Protein AF-0000000078702712 (afdb_homodimer)

InterPro domains:
  IPR000326 Phosphatidic acid phosphatase type 2/haloperoxidase [PF01569] (97-186)
  IPR000326 Phosphatidic acid phosphatase type 2/haloperoxidase [SM00014] (70-181)
  IPR036938 Phosphatidic acid phosphatase type 2/haloperoxidase superfamily [SSF48317] (33-187)
  IPR039667 Dolichyldiphosphatase, PAP2 domain [cd03382] (28-181)

Nearest PDB structures (foldseek):
  5jki-assembly1_A  TM=7.664E-01  e=5.469E-03  Bacillus subtilis subsp. subtilis str. 168
  5jki-assembly1_A  TM=7.660E-01  e=5.820E-03  Bacillus subtilis subsp. subtilis str. 168
  2z0n-assembly1_A-2  TM=1.706E-01  e=2.041E+00  Homo sapiens

Sequence (472 aa):
MNNLFQPTALDSCTSPSSQTLALLKSASLTHAQYDPADPLGKLMAYATLTPIALLVAYTTQCLFSRDLASGFMLLGQLVNEGVNYILKNSIRQDRPTDRLGKGYGMPSSHAQFIWYFAVYSSIYTLRNGLDKEHALIQRLYWQCDLHAFNTMMTRLRLEYHSLEQVCVGSAVGALMGVVWYVLVQQVLFPLAEYFQVVDGWIGQMFLLRDTRSVGGLMAAQRSWSRDESKSKNKHEMNNLFQPTALDSCTSPSSQTLALLKSASLTHAQYDPADPLGKLMAYATLTPIALLVAYTTQCLFSRDLASGFMLLGQLVNEGVNYILKNSIRQDRPTDRLGKGYGMPSSHAQFIWYFAVYSSIYTLRNGLDKEHALIQRLYWQCDLHAFNTMMTRLRLEYHSLEQVCVGSAVGALMGVVWYVLVQQVLFPLAEYFQVVDGWIGQMFLLRDTRSVGGLMAAQRSWSRDESKSKNKHE

Organism: Batrachochytrium dendrobatidis (strain JAM81 / FGSC 10211) (NCBI:txid684364)

Foldseek 3Di:
DPPPCPPPDPPPPPPPDPVVVVPPDDPLQQPQDADPVDPCSVVLSVLSCVLVVVLVVLVVCCQVVLEVVSVLLSVLLVVLLVVQVVQQVVVVDPAPDVVRDDGGPAAPQLLLNLLLVLQLVVVCCVVFVCPVPDPVVVVVSVVSVVSSVVSLVSCVVSRRHDPVNNVRSNVSSNVSNVVSNCCCVPPVVVVCVVVVCCNDPNNVVSVHDYCSVPGNVVVVVVVVVVVVVVVVVVVD/DPPPPPPPDPPPPPPPDPVVVVPPDDPLQQPQDADPVPPCSVVLSVLSCVLVVVLVVLVVCCQVVLEPVSVLLSVLLVVLLVVQVVQQVVVVDPAQDVVRDDGGPAAPQLLLNLLLVLQLVVVCCVVFVCPVPDPVVVVVSVVSVVSSVVSLVSCVVSRRHDPVNNVRSNVSSNVSSVVSNVCCVPPVVVVCVVVVCCNDPNNVVSVHDHCSVPGNVVVVVVVVVVVVVVVVVVVD

Secondary structure (DSSP, 8-state):
-----------------TTTTTT-EE-GGG--EE-TTSTTHHHHHHHHTHHHHHHHHHHHHHHHH-BHHHHHHHHHHHHHHHHHHHHHHHH-PBPS-SSS-SSB-SS-HHHHHHHHHHHHHHHHHHHH---TT-HHHHHHHHHHHHHHHHHHHHHHHTTSS-HHHHHHHHHHHHHHHHHHHHHIIIIIHHHHHHTTTTTSHHHHHHT-B--TTSTTHHHHHHHHHHHHHHHHHHH-/-----------------TTTTTT-EE-GGG--EE-TTSTTHHHHHHHHTHHHHHHHHHHHHHHHH-BHHHHHHHHHHHHHHHHHHHHHHHH-PBPS-SSS-SSB-SS-HHHHHHHHHHHHHHHHHHHH---TT-HHHHHHHHHHHHHHHHHHHHHHHTTSS-HHHHHHHHHHHHHHHHHHHHHIIIIIHHHHHHTTTTTSHHHHHHT-B--TTSTTHHHHHHHHHHHHHHHHHHH-

Radius of gyration: 27.36 Å; Cα contacts (8 Å, |Δi|>4): 587; chains: 2; bounding box: 69×100×64 Å

Structure (mmCIF, N/CA/C/O backbone):
data_AF-0000000078702712-model_v1
#
loop_
_entity.id
_entity.type
_entity.pdbx_description
1 polymer Dolichyldiphosphatase
#
loop_
_atom_site.group_PDB
_atom_site.id
_atom_site.type_symbol
_atom_site.label_atom_id
_atom_site.label_alt_id
_atom_site.label_comp_id
_atom_site.label_asym_id
_atom_site.label_entity_id
_atom_site.label_seq_id
_atom_site.pdbx_PDB_ins_code
_atom_site.Cartn_x
_atom_site.Cartn_y
_atom_site.Cartn_z
_atom_site.occupancy
_atom_site.B_iso_or_equiv
_atom_site.auth_seq_id
_atom_site.auth_comp_id
_atom_site.auth_asym_id
_atom_site.auth_atom_id
_atom_site.pdbx_PDB_model_num
ATOM 1 N N . MET A 1 1 ? -30.906 -65.125 -39 1 26.36 1 MET A N 1
ATOM 2 C CA . MET A 1 1 ? -31.547 -63.875 -38.656 1 26.36 1 MET A CA 1
ATOM 3 C C . MET A 1 1 ? -30.688 -63.062 -37.688 1 26.36 1 MET A C 1
ATOM 5 O O . MET A 1 1 ? -31.078 -61.969 -37.312 1 26.36 1 MET A O 1
ATOM 9 N N . ASN A 1 2 ? -29.844 -63.75 -36.906 1 25.56 2 ASN A N 1
ATOM 10 C CA . ASN A 1 2 ? -29.266 -63.406 -35.594 1 25.56 2 ASN A CA 1
ATOM 11 C C . ASN A 1 2 ? -28.156 -62.375 -35.719 1 25.56 2 ASN A C 1
ATOM 13 O O . ASN A 1 2 ? -27.328 -62.219 -34.812 1 25.56 2 ASN A O 1
ATOM 17 N N . ASN A 1 3 ? -27.781 -61.969 -36.906 1 26.45 3 ASN A N 1
ATOM 18 C CA . ASN A 1 3 ? -26.469 -61.406 -37.219 1 26.45 3 ASN A CA 1
ATOM 19 C C . ASN A 1 3 ? -26.266 -60.062 -36.469 1 26.45 3 ASN A C 1
ATOM 21 O O . ASN A 1 3 ? -25.172 -59.5 -36.531 1 26.45 3 ASN A O 1
ATOM 25 N N . LEU A 1 4 ? -27.281 -59.219 -36.375 1 26.25 4 LEU A N 1
ATOM 26 C CA . LEU A 1 4 ? -27.141 -57.812 -36.688 1 26.25 4 LEU A CA 1
ATOM 27 C C . LEU A 1 4 ? -26.453 -57.062 -35.531 1 26.25 4 LEU A C 1
ATOM 29 O O . LEU A 1 4 ? -26 -55.938 -35.688 1 26.25 4 LEU A O 1
ATOM 33 N N . PHE A 1 5 ? -26.875 -57.312 -34.25 1 31.02 5 PHE A N 1
ATOM 34 C CA . PHE A 1 5 ? -26.797 -56.219 -33.312 1 31.02 5 PHE A CA 1
ATOM 35 C C . PHE A 1 5 ? -25.359 -55.969 -32.875 1 31.02 5 PHE A C 1
ATOM 37 O O . PHE A 1 5 ? -24.844 -56.625 -31.984 1 31.02 5 PHE A O 1
ATOM 44 N N . GLN A 1 6 ? -24.406 -55.906 -33.844 1 29.31 6 GLN A N 1
ATOM 45 C CA . GLN A 1 6 ? -23.031 -55.781 -33.344 1 29.31 6 GLN A CA 1
ATOM 46 C C . GLN A 1 6 ? -22.906 -54.531 -32.469 1 29.31 6 GLN A C 1
ATOM 48 O O . GLN A 1 6 ? -23.312 -53.438 -32.875 1 29.31 6 GLN A O 1
ATOM 53 N N . PRO A 1 7 ? -22.797 -54.656 -31.125 1 32.59 7 PRO A N 1
ATOM 54 C CA . PRO A 1 7 ? -22.719 -53.469 -30.25 1 32.59 7 PRO A CA 1
ATOM 55 C C . PRO A 1 7 ? -21.672 -52.469 -30.703 1 32.59 7 PRO A C 1
ATOM 57 O O . PRO A 1 7 ? -20.609 -52.844 -31.203 1 32.59 7 PRO A O 1
ATOM 60 N N . THR A 1 8 ? -22.031 -51.281 -31.281 1 29.77 8 THR A N 1
ATOM 61 C CA . THR A 1 8 ? -21.203 -50.156 -31.688 1 29.77 8 THR A CA 1
ATOM 62 C C . THR A 1 8 ? -20.203 -49.812 -30.594 1 29.77 8 THR A C 1
ATOM 64 O O . THR A 1 8 ? -20.516 -49.875 -29.406 1 29.77 8 THR A O 1
ATOM 67 N N . ALA A 1 9 ? -18.859 -49.781 -30.953 1 31.08 9 ALA A N 1
ATOM 68 C CA . ALA A 1 9 ? -17.609 -49.469 -30.25 1 31.08 9 ALA A CA 1
ATOM 69 C C . ALA A 1 9 ? -17.75 -48.219 -29.375 1 31.08 9 ALA A C 1
ATOM 71 O O . ALA A 1 9 ? -18.203 -47.188 -29.859 1 31.08 9 ALA A O 1
ATOM 72 N N . LEU A 1 10 ? -18.094 -48.344 -28.109 1 28.11 10 LEU A N 1
ATOM 73 C CA . LEU A 1 10 ? -18 -47.312 -27.078 1 28.11 10 LEU A CA 1
ATOM 74 C C . LEU A 1 10 ? -16.766 -46.438 -27.297 1 28.11 10 LEU A C 1
ATOM 76 O O . LEU A 1 10 ? -15.648 -46.938 -27.328 1 28.11 10 LEU A O 1
ATOM 80 N N . ASP A 1 11 ? -16.812 -45.312 -28.094 1 27.64 11 ASP A N 1
ATOM 81 C CA . ASP A 1 11 ? -15.844 -44.25 -28.312 1 27.64 11 ASP A CA 1
ATOM 82 C C . ASP A 1 11 ? -15.078 -43.938 -27.031 1 27.64 11 ASP A C 1
ATOM 84 O O . ASP A 1 11 ? -15.68 -43.75 -25.969 1 27.64 11 ASP A O 1
ATOM 88 N N . SER A 1 12 ? -13.844 -44.469 -26.891 1 29.02 12 SER A N 1
ATOM 89 C CA . SER A 1 12 ? -12.812 -44.188 -25.891 1 29.02 12 SER A CA 1
ATOM 90 C C . SER A 1 12 ? -12.781 -42.719 -25.531 1 29.02 12 SER A C 1
ATOM 92 O O . SER A 1 12 ? -12.594 -41.875 -26.406 1 29.02 12 SER A O 1
ATOM 94 N N . CYS A 1 13 ? -13.594 -42.25 -24.625 1 31.48 13 CYS A N 1
ATOM 95 C CA . CYS A 1 13 ? -13.5 -40.969 -23.953 1 31.48 13 CYS A CA 1
ATOM 96 C C . CYS A 1 13 ? -12.047 -40.562 -23.734 1 31.48 13 CYS A C 1
ATOM 98 O O . CYS A 1 13 ? -11.336 -41.188 -22.953 1 31.48 13 CYS A O 1
ATOM 100 N N . THR A 1 14 ? -11.281 -40.188 -24.891 1 29.84 14 THR A N 1
ATOM 101 C CA . THR A 1 14 ? -9.961 -39.594 -24.859 1 29.84 14 THR A CA 1
ATOM 102 C C . THR A 1 14 ? -9.828 -38.625 -23.672 1 29.84 14 THR A C 1
ATOM 104 O O . THR A 1 14 ? -10.617 -37.688 -23.516 1 29.84 14 THR A O 1
ATOM 107 N N . SER A 1 15 ? -9.336 -39.156 -22.609 1 31.86 15 SER A N 1
ATOM 108 C CA . SER A 1 15 ? -8.867 -38.438 -21.438 1 31.86 15 SER A CA 1
ATOM 109 C C . SER A 1 15 ? -8.211 -37.094 -21.828 1 31.86 15 SER A C 1
ATOM 111 O O . SER A 1 15 ? -7.434 -37.062 -22.797 1 31.86 15 SER A O 1
ATOM 113 N N . PRO A 1 16 ? -8.914 -36 -21.766 1 34.25 16 PRO A N 1
ATOM 114 C CA . PRO A 1 16 ? -8.258 -34.75 -22.156 1 34.25 16 PRO A CA 1
ATOM 115 C C . PRO A 1 16 ? -6.758 -34.75 -21.859 1 34.25 16 PRO A C 1
ATOM 117 O O . PRO A 1 16 ? -6.324 -35.25 -20.828 1 34.25 16 PRO A O 1
ATOM 120 N N . SER A 1 17 ? -5.832 -34.844 -22.922 1 30.16 17 SER A N 1
ATOM 121 C CA . SER A 1 17 ? -4.383 -34.969 -23.047 1 30.16 17 SER A CA 1
ATOM 122 C C . SER A 1 17 ? -3.666 -34.125 -22 1 30.16 17 SER A C 1
ATOM 124 O O . SER A 1 17 ? -4.176 -33.062 -21.578 1 30.16 17 SER A O 1
ATOM 126 N N . SER A 1 18 ? -2.58 -34.625 -21.312 1 32.53 18 SER A N 1
ATOM 127 C CA . SER A 1 18 ? -1.473 -34.188 -20.469 1 32.53 18 SER A CA 1
ATOM 128 C C . SER A 1 18 ? -0.962 -32.812 -20.906 1 32.53 18 SER A C 1
ATOM 130 O O . SER A 1 18 ? -0.26 -32.156 -20.141 1 32.53 18 SER A O 1
ATOM 132 N N . GLN A 1 19 ? -0.963 -32.469 -22.203 1 29.64 19 GLN A N 1
ATOM 133 C CA . GLN A 1 19 ? -0.432 -31.234 -22.781 1 29.64 19 GLN A CA 1
ATOM 134 C C . GLN A 1 19 ? -1.197 -30 -22.297 1 29.64 19 GLN A C 1
ATOM 136 O O . GLN A 1 19 ? -0.663 -28.891 -22.281 1 29.64 19 GLN A O 1
ATOM 141 N N . THR A 1 20 ? -2.453 -30.062 -22.234 1 31.28 20 THR A N 1
ATOM 142 C CA . THR A 1 20 ? -3.238 -28.891 -21.875 1 31.28 20 THR A CA 1
ATOM 143 C C . THR A 1 20 ? -2.949 -28.469 -20.438 1 31.28 20 THR A C 1
ATOM 145 O O . THR A 1 20 ? -3.088 -27.297 -20.094 1 31.28 20 THR A O 1
ATOM 148 N N . LEU A 1 21 ? -2.705 -29.422 -19.562 1 32.53 21 LEU A N 1
ATOM 149 C CA . LEU A 1 21 ? -2.33 -29.094 -18.188 1 32.53 21 LEU A CA 1
ATOM 150 C C . LEU A 1 21 ? -0.979 -28.391 -18.156 1 32.53 21 LEU A C 1
ATOM 152 O O . LEU A 1 21 ? -0.605 -27.812 -17.125 1 32.53 21 LEU A O 1
ATOM 156 N N . ALA A 1 22 ? -0.001 -28.734 -19 1 32.06 22 ALA A N 1
ATOM 157 C CA . ALA A 1 22 ? 1.345 -28.172 -19.109 1 32.06 22 ALA A CA 1
ATOM 158 C C . ALA A 1 22 ? 1.296 -26.672 -19.328 1 32.06 22 ALA A C 1
ATOM 160 O O . ALA A 1 22 ? 2.227 -25.953 -18.953 1 32.06 22 ALA A O 1
ATOM 161 N N . LEU A 1 23 ? 0.332 -26.172 -20.016 1 29.61 23 LEU A N 1
ATOM 162 C CA . LEU A 1 23 ? 0.387 -24.797 -20.5 1 29.61 23 LEU A CA 1
ATOM 163 C C . LEU A 1 23 ? -0.093 -23.828 -19.422 1 29.61 23 LEU A C 1
ATOM 165 O O . LEU A 1 23 ? -0.232 -22.625 -19.688 1 29.61 23 LEU A O 1
ATOM 169 N N . LEU A 1 24 ? -0.664 -24.391 -18.5 1 32.94 24 LEU A N 1
ATOM 170 C CA . LEU A 1 24 ? -1.164 -23.344 -17.625 1 32.94 24 LEU A CA 1
ATOM 171 C C . LEU A 1 24 ? -0.018 -22.656 -16.875 1 32.9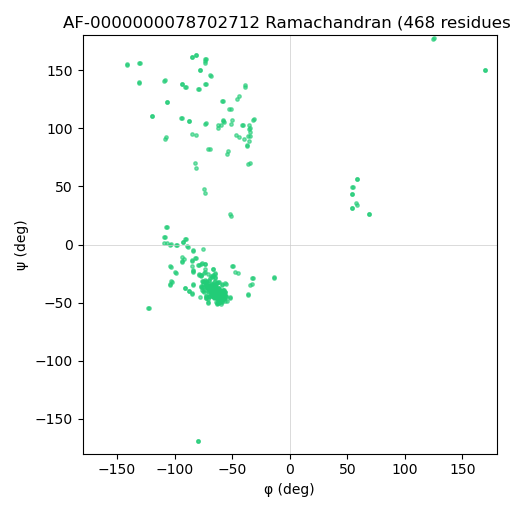4 24 LEU A C 1
ATOM 173 O O . LEU A 1 24 ? 0.794 -23.328 -16.234 1 32.94 24 LEU A O 1
ATOM 177 N N . LYS A 1 25 ? 0.637 -21.703 -17.531 1 36.16 25 LYS A N 1
ATOM 178 C CA . LYS A 1 25 ? 1.74 -20.906 -17 1 36.16 25 LYS A CA 1
ATOM 179 C C . LYS A 1 25 ? 1.294 -20.078 -15.805 1 36.16 25 LYS A C 1
ATOM 181 O O . LYS A 1 25 ? 0.258 -19.406 -15.859 1 36.16 25 LYS A O 1
ATOM 186 N N . SER A 1 26 ? 1.606 -20.453 -14.602 1 39.28 26 SER A N 1
ATOM 187 C CA . SER A 1 26 ? 1.458 -19.641 -13.398 1 39.28 26 SER A CA 1
ATOM 188 C C . SER A 1 26 ? 2.129 -18.281 -13.562 1 39.28 26 SER A C 1
ATOM 190 O O . SER A 1 26 ? 3.109 -18.156 -14.297 1 39.28 26 SER A O 1
ATOM 192 N N . ALA A 1 27 ? 1.514 -17.312 -13.531 1 37.72 27 ALA A N 1
ATOM 193 C CA . ALA A 1 27 ? 2.205 -16.031 -13.594 1 37.72 27 ALA A CA 1
ATOM 194 C C . ALA A 1 27 ? 3.477 -16.047 -12.758 1 37.72 27 ALA A C 1
ATOM 196 O O . ALA A 1 27 ? 3.428 -16.328 -11.555 1 37.72 27 ALA A O 1
ATOM 197 N N . SER A 1 28 ? 4.59 -16.172 -13.344 1 37.12 28 SER A N 1
ATOM 198 C CA . SER A 1 28 ? 5.961 -16.297 -12.852 1 37.12 28 SER A CA 1
ATOM 199 C C . SER A 1 28 ? 6.176 -15.438 -11.609 1 37.12 28 SER A C 1
ATOM 201 O O . SER A 1 28 ? 6.855 -15.852 -10.672 1 37.12 28 SER A O 1
ATOM 203 N N . LEU A 1 29 ? 5.691 -14.266 -11.633 1 37.91 29 LEU A N 1
ATOM 204 C CA . LEU A 1 29 ? 6 -13.359 -10.523 1 37.91 29 LEU A CA 1
ATOM 205 C C . LEU A 1 29 ? 5.305 -13.812 -9.242 1 37.91 29 LEU A C 1
ATOM 207 O O . LEU A 1 29 ? 5.766 -13.508 -8.141 1 37.91 29 LEU A O 1
ATOM 211 N N . THR A 1 30 ? 4.27 -14.422 -9.328 1 40.06 30 THR A N 1
ATOM 212 C CA . THR A 1 30 ? 3.496 -14.922 -8.195 1 40.06 30 THR A CA 1
ATOM 213 C C . THR A 1 30 ? 3.625 -16.438 -8.078 1 40.06 30 THR A C 1
ATOM 215 O O . THR A 1 30 ? 2.965 -17.062 -7.242 1 40.06 30 THR A O 1
ATOM 218 N N . HIS A 1 31 ? 4.398 -17.031 -8.961 1 41.44 31 HIS A N 1
ATOM 219 C CA . HIS A 1 31 ? 4.496 -18.484 -8.969 1 41.44 31 HIS A CA 1
ATOM 220 C C . HIS A 1 31 ? 5.48 -18.984 -7.91 1 41.44 31 HIS A C 1
ATOM 222 O O . HIS A 1 31 ? 6.684 -18.734 -8.016 1 41.44 31 HIS A O 1
ATOM 228 N N . ALA A 1 32 ? 5.176 -18.797 -6.73 1 45.66 32 ALA A N 1
ATOM 229 C CA . ALA A 1 32 ? 6.016 -19.5 -5.766 1 45.66 32 ALA A CA 1
ATOM 230 C C . ALA A 1 32 ? 5.574 -20.953 -5.609 1 45.66 32 ALA A C 1
ATOM 232 O O . ALA A 1 32 ? 4.43 -21.219 -5.23 1 45.66 32 ALA A O 1
ATOM 233 N N . GLN A 1 33 ? 6.203 -21.844 -6.371 1 45.44 33 GLN A N 1
ATOM 234 C CA . GLN A 1 33 ? 5.934 -23.266 -6.152 1 45.44 33 GLN A CA 1
ATOM 235 C C . GLN A 1 33 ? 6.59 -23.766 -4.867 1 45.44 33 GLN A C 1
ATOM 237 O O . GLN A 1 33 ? 7.719 -23.375 -4.551 1 45.44 33 GLN A O 1
ATOM 242 N N . TYR A 1 34 ? 5.824 -23.938 -3.877 1 46.25 34 TYR A N 1
ATOM 243 C CA . TYR A 1 34 ? 6.438 -24.531 -2.693 1 46.25 34 TYR A CA 1
ATOM 244 C C . TYR A 1 34 ? 5.953 -25.969 -2.492 1 46.25 34 TYR A C 1
ATOM 246 O O . TYR A 1 34 ? 4.906 -26.359 -3.018 1 46.25 34 TYR A O 1
ATOM 254 N N . ASP A 1 35 ? 6.926 -26.766 -2.07 1 47.97 35 ASP A N 1
ATOM 255 C CA . ASP A 1 35 ? 6.578 -28.109 -1.613 1 47.97 35 ASP A CA 1
ATOM 256 C C . ASP A 1 35 ? 5.57 -28.062 -0.469 1 47.97 35 ASP A C 1
ATOM 258 O O . ASP A 1 35 ? 5.848 -27.484 0.585 1 47.97 35 ASP A O 1
ATOM 262 N N . PRO A 1 36 ? 4.328 -28.422 -0.782 1 52.19 36 PRO A N 1
ATOM 263 C CA . PRO A 1 36 ? 3.324 -28.422 0.285 1 52.19 36 PRO A CA 1
ATOM 264 C C . PRO A 1 36 ? 3.818 -29.125 1.556 1 52.19 36 PRO A C 1
ATOM 266 O O . PRO A 1 36 ? 3.289 -28.875 2.643 1 52.19 36 PRO A O 1
ATOM 269 N N . ALA A 1 37 ? 4.812 -30.031 1.336 1 52.06 37 ALA A N 1
ATOM 270 C CA . ALA A 1 37 ? 5.32 -30.719 2.514 1 52.06 37 ALA A CA 1
ATOM 271 C C . ALA A 1 37 ? 6.238 -29.828 3.334 1 52.06 37 ALA A C 1
ATOM 273 O O . ALA A 1 37 ? 6.547 -30.125 4.488 1 52.06 37 ALA A O 1
ATOM 274 N N . ASP A 1 38 ? 6.66 -28.781 2.707 1 57.44 38 ASP A N 1
ATOM 275 C CA . ASP A 1 38 ? 7.555 -27.859 3.41 1 57.44 38 ASP A CA 1
ATOM 276 C C . ASP A 1 38 ? 6.766 -26.812 4.188 1 57.44 38 ASP A C 1
ATOM 278 O O . ASP A 1 38 ? 5.984 -26.062 3.605 1 57.44 38 ASP A O 1
ATOM 282 N N . PRO A 1 39 ? 6.734 -26.953 5.484 1 60.88 39 PRO A N 1
ATOM 283 C CA . PRO A 1 39 ? 5.984 -26.016 6.316 1 60.88 39 PRO A CA 1
ATOM 284 C C . PRO A 1 39 ? 6.316 -24.547 5.996 1 60.88 39 PRO A C 1
ATOM 286 O O . PRO A 1 39 ? 5.496 -23.656 6.234 1 60.88 39 PRO A O 1
ATOM 289 N N . LEU A 1 40 ? 7.449 -24.422 5.344 1 64.38 40 LEU A N 1
ATOM 290 C CA . LEU A 1 40 ? 7.859 -23.047 5.082 1 64.38 40 LEU A CA 1
ATOM 291 C C . LEU A 1 40 ? 7.48 -22.625 3.668 1 64.38 40 LEU A C 1
ATOM 293 O O . LEU A 1 40 ? 7.703 -21.469 3.275 1 64.38 40 LEU A O 1
ATOM 297 N N . GLY A 1 41 ? 6.91 -23.547 3.014 1 62.66 41 GLY A N 1
ATOM 298 C CA . GLY A 1 41 ? 6.57 -23.297 1.622 1 62.66 41 GLY A CA 1
ATOM 299 C C . GLY A 1 41 ? 5.645 -22.125 1.437 1 62.66 41 GLY A C 1
ATOM 300 O O . GLY A 1 41 ? 5.871 -21.266 0.57 1 62.66 41 GLY A O 1
ATOM 301 N N . LYS A 1 42 ? 4.703 -22.109 2.312 1 65.25 42 LYS A N 1
ATOM 302 C CA . LYS A 1 42 ? 3.746 -21 2.227 1 65.25 42 LYS A CA 1
ATOM 303 C C . LYS A 1 42 ? 4.418 -19.672 2.514 1 65.25 42 LYS A C 1
ATOM 305 O O . LYS A 1 42 ? 4.184 -18.688 1.808 1 65.25 42 LYS A O 1
ATOM 310 N N . LEU A 1 43 ? 5.191 -19.656 3.51 1 68.56 43 LEU A N 1
ATOM 311 C CA . LEU A 1 43 ? 5.91 -18.453 3.881 1 68.56 43 LEU A CA 1
ATOM 312 C C . LEU A 1 43 ? 6.855 -18.016 2.764 1 68.56 43 LEU A C 1
ATOM 314 O O . LEU A 1 43 ? 6.996 -16.812 2.496 1 68.56 43 LEU A O 1
ATOM 318 N N . MET A 1 44 ? 7.34 -19 2.084 1 71.69 44 MET A N 1
ATOM 319 C CA . MET A 1 44 ? 8.281 -18.688 1.014 1 71.69 44 MET A CA 1
ATOM 320 C C . MET A 1 44 ? 7.555 -18.141 -0.208 1 71.69 44 MET A C 1
ATOM 322 O O . MET A 1 44 ? 8.055 -17.234 -0.877 1 71.69 44 MET A O 1
ATOM 326 N N . ALA A 1 45 ? 6.41 -18.703 -0.4 1 68.31 45 ALA A N 1
ATOM 327 C CA . ALA A 1 45 ? 5.602 -18.172 -1.493 1 68.31 45 ALA A CA 1
ATOM 328 C C . ALA A 1 45 ? 5.246 -16.703 -1.255 1 68.31 45 ALA A C 1
ATOM 330 O O . ALA A 1 45 ? 5.309 -15.883 -2.174 1 68.31 45 ALA A O 1
ATOM 331 N N . TYR A 1 46 ? 5 -16.406 -0.047 1 71.31 46 TYR A N 1
ATOM 332 C CA . TYR A 1 46 ? 4.68 -15.023 0.309 1 71.31 46 TYR A CA 1
ATOM 333 C C . TYR A 1 46 ? 5.902 -14.125 0.158 1 71.31 46 TYR A C 1
ATOM 335 O O . TYR A 1 46 ? 5.781 -12.969 -0.269 1 71.31 46 TYR A O 1
ATOM 343 N N . ALA A 1 47 ? 6.977 -14.703 0.477 1 74.19 47 ALA A N 1
ATOM 344 C CA . ALA A 1 47 ? 8.203 -13.922 0.378 1 74.19 47 ALA A CA 1
ATOM 345 C C . ALA A 1 47 ? 8.523 -13.578 -1.074 1 74.19 47 ALA A C 1
ATOM 347 O O . ALA A 1 47 ? 9.094 -12.523 -1.358 1 74.19 47 ALA A O 1
ATOM 348 N N . THR A 1 48 ? 8.055 -14.406 -1.978 1 75.81 48 THR A N 1
ATOM 349 C CA . THR A 1 48 ? 8.312 -14.148 -3.391 1 75.81 48 THR A CA 1
ATOM 350 C C . THR A 1 48 ? 7.457 -12.992 -3.9 1 75.81 48 THR A C 1
ATOM 352 O O . THR A 1 48 ? 7.809 -12.344 -4.883 1 75.81 48 THR A O 1
ATOM 355 N N . LEU A 1 49 ? 6.473 -12.695 -3.139 1 81.44 49 LEU A N 1
ATOM 356 C CA . LEU A 1 49 ? 5.566 -11.625 -3.547 1 81.44 49 LEU A CA 1
ATOM 357 C C . LEU A 1 49 ? 6.039 -10.281 -3.008 1 81.44 49 LEU A C 1
ATOM 359 O O . LEU A 1 49 ? 5.422 -9.25 -3.285 1 81.44 49 LEU A O 1
ATOM 363 N N . THR A 1 50 ? 7.133 -10.25 -2.398 1 85.69 50 THR A N 1
ATOM 364 C CA . THR A 1 50 ? 7.609 -9.062 -1.7 1 85.69 50 THR A CA 1
ATOM 365 C C . THR A 1 50 ? 7.816 -7.906 -2.676 1 85.69 50 THR A C 1
ATOM 367 O O . THR A 1 50 ? 7.371 -6.785 -2.42 1 85.69 50 THR A O 1
ATOM 370 N N . PRO A 1 51 ? 8.414 -8.125 -3.869 1 88.31 51 PRO A N 1
ATOM 371 C CA . PRO A 1 51 ? 8.602 -6.984 -4.77 1 88.31 51 PRO A CA 1
ATOM 372 C C . PRO A 1 51 ? 7.277 -6.387 -5.246 1 88.31 51 PRO A C 1
ATOM 374 O O . PRO A 1 51 ? 7.141 -5.16 -5.312 1 88.31 51 PRO A O 1
ATOM 377 N N . ILE A 1 52 ? 6.367 -7.234 -5.508 1 87.56 52 ILE A N 1
ATOM 378 C CA . ILE A 1 52 ? 5.059 -6.742 -5.93 1 87.56 52 ILE A CA 1
ATOM 379 C C . ILE A 1 52 ? 4.387 -6.008 -4.773 1 87.56 52 ILE A C 1
ATOM 381 O O . ILE A 1 52 ? 3.801 -4.941 -4.965 1 87.56 52 ILE A O 1
ATOM 385 N N . ALA A 1 53 ? 4.461 -6.574 -3.617 1 89.75 53 ALA A N 1
ATOM 386 C CA . ALA A 1 53 ? 3.896 -5.934 -2.434 1 89.75 53 ALA A CA 1
ATOM 387 C C . ALA A 1 53 ? 4.523 -4.562 -2.203 1 89.75 53 ALA A C 1
ATOM 389 O O . ALA A 1 53 ? 3.826 -3.604 -1.863 1 89.75 53 ALA A O 1
ATOM 390 N N . LEU A 1 54 ? 5.738 -4.461 -2.4 1 92.44 54 LEU A N 1
ATOM 391 C CA . LEU A 1 54 ? 6.43 -3.193 -2.193 1 92.44 54 LEU A CA 1
ATOM 392 C C . LEU A 1 54 ? 6.023 -2.174 -3.252 1 92.44 54 LEU A C 1
ATOM 394 O O . LEU A 1 54 ? 5.879 -0.985 -2.953 1 92.44 54 LEU A O 1
ATOM 398 N N . LEU A 1 55 ? 5.879 -2.652 -4.43 1 94.19 55 LEU A N 1
ATOM 399 C CA . LEU A 1 55 ? 5.434 -1.734 -5.473 1 94.19 55 LEU A CA 1
ATOM 400 C C . LEU A 1 55 ? 4.039 -1.198 -5.164 1 94.19 55 LEU A C 1
ATOM 402 O O . LEU A 1 55 ? 3.766 -0.014 -5.371 1 94.19 55 LEU A O 1
ATOM 406 N N . VAL A 1 56 ? 3.209 -2.062 -4.68 1 92.94 56 VAL A N 1
ATOM 407 C CA . VAL A 1 56 ? 1.876 -1.632 -4.273 1 92.94 56 VAL A CA 1
ATOM 408 C C . VAL A 1 56 ? 1.984 -0.642 -3.113 1 92.94 56 VAL A C 1
ATOM 410 O O . VAL A 1 56 ? 1.299 0.384 -3.1 1 92.94 56 VAL A O 1
ATOM 413 N N . ALA A 1 57 ? 2.826 -0.941 -2.223 1 94.12 57 ALA A N 1
ATOM 414 C CA . ALA A 1 57 ? 3.025 -0.057 -1.079 1 94.12 57 ALA A CA 1
ATOM 415 C C . ALA A 1 57 ? 3.533 1.312 -1.525 1 94.12 57 ALA A C 1
ATOM 417 O O . ALA A 1 57 ? 3.039 2.344 -1.065 1 94.12 57 ALA A O 1
ATOM 418 N N . TYR A 1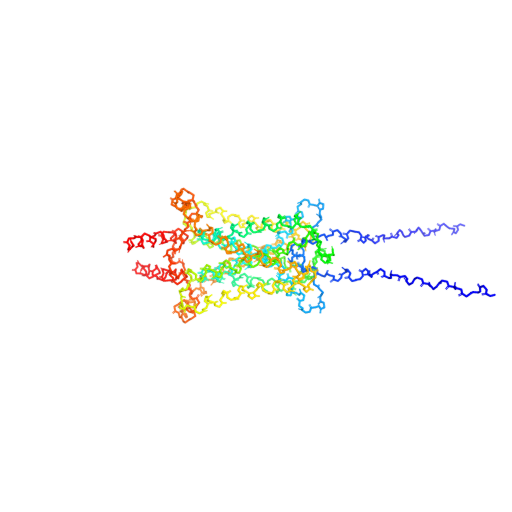 58 ? 4.484 1.3 -2.459 1 94.94 58 TYR A N 1
ATOM 419 C CA . TYR A 1 58 ? 5.004 2.543 -3.018 1 94.94 58 TYR A CA 1
ATOM 420 C C . TYR A 1 58 ? 3.893 3.355 -3.668 1 94.94 58 TYR A C 1
ATOM 422 O O . TYR A 1 58 ? 3.752 4.551 -3.404 1 94.94 58 TYR A O 1
ATOM 430 N N . THR A 1 59 ? 3.203 2.67 -4.453 1 94 59 THR A N 1
ATOM 431 C CA . THR A 1 59 ? 2.16 3.348 -5.219 1 94 59 THR A CA 1
ATOM 432 C C . THR A 1 59 ? 1.086 3.904 -4.285 1 94 59 THR A C 1
ATOM 434 O O . THR A 1 59 ? 0.634 5.039 -4.461 1 94 59 THR A O 1
ATOM 437 N N . THR A 1 60 ? 0.746 3.109 -3.316 1 92.5 60 THR A N 1
ATOM 438 C CA . THR A 1 60 ? -0.235 3.545 -2.33 1 92.5 60 THR A CA 1
ATOM 439 C C . THR A 1 60 ? 0.271 4.766 -1.567 1 92.5 60 THR A C 1
ATOM 441 O O . THR A 1 60 ? -0.455 5.75 -1.408 1 92.5 60 THR A O 1
ATOM 444 N N . GLN A 1 61 ? 1.485 4.68 -1.14 1 92.31 61 GLN A N 1
ATOM 445 C CA . GLN A 1 61 ? 2.068 5.793 -0.394 1 92.31 61 GLN A CA 1
ATOM 446 C C . GLN A 1 61 ? 2.131 7.055 -1.248 1 92.31 61 GLN A C 1
ATOM 448 O O . GLN A 1 61 ? 1.843 8.148 -0.766 1 92.31 61 GLN A O 1
ATOM 453 N N . CYS A 1 62 ? 2.459 6.91 -2.457 1 92.06 62 CYS A N 1
ATOM 454 C CA . CYS A 1 62 ? 2.541 8.055 -3.361 1 92.06 62 CYS A CA 1
ATOM 455 C C . CYS A 1 62 ? 1.161 8.656 -3.604 1 92.06 62 CYS A C 1
ATOM 457 O O . CYS A 1 62 ? 1.01 9.883 -3.629 1 92.06 62 CYS A O 1
ATOM 459 N N . LEU A 1 63 ? 0.196 7.848 -3.732 1 87.12 63 LEU A N 1
ATOM 460 C CA . LEU A 1 63 ? -1.154 8.305 -4.047 1 87.12 63 LEU A CA 1
ATOM 461 C C . LEU A 1 63 ? -1.77 9.039 -2.859 1 87.12 63 LEU A C 1
ATOM 463 O O . LEU A 1 63 ? -2.51 10.008 -3.041 1 87.12 63 LEU A O 1
ATOM 467 N N . PHE A 1 64 ? -1.397 8.664 -1.663 1 86.88 64 PHE A N 1
ATOM 468 C CA . PHE A 1 64 ? -2.102 9.219 -0.515 1 86.88 64 PHE A CA 1
ATOM 469 C C . PHE A 1 64 ? -1.269 10.297 0.161 1 86.88 64 PHE A C 1
ATOM 471 O O . PHE A 1 64 ? -1.815 11.234 0.746 1 86.88 64 PHE A O 1
ATOM 478 N N . SER A 1 65 ? 0.028 10.117 0.09 1 88.81 65 SER A N 1
ATOM 479 C CA . SER A 1 65 ? 0.854 11.148 0.703 1 88.81 65 SER A CA 1
ATOM 480 C C . SER A 1 65 ? 1.081 12.312 -0.255 1 88.81 65 SER A C 1
ATOM 482 O O . SER A 1 65 ? 1.278 13.453 0.179 1 88.81 65 SER A O 1
ATOM 484 N N . ARG A 1 66 ? 1.173 11.961 -1.609 1 91.31 66 ARG A N 1
ATOM 485 C CA . ARG A 1 66 ? 1.48 12.945 -2.645 1 91.31 66 ARG A CA 1
ATOM 486 C C . ARG A 1 66 ? 2.762 13.703 -2.318 1 91.31 66 ARG A C 1
ATOM 488 O O . ARG A 1 66 ? 2.857 14.906 -2.568 1 91.31 66 ARG A O 1
ATOM 495 N N . ASP A 1 67 ? 3.631 13.039 -1.676 1 93.44 67 ASP A N 1
ATOM 496 C CA . ASP A 1 67 ? 4.914 13.609 -1.274 1 93.44 67 ASP A CA 1
ATOM 497 C C . ASP A 1 67 ? 5.98 13.367 -2.34 1 93.44 67 ASP A C 1
ATOM 499 O O . ASP A 1 67 ? 6.098 12.25 -2.861 1 93.44 67 ASP A O 1
ATOM 503 N N . LEU A 1 68 ? 6.699 14.344 -2.604 1 94.69 68 LEU A N 1
ATOM 504 C CA . LEU A 1 68 ? 7.742 14.242 -3.621 1 94.69 68 LEU A CA 1
ATOM 505 C C . LEU A 1 68 ? 8.781 13.195 -3.23 1 94.69 68 LEU A C 1
ATOM 507 O O . LEU A 1 68 ? 9.281 12.469 -4.09 1 94.69 68 LEU A O 1
ATOM 511 N N . ALA A 1 69 ? 9.094 13.172 -1.973 1 93.88 69 ALA A N 1
ATOM 512 C CA . ALA A 1 69 ? 10.102 12.242 -1.485 1 93.88 69 ALA A CA 1
ATOM 513 C C . ALA A 1 69 ? 9.727 10.797 -1.814 1 93.88 69 ALA A C 1
ATOM 515 O O . ALA A 1 69 ? 10.555 10.023 -2.285 1 93.88 69 ALA A O 1
ATOM 516 N N . SER A 1 70 ? 8.477 10.406 -1.574 1 94.38 70 SER A N 1
ATOM 517 C CA . SER A 1 70 ? 8.008 9.062 -1.877 1 94.38 70 SER A CA 1
ATOM 518 C C . SER A 1 70 ? 8.023 8.797 -3.377 1 94.38 70 SER A C 1
ATOM 520 O O . SER A 1 70 ? 8.352 7.688 -3.812 1 94.38 70 SER A O 1
ATOM 522 N N . GLY A 1 71 ? 7.703 9.781 -4.117 1 96.44 71 GLY A N 1
ATOM 523 C CA . GLY A 1 71 ? 7.746 9.641 -5.562 1 96.44 71 GLY A CA 1
ATOM 524 C C . GLY A 1 71 ? 9.141 9.398 -6.098 1 96.44 71 GLY A C 1
ATOM 525 O O . GLY A 1 71 ? 9.344 8.547 -6.973 1 96.44 71 GLY A O 1
ATOM 526 N N . PHE A 1 72 ? 10.023 10.156 -5.582 1 97.75 72 PHE A N 1
ATOM 527 C CA . PHE A 1 72 ? 11.406 10.008 -6.023 1 97.75 72 PHE A CA 1
ATOM 528 C C . PHE A 1 72 ? 11.953 8.641 -5.621 1 97.75 72 PHE A C 1
ATOM 530 O O . PHE A 1 72 ? 12.734 8.039 -6.355 1 97.75 72 PHE A O 1
ATOM 537 N N . MET A 1 73 ? 11.586 8.219 -4.461 1 97 73 MET A N 1
ATOM 538 C CA . MET A 1 73 ? 12.016 6.887 -4.039 1 97 73 MET A CA 1
ATOM 539 C C . MET A 1 73 ? 11.469 5.816 -4.98 1 97 73 MET A C 1
ATOM 541 O O . MET A 1 73 ? 12.188 4.891 -5.355 1 97 73 MET A O 1
ATOM 545 N N . LEU A 1 74 ? 10.211 5.91 -5.32 1 98 74 LEU A N 1
ATOM 546 C CA . LEU A 1 74 ? 9.602 4.977 -6.258 1 98 74 LEU A CA 1
ATOM 547 C C . LEU A 1 74 ? 10.305 5.023 -7.609 1 98 74 LEU A C 1
ATOM 549 O O . LEU A 1 74 ? 10.586 3.982 -8.203 1 98 74 LEU A O 1
ATOM 553 N N . LEU A 1 75 ? 10.547 6.191 -8.086 1 98 75 LEU A N 1
ATOM 554 C CA . LEU A 1 75 ? 11.266 6.344 -9.344 1 98 75 LEU A CA 1
ATOM 555 C C . LEU A 1 75 ? 12.617 5.633 -9.297 1 98 75 LEU A C 1
ATOM 557 O O . LEU A 1 75 ? 13 4.961 -10.25 1 98 75 LEU A O 1
ATOM 561 N N . GLY A 1 76 ? 13.273 5.836 -8.203 1 98.62 76 GLY A N 1
ATOM 562 C CA . GLY A 1 76 ? 14.547 5.148 -8.031 1 98.62 76 GLY A CA 1
ATOM 563 C C . GLY A 1 76 ? 14.414 3.637 -8.07 1 98.62 76 GLY A C 1
ATOM 564 O O . GLY A 1 76 ? 15.289 2.951 -8.609 1 98.62 76 GLY A O 1
ATOM 565 N N . GLN A 1 77 ? 13.398 3.123 -7.438 1 98.31 77 GLN A N 1
ATOM 566 C CA . GLN A 1 77 ? 13.133 1.688 -7.48 1 98.31 77 GLN A CA 1
ATOM 567 C C . GLN A 1 77 ? 12.969 1.201 -8.914 1 98.31 77 GLN A C 1
ATOM 569 O O . GLN A 1 77 ? 13.469 0.134 -9.273 1 98.31 77 GLN A O 1
ATOM 574 N N . LEU A 1 78 ? 12.25 1.973 -9.734 1 97.81 78 LEU A N 1
ATOM 575 C CA . LEU A 1 78 ? 12.023 1.612 -11.125 1 97.81 78 LEU A CA 1
ATOM 576 C C . LEU A 1 78 ? 13.32 1.682 -11.93 1 97.81 78 LEU A C 1
ATOM 578 O O . LEU A 1 78 ? 13.578 0.82 -12.773 1 97.81 78 LEU A O 1
ATOM 582 N N . VAL A 1 79 ? 14.07 2.701 -11.695 1 98.31 79 VAL A N 1
ATOM 583 C CA . VAL A 1 79 ? 15.375 2.809 -12.336 1 98.31 79 VAL A CA 1
ATOM 584 C C . VAL A 1 79 ? 16.234 1.604 -11.961 1 98.31 79 VAL A C 1
ATOM 586 O O . VAL A 1 79 ? 16.938 1.04 -12.805 1 98.31 79 VAL A O 1
ATOM 589 N N . ASN A 1 80 ? 16.203 1.247 -10.664 1 98.44 80 ASN A N 1
ATOM 590 C CA . ASN A 1 80 ? 16.922 0.075 -10.18 1 98.44 80 ASN A CA 1
ATOM 591 C C . ASN A 1 80 ? 16.516 -1.187 -10.93 1 98.44 80 ASN A C 1
ATOM 593 O O . ASN A 1 80 ? 17.359 -2.023 -11.25 1 98.44 80 ASN A O 1
ATOM 597 N N . GLU A 1 81 ? 15.266 -1.368 -11.219 1 96.69 81 GLU A N 1
ATOM 598 C CA . GLU A 1 81 ? 14.789 -2.494 -12.016 1 96.69 81 GLU A CA 1
ATOM 599 C C . GLU A 1 81 ? 15.336 -2.432 -13.438 1 96.69 81 GLU A C 1
ATOM 601 O O . GLU A 1 81 ? 15.656 -3.463 -14.031 1 96.69 81 GLU A O 1
ATOM 606 N N . GLY A 1 82 ? 15.32 -1.262 -13.961 1 97.19 82 GLY A N 1
ATOM 607 C CA . GLY A 1 82 ? 15.93 -1.09 -15.273 1 97.19 82 GLY A CA 1
ATOM 608 C C . GLY A 1 82 ? 17.391 -1.493 -15.305 1 97.19 82 GLY A C 1
ATOM 609 O O . GLY A 1 82 ? 17.828 -2.16 -16.25 1 97.19 82 GLY A O 1
ATOM 610 N N . VAL A 1 83 ? 18.109 -1.074 -14.336 1 98 83 VAL A N 1
ATOM 611 C CA . VAL A 1 83 ? 19.516 -1.432 -14.234 1 98 83 VAL A CA 1
ATOM 612 C C . VAL A 1 83 ? 19.672 -2.949 -14.141 1 98 83 VAL A C 1
ATOM 614 O O . VAL A 1 83 ? 20.547 -3.535 -14.781 1 98 83 VAL A O 1
ATOM 617 N N . ASN A 1 84 ? 18.812 -3.588 -13.312 1 97.56 84 ASN A N 1
ATOM 618 C CA . ASN A 1 84 ? 18.844 -5.043 -13.211 1 97.56 84 ASN A CA 1
ATOM 619 C C . ASN A 1 84 ? 18.625 -5.707 -14.57 1 97.56 84 ASN A C 1
ATOM 621 O O . ASN A 1 84 ? 19.328 -6.664 -14.914 1 97.56 84 ASN A O 1
ATOM 625 N N . TYR A 1 85 ? 17.688 -5.188 -15.273 1 95.06 85 TYR A N 1
ATOM 626 C CA . TYR A 1 85 ? 17.375 -5.723 -16.594 1 95.06 85 TYR A CA 1
ATOM 627 C C . TYR A 1 85 ? 18.594 -5.633 -17.516 1 95.06 85 TYR A C 1
ATOM 629 O O . TYR A 1 85 ? 18.922 -6.594 -18.219 1 95.06 85 TYR A O 1
ATOM 637 N N . ILE A 1 86 ? 19.188 -4.531 -17.516 1 97.19 86 ILE A N 1
ATOM 638 C CA . ILE A 1 86 ? 20.359 -4.305 -18.344 1 97.19 86 ILE A CA 1
ATOM 639 C C . ILE A 1 86 ? 21.484 -5.254 -17.938 1 97.19 86 ILE A C 1
ATOM 641 O O . ILE A 1 86 ? 22.141 -5.867 -18.781 1 97.19 86 ILE A O 1
ATOM 645 N N . LEU A 1 87 ? 21.734 -5.43 -16.641 1 97.12 87 LEU A N 1
ATOM 646 C CA . LEU A 1 87 ? 22.797 -6.293 -16.141 1 97.12 87 LEU A CA 1
ATOM 647 C C . LEU A 1 87 ? 22.531 -7.75 -16.5 1 97.12 87 LEU A C 1
ATOM 649 O O . LEU A 1 87 ? 23.438 -8.461 -16.938 1 97.12 87 LEU A O 1
ATOM 653 N N . LYS A 1 88 ? 21.297 -8.172 -16.344 1 94.62 88 LYS A N 1
ATOM 654 C CA . LYS A 1 88 ? 20.953 -9.555 -16.656 1 94.62 88 LYS A CA 1
ATOM 655 C C . LYS A 1 88 ? 21.188 -9.867 -18.125 1 94.62 88 LYS A C 1
ATOM 657 O O . LYS A 1 88 ? 21.656 -10.953 -18.469 1 94.62 88 LYS A O 1
ATOM 662 N N . ASN A 1 89 ? 20.844 -8.938 -18.938 1 95 89 ASN A N 1
ATOM 663 C CA . ASN A 1 89 ? 20.984 -9.148 -20.375 1 95 89 ASN A CA 1
ATOM 664 C C . ASN A 1 89 ? 22.422 -8.961 -20.844 1 95 89 ASN A C 1
ATOM 666 O O . ASN A 1 89 ? 22.781 -9.359 -21.953 1 95 89 ASN A O 1
ATOM 670 N N . SER A 1 90 ? 23.203 -8.359 -20.094 1 96.56 90 SER A N 1
ATOM 671 C CA . SER A 1 90 ? 24.625 -8.203 -20.406 1 96.56 90 SER A CA 1
ATOM 672 C C . SER A 1 90 ? 25.438 -9.391 -19.906 1 96.56 90 SER A C 1
ATOM 674 O O . SER A 1 90 ? 26.328 -9.883 -20.609 1 96.56 90 SER A O 1
ATOM 676 N N . ILE A 1 91 ? 25.125 -9.898 -18.734 1 95.38 91 ILE A N 1
ATOM 677 C CA . ILE A 1 91 ? 25.875 -10.992 -18.125 1 95.38 91 ILE A CA 1
ATOM 678 C C . ILE A 1 91 ? 25.359 -12.328 -18.656 1 95.38 91 ILE A C 1
ATOM 680 O O . ILE A 1 91 ? 26.156 -13.242 -18.922 1 95.38 91 ILE A O 1
ATOM 684 N N . ARG A 1 92 ? 24.047 -12.484 -18.781 1 93.75 92 ARG A N 1
ATOM 685 C CA . ARG A 1 92 ? 23.375 -13.625 -19.375 1 93.75 92 ARG A CA 1
ATOM 686 C C . ARG A 1 92 ? 23.75 -14.922 -18.672 1 93.75 92 ARG A C 1
ATOM 688 O O . ARG A 1 92 ? 24.047 -15.93 -19.312 1 93.75 92 ARG A O 1
ATOM 695 N N . GLN A 1 93 ? 23.938 -14.828 -17.391 1 93.06 93 GLN A N 1
ATOM 696 C CA . GLN A 1 93 ? 24.156 -16.047 -16.609 1 93.06 93 GLN A CA 1
ATOM 697 C C . GLN A 1 93 ? 22.844 -16.75 -16.328 1 93.06 93 GLN A C 1
ATOM 699 O O . GLN A 1 93 ? 21.859 -16.125 -15.906 1 93.06 93 GLN A O 1
ATOM 704 N N . ASP A 1 94 ? 22.875 -18.047 -16.547 1 89.88 94 ASP A N 1
ATOM 705 C CA . ASP A 1 94 ? 21.672 -18.844 -16.344 1 89.88 94 ASP A CA 1
ATOM 706 C C . ASP A 1 94 ? 21.359 -19 -14.859 1 89.88 94 ASP A C 1
ATOM 708 O O . ASP A 1 94 ? 22.25 -18.891 -14.016 1 89.88 94 ASP A O 1
ATOM 712 N N . ARG A 1 95 ? 20.062 -19.328 -14.617 1 88.25 95 ARG A N 1
ATOM 713 C CA . ARG A 1 95 ? 19.641 -19.688 -13.266 1 88.25 95 ARG A CA 1
ATOM 714 C C . ARG A 1 95 ? 20.141 -21.078 -12.898 1 88.25 95 ARG A C 1
ATOM 716 O O . ARG A 1 95 ? 20.531 -21.859 -13.773 1 88.25 95 ARG A O 1
ATOM 723 N N . PRO A 1 96 ? 20.25 -21.281 -11.594 1 86.38 96 PRO A N 1
ATOM 724 C CA . PRO A 1 96 ? 20.703 -22.625 -11.203 1 86.38 96 PRO A CA 1
ATOM 725 C C . PRO A 1 96 ? 19.781 -23.734 -11.719 1 86.38 96 PRO A C 1
ATOM 727 O O . PRO A 1 96 ? 20.25 -24.844 -11.984 1 86.38 96 PRO A O 1
ATOM 730 N N . THR A 1 97 ? 18.484 -23.328 -11.734 1 77.38 97 THR A N 1
ATOM 731 C CA . THR A 1 97 ? 17.531 -24.297 -12.273 1 77.38 97 THR A CA 1
ATOM 732 C C . THR A 1 97 ? 16.625 -23.641 -13.305 1 77.38 97 THR A C 1
ATOM 734 O O . THR A 1 97 ? 16.297 -22.453 -13.188 1 77.38 97 THR A O 1
ATOM 737 N N . ASP A 1 98 ? 16.344 -24.312 -14.375 1 67.25 98 ASP A N 1
ATOM 738 C CA . ASP A 1 98 ? 15.508 -23.766 -15.43 1 67.25 98 ASP A CA 1
ATOM 739 C C . ASP A 1 98 ? 14.031 -24.062 -15.172 1 67.25 98 ASP A C 1
ATOM 741 O O . ASP A 1 98 ? 13.164 -23.578 -15.898 1 67.25 98 ASP A O 1
ATOM 745 N N . ARG A 1 99 ? 13.812 -24.766 -14.109 1 60.56 99 ARG A N 1
ATOM 746 C CA . ARG A 1 99 ? 12.461 -25.266 -13.852 1 60.56 99 ARG A CA 1
ATOM 747 C C . ARG A 1 99 ? 11.57 -24.172 -13.281 1 60.56 99 ARG A C 1
ATOM 749 O O . ARG A 1 99 ? 10.352 -24.234 -13.414 1 60.56 99 ARG A O 1
ATOM 756 N N . LEU A 1 100 ? 12.203 -23.203 -12.625 1 59.66 100 LEU A N 1
ATOM 757 C CA . LEU A 1 100 ? 11.398 -22.297 -11.812 1 59.66 100 LEU A CA 1
ATOM 758 C C . LEU A 1 100 ? 11.211 -20.953 -12.516 1 59.66 100 LEU A C 1
ATOM 760 O O . LEU A 1 100 ? 10.453 -20.109 -12.039 1 59.66 100 LEU A O 1
ATOM 764 N N . GLY A 1 101 ? 11.734 -20.812 -13.641 1 59.56 101 GLY A N 1
ATOM 765 C CA . GLY A 1 101 ? 11.586 -19.516 -14.289 1 59.56 101 GLY A CA 1
ATOM 766 C C . GLY A 1 101 ? 12.445 -19.359 -15.523 1 59.56 101 GLY A C 1
ATOM 767 O O . GLY A 1 101 ? 13.445 -20.062 -15.688 1 59.56 101 GLY A O 1
ATOM 768 N N . LYS A 1 102 ? 11.836 -18.531 -16.391 1 67.12 102 LYS A N 1
ATOM 769 C CA . LYS A 1 102 ? 12.586 -18.234 -17.609 1 67.12 102 LYS A CA 1
ATOM 770 C C . LYS A 1 102 ? 13.406 -16.953 -17.453 1 67.12 102 LYS A C 1
ATOM 772 O O . LYS A 1 102 ? 13.133 -16.156 -16.562 1 67.12 102 LYS A O 1
ATOM 777 N N . GLY A 1 103 ? 14.656 -16.984 -17.953 1 78.94 103 GLY A N 1
ATOM 778 C CA . GLY A 1 103 ? 15.461 -15.773 -18.016 1 78.94 103 GLY A CA 1
ATOM 779 C C . GLY A 1 103 ? 16.797 -15.906 -17.312 1 78.94 103 GLY A C 1
ATOM 780 O O . GLY A 1 103 ? 17.094 -16.938 -16.703 1 78.94 103 GLY A O 1
ATOM 781 N N . TYR A 1 104 ? 17.531 -14.883 -17.406 1 89.25 104 TYR A N 1
ATOM 782 C CA . TYR A 1 104 ? 18.859 -14.859 -16.812 1 89.25 104 TYR A CA 1
ATOM 783 C C . TYR A 1 104 ? 18.781 -14.625 -15.305 1 89.25 104 TYR A C 1
ATOM 785 O O . TYR A 1 104 ? 17.844 -13.977 -14.82 1 89.25 104 TYR A O 1
ATOM 793 N N . GLY A 1 105 ? 19.75 -15.164 -14.602 1 91.06 105 GLY A N 1
ATOM 794 C CA . GLY A 1 105 ? 19.656 -15.18 -13.148 1 91.06 105 GLY A CA 1
ATOM 795 C C . GLY A 1 105 ? 20.547 -14.141 -12.484 1 91.06 105 GLY A C 1
ATOM 796 O O . GLY A 1 105 ? 20.328 -13.789 -11.328 1 91.06 105 GLY A O 1
ATOM 797 N N . MET A 1 106 ? 21.547 -13.648 -13.227 1 94.5 106 MET A N 1
ATOM 798 C CA . MET A 1 106 ? 22.516 -12.75 -12.617 1 94.5 106 MET A CA 1
ATOM 799 C C . MET A 1 106 ? 22.297 -11.32 -13.086 1 94.5 106 MET A C 1
ATOM 801 O O . MET A 1 106 ? 22.391 -11.031 -14.273 1 94.5 106 MET A O 1
ATOM 805 N N . PRO A 1 107 ? 22.078 -10.367 -12.156 1 96.31 107 PRO A N 1
ATOM 806 C CA . PRO A 1 107 ? 21.906 -10.555 -10.711 1 96.31 107 PRO A CA 1
ATOM 807 C C . PRO A 1 107 ? 20.469 -10.883 -10.32 1 96.31 107 PRO A C 1
ATOM 809 O O . PRO A 1 107 ? 19.547 -10.688 -11.125 1 96.31 107 PRO A O 1
ATOM 812 N N . SER A 1 108 ? 20.344 -11.438 -9.117 1 93.44 108 SER A N 1
ATOM 813 C CA . SER A 1 108 ? 19 -11.672 -8.602 1 93.44 108 SER A CA 1
ATOM 814 C C . SER A 1 108 ? 18.203 -10.375 -8.523 1 93.44 108 SER A C 1
ATOM 816 O O . SER A 1 108 ? 18.594 -9.43 -7.836 1 93.44 108 SER A O 1
ATOM 818 N N . SER A 1 109 ? 17.078 -10.336 -9.164 1 93.44 109 SER A N 1
ATOM 819 C CA . SER A 1 109 ? 16.25 -9.133 -9.188 1 93.44 109 SER A CA 1
ATOM 820 C C . SER A 1 109 ? 15.586 -8.891 -7.84 1 93.44 109 SER A C 1
ATOM 822 O O . SER A 1 109 ? 15.477 -7.742 -7.398 1 93.44 109 SER A O 1
ATOM 824 N N . HIS A 1 110 ? 15.156 -9.961 -7.148 1 92.06 110 HIS A N 1
ATOM 825 C CA . HIS A 1 110 ? 14.523 -9.805 -5.848 1 92.06 110 HIS A CA 1
ATOM 826 C C . HIS A 1 110 ? 15.508 -9.258 -4.816 1 92.06 110 HIS A C 1
ATOM 828 O O . HIS A 1 110 ? 15.172 -8.344 -4.059 1 92.06 110 HIS A O 1
ATOM 834 N N . ALA A 1 111 ? 16.656 -9.828 -4.875 1 93.31 111 ALA A N 1
ATOM 835 C CA . ALA A 1 111 ? 17.672 -9.336 -3.953 1 93.31 111 ALA A CA 1
ATOM 836 C C . ALA A 1 111 ? 18 -7.871 -4.23 1 93.31 111 ALA A C 1
ATOM 838 O O . ALA A 1 111 ? 18.062 -7.059 -3.305 1 93.31 111 ALA A O 1
ATOM 839 N N . GLN A 1 112 ? 18.188 -7.559 -5.48 1 96.5 112 GLN A N 1
ATOM 840 C CA . GLN A 1 112 ? 18.5 -6.184 -5.863 1 96.5 112 GLN A CA 1
ATOM 841 C C . GLN A 1 112 ? 17.359 -5.242 -5.48 1 96.5 112 GLN A C 1
ATOM 843 O O . GLN A 1 112 ? 17.594 -4.148 -4.965 1 96.5 112 GLN A O 1
ATOM 848 N N . PHE A 1 113 ? 16.203 -5.68 -5.664 1 96.31 113 PHE A N 1
ATOM 849 C CA . PHE A 1 113 ? 15 -4.891 -5.395 1 96.31 113 PHE A CA 1
ATOM 850 C C . PHE A 1 113 ? 14.906 -4.551 -3.912 1 96.31 113 PHE A C 1
ATOM 852 O O . PHE A 1 113 ? 14.758 -3.381 -3.547 1 96.31 113 PHE A O 1
ATOM 859 N N . ILE A 1 114 ? 15.023 -5.52 -3.109 1 94.38 114 ILE A N 1
ATOM 860 C CA . ILE A 1 114 ? 14.75 -5.328 -1.689 1 94.38 114 ILE A CA 1
ATOM 861 C C . ILE A 1 114 ? 15.914 -4.582 -1.034 1 94.38 114 ILE A C 1
ATOM 863 O O . ILE A 1 114 ? 15.711 -3.803 -0.102 1 94.38 114 ILE A O 1
ATOM 867 N N . TRP A 1 115 ? 17.031 -4.789 -1.514 1 94.81 115 TRP A N 1
ATOM 868 C CA . TRP A 1 115 ? 18.172 -4.102 -0.899 1 94.81 115 TRP A CA 1
ATOM 869 C C . TRP A 1 115 ? 18.188 -2.631 -1.299 1 94.81 115 TRP A C 1
ATOM 871 O O . TRP A 1 115 ? 18.609 -1.775 -0.517 1 94.81 115 TRP A O 1
ATOM 881 N N . TYR A 1 116 ? 17.766 -2.342 -2.469 1 97.19 116 TYR A N 1
ATOM 882 C CA . TYR A 1 116 ? 17.547 -0.935 -2.789 1 97.19 116 TYR A CA 1
ATOM 883 C C . TYR A 1 116 ? 16.609 -0.282 -1.778 1 97.19 116 TYR A C 1
ATOM 885 O O . TYR A 1 116 ? 16.922 0.779 -1.23 1 97.19 116 TYR A O 1
ATOM 893 N N . PHE A 1 117 ? 15.562 -0.909 -1.54 1 95.44 117 PHE A N 1
ATOM 894 C CA . PHE A 1 117 ? 14.555 -0.388 -0.624 1 95.44 117 PHE A CA 1
ATOM 895 C C . PHE A 1 117 ? 15.125 -0.238 0.781 1 95.44 117 PHE A C 1
ATOM 897 O O . PHE A 1 117 ? 14.945 0.801 1.421 1 95.44 117 PHE A O 1
ATOM 904 N N . ALA A 1 118 ? 15.727 -1.264 1.234 1 92.38 118 ALA A N 1
ATOM 905 C CA . ALA A 1 118 ? 16.25 -1.294 2.6 1 92.38 118 ALA A CA 1
ATOM 906 C C . ALA A 1 118 ? 17.266 -0.187 2.822 1 92.38 118 ALA A C 1
ATOM 908 O O . ALA A 1 118 ? 17.203 0.549 3.809 1 92.38 118 ALA A O 1
ATOM 909 N N . VAL A 1 119 ? 18.172 -0.03 1.925 1 93.19 119 VAL A N 1
ATOM 910 C CA . VAL A 1 119 ? 19.25 0.929 2.096 1 93.19 119 VAL A CA 1
ATOM 911 C C . VAL A 1 119 ? 18.719 2.352 1.942 1 93.19 119 VAL A C 1
ATOM 913 O O . VAL A 1 119 ? 18.984 3.217 2.777 1 93.19 119 VAL A O 1
ATOM 916 N N . TYR A 1 120 ? 17.938 2.582 0.944 1 94.5 120 TYR A N 1
ATOM 917 C CA . TYR A 1 120 ? 17.375 3.916 0.737 1 94.5 120 TYR A CA 1
ATOM 918 C C . TYR A 1 120 ? 16.531 4.344 1.926 1 94.5 120 TYR A C 1
ATOM 920 O O . TYR A 1 120 ? 16.688 5.453 2.441 1 94.5 120 TYR A O 1
ATOM 928 N N . SER A 1 121 ? 15.625 3.475 2.309 1 90.25 121 SER A N 1
ATOM 929 C CA . SER A 1 121 ? 14.734 3.807 3.412 1 90.25 121 SER A CA 1
ATOM 930 C C . SER A 1 121 ? 15.508 4.039 4.703 1 90.25 121 SER A C 1
ATOM 932 O O . SER A 1 121 ? 15.148 4.906 5.504 1 90.25 121 SER A O 1
ATOM 934 N N . SER A 1 122 ? 16.516 3.242 4.895 1 87 122 SER A N 1
ATOM 935 C CA . SER A 1 122 ? 17.344 3.406 6.094 1 87 122 SER A CA 1
ATOM 936 C C . SER A 1 122 ? 18.047 4.758 6.102 1 87 122 SER A C 1
ATOM 938 O O . SER A 1 122 ? 18.031 5.461 7.113 1 87 122 SER A O 1
ATOM 940 N N . ILE A 1 123 ? 18.609 5.145 5.004 1 89.12 123 ILE A N 1
ATOM 941 C CA . ILE A 1 123 ? 19.297 6.434 4.914 1 89.12 123 ILE A CA 1
ATOM 942 C C . ILE A 1 123 ? 18.281 7.562 5.098 1 89.12 123 ILE A C 1
ATOM 944 O O . ILE A 1 123 ? 18.531 8.508 5.852 1 89.12 123 ILE A O 1
ATOM 948 N N . TYR A 1 124 ? 17.172 7.422 4.465 1 87.69 124 TYR A N 1
ATOM 949 C CA . TYR A 1 124 ? 16.141 8.453 4.531 1 87.69 124 TYR A CA 1
ATOM 950 C C . TYR A 1 124 ? 15.656 8.641 5.961 1 87.69 124 TYR A C 1
ATOM 952 O O . TYR A 1 124 ? 15.508 9.773 6.426 1 87.69 124 TYR A O 1
ATOM 960 N N . THR A 1 125 ? 15.336 7.598 6.602 1 80.88 125 THR A N 1
ATOM 961 C CA . THR A 1 125 ? 14.828 7.656 7.965 1 80.88 125 THR A CA 1
ATOM 962 C C . THR A 1 125 ? 15.883 8.227 8.914 1 80.88 125 THR A C 1
ATOM 964 O O . THR A 1 125 ? 15.562 9.008 9.805 1 80.88 125 THR A O 1
ATOM 967 N N . LEU A 1 126 ? 17.078 7.797 8.719 1 79.19 126 LEU A N 1
ATOM 968 C CA . LEU A 1 126 ? 18.172 8.273 9.57 1 79.19 126 LEU A CA 1
ATOM 969 C C . LEU A 1 126 ? 18.375 9.773 9.391 1 79.19 126 LEU A C 1
ATOM 971 O O . LEU A 1 126 ? 18.672 10.484 10.359 1 79.19 126 LEU A O 1
ATOM 975 N N . ARG A 1 127 ? 18.156 10.281 8.281 1 80.62 127 ARG A N 1
ATOM 976 C CA . ARG A 1 127 ? 18.453 11.68 7.992 1 80.62 127 ARG A CA 1
ATOM 977 C C . ARG A 1 127 ? 17.234 12.562 8.297 1 80.62 127 ARG A C 1
ATOM 979 O O . ARG A 1 127 ? 17.391 13.711 8.703 1 80.62 127 ARG A O 1
ATOM 986 N N . ASN A 1 128 ? 16.062 11.977 7.977 1 70.81 128 ASN A N 1
ATOM 987 C CA . ASN A 1 128 ? 14.859 12.797 8.125 1 70.81 128 ASN A CA 1
ATOM 988 C C . ASN A 1 128 ? 14.062 12.414 9.367 1 70.81 128 ASN A C 1
ATOM 990 O O . ASN A 1 128 ? 13.164 13.141 9.789 1 70.81 128 ASN A O 1
ATOM 994 N N . GLY A 1 129 ? 14.055 11.148 9.734 1 60.81 129 GLY A N 1
ATOM 995 C CA . GLY A 1 129 ? 13.156 10.578 10.727 1 60.81 129 GLY A CA 1
ATOM 996 C C . GLY A 1 129 ? 13.656 10.734 12.148 1 60.81 129 GLY A C 1
ATOM 997 O O . GLY A 1 129 ? 13.047 10.234 13.094 1 60.81 129 GLY A O 1
ATOM 998 N N . LEU A 1 130 ? 14.977 11 12.328 1 49.75 130 LEU A N 1
ATOM 999 C CA . LEU A 1 130 ? 15.461 10.859 13.695 1 49.75 130 LEU A CA 1
ATOM 1000 C C . LEU A 1 130 ? 14.586 11.633 14.672 1 49.75 130 LEU A C 1
ATOM 1002 O O . LEU A 1 130 ? 14.93 12.75 15.078 1 49.75 130 LEU A O 1
ATOM 1006 N N . ASP A 1 131 ? 13.375 11.82 14.258 1 48.22 131 ASP A N 1
ATOM 1007 C CA . ASP A 1 131 ? 12.945 12.164 15.609 1 48.22 131 ASP A CA 1
ATOM 1008 C C . ASP A 1 131 ? 13.32 11.062 16.609 1 48.22 131 ASP A C 1
ATOM 1010 O O . ASP A 1 131 ? 12.891 9.914 16.469 1 48.22 131 ASP A O 1
ATOM 1014 N N . LYS A 1 132 ? 14.547 11.078 16.938 1 48.19 132 LYS A N 1
ATOM 1015 C CA . LYS A 1 132 ? 15.258 10.336 17.984 1 48.19 132 LYS A CA 1
ATOM 1016 C C . LYS A 1 132 ? 14.273 9.688 18.953 1 48.19 132 LYS A C 1
ATOM 1018 O O . LYS A 1 132 ? 14.57 8.633 19.531 1 48.19 132 LYS A O 1
ATOM 1023 N N . GLU A 1 133 ? 13.141 10.359 19.062 1 49.41 133 GLU A N 1
ATOM 1024 C CA . GLU A 1 133 ? 12.422 9.953 20.266 1 49.41 133 GLU A CA 1
ATOM 1025 C C . GLU A 1 133 ? 11.586 8.695 20.016 1 49.41 133 GLU A C 1
ATOM 1027 O O . GLU A 1 133 ? 11.141 8.039 20.953 1 49.41 133 GLU A O 1
ATOM 1032 N N . HIS A 1 134 ? 11.227 8.406 18.719 1 54.91 134 HIS A N 1
ATOM 1033 C CA . HIS A 1 134 ? 10.273 7.309 18.828 1 54.91 134 HIS A CA 1
ATOM 1034 C C . HIS A 1 134 ? 10.891 6 18.328 1 54.91 134 HIS A C 1
ATOM 1036 O O . HIS A 1 134 ? 11.234 5.875 17.156 1 54.91 134 HIS A O 1
ATOM 1042 N N . ALA A 1 135 ? 11.492 5.293 19.297 1 57.5 135 ALA A N 1
ATOM 1043 C CA . ALA A 1 135 ? 12.039 3.938 19.234 1 57.5 135 ALA A CA 1
ATOM 1044 C C . ALA A 1 135 ? 11.242 3.074 18.266 1 57.5 135 ALA A C 1
ATOM 1046 O O . ALA A 1 135 ? 11.797 2.199 17.594 1 57.5 135 ALA A O 1
ATOM 1047 N N . LEU A 1 136 ? 9.977 3.389 18.125 1 59.03 136 LEU A N 1
ATOM 1048 C CA . LEU A 1 136 ? 9.109 2.533 17.312 1 59.03 136 LEU A CA 1
ATOM 1049 C C . LEU A 1 136 ? 9.414 2.688 15.836 1 59.03 136 LEU A C 1
ATOM 1051 O O . LEU A 1 136 ? 9.414 1.702 15.094 1 59.03 136 LEU A O 1
ATOM 1055 N N . ILE A 1 137 ? 9.766 3.904 15.523 1 58.66 137 ILE A N 1
ATOM 1056 C CA . ILE A 1 137 ? 10.023 4.129 14.102 1 58.66 137 ILE A CA 1
ATOM 1057 C C . ILE A 1 137 ? 11.344 3.477 13.711 1 58.66 137 ILE A C 1
ATOM 1059 O O . ILE A 1 137 ? 11.461 2.893 12.633 1 58.66 137 ILE A O 1
ATOM 1063 N N . GLN A 1 138 ? 12.227 3.473 14.664 1 60.28 138 GLN A N 1
ATOM 1064 C CA . GLN A 1 138 ? 13.508 2.826 14.406 1 60.28 138 GLN A CA 1
ATOM 1065 C C . GLN A 1 138 ? 13.344 1.319 14.242 1 60.28 138 GLN A C 1
ATOM 1067 O O . GLN A 1 138 ? 14 0.708 13.391 1 60.28 138 GLN A O 1
ATOM 1072 N N . ARG A 1 139 ? 12.477 0.809 15.008 1 62.12 139 ARG A N 1
ATOM 1073 C CA . ARG A 1 139 ? 12.227 -0.626 14.93 1 62.12 139 ARG A CA 1
ATOM 1074 C C . ARG A 1 139 ? 11.609 -0.999 13.586 1 62.12 139 ARG A C 1
ATOM 1076 O O . ARG A 1 139 ? 11.938 -2.045 13.016 1 62.12 139 ARG A O 1
ATOM 1083 N N . LEU A 1 140 ? 10.844 -0.119 13.117 1 61.12 140 LEU A N 1
ATOM 1084 C CA . LEU A 1 140 ? 10.188 -0.394 11.844 1 61.12 140 LEU A CA 1
ATOM 1085 C C . LEU A 1 140 ? 11.195 -0.415 10.703 1 61.12 140 LEU A C 1
ATOM 1087 O O . LEU A 1 140 ? 11.086 -1.231 9.789 1 61.12 140 LEU A O 1
ATOM 1091 N N . TYR A 1 141 ? 12.195 0.295 10.938 1 60.44 141 TYR A N 1
ATOM 1092 C CA . TYR A 1 141 ? 13.227 0.35 9.906 1 60.44 141 TYR A CA 1
ATOM 1093 C C . TYR A 1 141 ? 14.078 -0.913 9.914 1 60.44 141 TYR A C 1
ATOM 1095 O O . TYR A 1 141 ? 14.43 -1.443 8.859 1 60.44 141 TYR A O 1
ATOM 1103 N N . TRP A 1 142 ? 14.289 -1.381 11.062 1 65.06 142 TRP A N 1
ATOM 1104 C CA . TRP A 1 142 ? 15.047 -2.625 11.172 1 65.06 142 TRP A CA 1
ATOM 1105 C C . TRP A 1 142 ? 14.266 -3.789 10.57 1 65.06 142 TRP A C 1
ATOM 1107 O O . TRP A 1 142 ? 14.852 -4.734 10.039 1 65.06 142 TRP A O 1
ATOM 1117 N N . GLN A 1 143 ? 13.117 -3.566 10.508 1 72.62 143 GLN A N 1
ATOM 1118 C CA . GLN A 1 143 ? 12.273 -4.617 9.953 1 72.62 143 GLN A CA 1
ATOM 1119 C C . GLN A 1 143 ? 12.438 -4.707 8.438 1 72.62 143 GLN A C 1
ATOM 1121 O O . GLN A 1 143 ? 12.305 -5.785 7.855 1 72.62 143 GLN A O 1
ATOM 1126 N N . CYS A 1 144 ? 12.844 -3.602 7.914 1 73.88 144 CYS A N 1
ATOM 1127 C CA . CYS A 1 144 ? 13.062 -3.611 6.473 1 73.88 144 CYS A CA 1
ATOM 1128 C C . CYS A 1 144 ? 14.273 -4.457 6.113 1 73.88 144 CYS A C 1
ATOM 1130 O O . CYS A 1 144 ? 14.234 -5.227 5.148 1 73.88 144 CYS A O 1
ATOM 1132 N N . ASP A 1 145 ? 15.312 -4.406 6.988 1 76.56 145 ASP A N 1
ATOM 1133 C CA . ASP A 1 145 ? 16.531 -5.18 6.754 1 76.56 145 ASP A CA 1
ATOM 1134 C C . ASP A 1 145 ? 16.281 -6.672 6.961 1 76.56 145 ASP A C 1
ATOM 1136 O O . ASP A 1 145 ? 16.766 -7.5 6.188 1 76.56 145 ASP A O 1
ATOM 1140 N N . LEU A 1 146 ? 15.461 -6.875 7.918 1 79.94 146 LEU A N 1
ATOM 1141 C CA . LEU A 1 146 ? 15.117 -8.266 8.188 1 79.94 146 LEU A CA 1
ATOM 1142 C C . LEU A 1 146 ? 14.32 -8.867 7.035 1 79.94 146 LEU A C 1
ATOM 1144 O O . LEU A 1 146 ? 14.531 -10.016 6.66 1 79.94 146 LEU A O 1
ATOM 1148 N N . HIS A 1 147 ? 13.508 -8.07 6.578 1 81.62 147 HIS A N 1
ATOM 1149 C CA . HIS A 1 147 ? 12.703 -8.531 5.449 1 81.62 147 HIS A CA 1
ATOM 1150 C C . HIS A 1 147 ? 13.57 -8.75 4.211 1 81.62 147 HIS A C 1
ATOM 1152 O O . HIS A 1 147 ? 13.336 -9.688 3.443 1 81.62 147 HIS A O 1
ATOM 1158 N N . ALA A 1 148 ? 14.547 -7.891 4.043 1 83.69 148 ALA A N 1
ATOM 1159 C CA . ALA A 1 148 ? 15.461 -8.047 2.918 1 83.69 148 ALA A CA 1
ATOM 1160 C C . ALA A 1 148 ? 16.219 -9.367 3.012 1 83.69 148 ALA A C 1
ATOM 1162 O O . ALA A 1 148 ? 16.312 -10.109 2.031 1 83.69 148 ALA A O 1
ATOM 1163 N N . PHE A 1 149 ? 16.641 -9.711 4.176 1 84.62 149 PHE A N 1
ATOM 1164 C CA . PHE A 1 149 ? 17.359 -10.953 4.398 1 84.62 149 PHE A CA 1
ATOM 1165 C C . PHE A 1 149 ? 16.469 -12.156 4.156 1 84.62 149 PHE A C 1
ATOM 1167 O O . PHE A 1 149 ? 16.875 -13.141 3.537 1 84.62 149 PHE A O 1
ATOM 1174 N N . ASN A 1 150 ? 15.32 -12 4.652 1 84.75 150 ASN A N 1
ATOM 1175 C CA . ASN A 1 150 ? 14.359 -13.07 4.457 1 84.75 150 ASN A CA 1
ATOM 1176 C C . ASN A 1 150 ? 14.078 -13.312 2.977 1 84.75 150 ASN A C 1
ATOM 1178 O O . ASN A 1 150 ? 13.969 -14.461 2.539 1 84.75 150 ASN A O 1
ATOM 1182 N N . THR A 1 151 ? 13.953 -12.336 2.234 1 84.38 151 THR A N 1
ATOM 1183 C CA . THR A 1 151 ? 13.711 -12.453 0.8 1 84.38 151 THR A CA 1
ATOM 1184 C C . THR A 1 151 ? 14.883 -13.141 0.108 1 84.38 151 THR A C 1
ATOM 1186 O O . THR A 1 151 ? 14.68 -14 -0.752 1 84.38 151 THR A O 1
ATOM 1189 N N . MET A 1 152 ? 16.062 -12.844 0.522 1 86 152 MET A N 1
ATOM 1190 C CA . MET A 1 152 ? 17.266 -13.461 -0.045 1 86 152 MET A CA 1
ATOM 1191 C C . MET A 1 152 ? 17.297 -14.961 0.255 1 86 152 MET A C 1
ATOM 1193 O O . MET A 1 152 ? 17.562 -15.766 -0.634 1 86 152 MET A O 1
ATOM 1197 N N . MET A 1 153 ? 17 -15.266 1.417 1 85.12 153 MET A N 1
ATOM 1198 C CA . MET A 1 153 ? 17.047 -16.656 1.856 1 85.12 153 MET A CA 1
ATOM 1199 C C . MET A 1 153 ? 16.016 -17.5 1.121 1 85.12 153 MET A C 1
ATOM 1201 O O . MET A 1 153 ? 16.266 -18.656 0.793 1 85.12 153 MET A O 1
ATOM 1205 N N . THR A 1 154 ? 14.922 -16.891 0.939 1 82.94 154 THR A N 1
ATOM 1206 C CA . THR A 1 154 ? 13.859 -17.609 0.236 1 82.94 154 THR A CA 1
ATOM 1207 C C . THR A 1 154 ? 14.281 -17.938 -1.192 1 82.94 154 THR A C 1
ATOM 1209 O O . THR A 1 154 ? 13.992 -19.016 -1.694 1 82.94 154 THR A O 1
ATOM 1212 N N . ARG A 1 155 ? 14.977 -17.078 -1.858 1 83.81 155 ARG A N 1
ATOM 1213 C CA . ARG A 1 155 ? 15.43 -17.312 -3.229 1 83.81 155 ARG A CA 1
ATOM 1214 C C . ARG A 1 155 ? 16.469 -18.438 -3.285 1 83.81 155 ARG A C 1
ATOM 1216 O O . ARG A 1 155 ? 16.531 -19.172 -4.27 1 83.81 155 ARG A O 1
ATOM 1223 N N . LEU A 1 156 ? 17.25 -18.516 -2.266 1 85.75 156 LEU A N 1
ATOM 1224 C CA . LEU A 1 156 ? 18.266 -19.547 -2.188 1 85.75 156 LEU A CA 1
ATOM 1225 C C . LEU A 1 156 ? 17.625 -20.906 -1.913 1 85.75 156 LEU A C 1
ATOM 1227 O O . LEU A 1 156 ? 17.969 -21.906 -2.566 1 85.75 156 LEU A O 1
ATOM 1231 N N . ARG A 1 157 ? 16.75 -20.844 -1.018 1 82.19 157 ARG A N 1
ATOM 1232 C CA . ARG A 1 157 ? 16.094 -22.094 -0.598 1 82.19 157 ARG A CA 1
ATOM 1233 C C . ARG A 1 157 ? 15.234 -22.672 -1.716 1 82.19 157 ARG A C 1
ATOM 1235 O O . ARG A 1 157 ? 15.141 -23.891 -1.87 1 82.19 157 ARG A O 1
ATOM 1242 N N . LEU A 1 158 ? 14.633 -21.828 -2.422 1 78.25 158 LEU A N 1
ATOM 1243 C CA . LEU A 1 158 ? 13.766 -22.281 -3.506 1 78.25 158 LEU A CA 1
ATOM 1244 C C . LEU A 1 158 ? 14.57 -22.547 -4.773 1 78.25 158 LEU A C 1
ATOM 1246 O O . LEU A 1 158 ? 14.023 -22.969 -5.789 1 78.25 158 LEU A O 1
ATOM 1250 N N . GLU A 1 159 ? 15.836 -22.234 -4.727 1 80.12 159 GLU A N 1
ATOM 1251 C CA . GLU A 1 159 ? 16.797 -22.547 -5.781 1 80.12 159 GLU A CA 1
ATOM 1252 C C . GLU A 1 159 ? 16.516 -21.734 -7.043 1 80.12 159 GLU A C 1
ATOM 1254 O O . GLU A 1 159 ? 16.734 -22.219 -8.156 1 80.12 159 GLU A O 1
ATOM 1259 N N . TYR A 1 160 ? 15.938 -20.656 -6.832 1 80.56 160 TYR A N 1
ATOM 1260 C CA . TYR A 1 160 ? 15.719 -19.75 -7.957 1 80.56 160 TYR A CA 1
ATOM 1261 C C . TYR A 1 160 ? 17.031 -19.109 -8.398 1 80.56 160 TYR A C 1
ATOM 1263 O O . TYR A 1 160 ? 17.219 -18.812 -9.586 1 80.56 160 TYR A O 1
ATOM 1271 N N . HIS A 1 161 ? 17.859 -18.922 -7.406 1 88.75 161 HIS A N 1
ATOM 1272 C CA . HIS A 1 161 ? 19.141 -18.234 -7.652 1 88.75 161 HIS A CA 1
ATOM 1273 C C . HIS A 1 161 ? 20.266 -18.875 -6.836 1 88.75 161 HIS A C 1
ATOM 1275 O O . HIS A 1 161 ? 20 -19.531 -5.824 1 88.75 161 HIS A O 1
ATOM 1281 N N . SER A 1 162 ? 21.438 -18.703 -7.363 1 92.5 162 SER A N 1
ATOM 1282 C CA . SER A 1 162 ? 22.625 -19.094 -6.613 1 92.5 162 SER A CA 1
ATOM 1283 C C . SER A 1 162 ? 23.016 -18.031 -5.598 1 92.5 162 SER A C 1
ATOM 1285 O O . SER A 1 162 ? 22.516 -16.906 -5.645 1 92.5 162 SER A O 1
ATOM 1287 N N . LEU A 1 163 ? 23.844 -18.438 -4.668 1 93.88 163 LEU A N 1
ATOM 1288 C CA . LEU A 1 163 ? 24.328 -17.516 -3.654 1 93.88 163 LEU A CA 1
ATOM 1289 C C . LEU A 1 163 ? 25.047 -16.328 -4.297 1 93.88 163 LEU A C 1
ATOM 1291 O O . LEU A 1 163 ? 24.875 -15.188 -3.863 1 93.88 163 LEU A O 1
ATOM 1295 N N . GLU A 1 164 ? 25.766 -16.641 -5.316 1 95.44 164 GLU A N 1
ATOM 1296 C CA . GLU A 1 164 ? 26.5 -15.586 -6.016 1 95.44 164 GLU A CA 1
ATOM 1297 C C . GLU A 1 164 ? 25.531 -14.586 -6.648 1 95.44 164 GLU A C 1
ATOM 1299 O O . GLU A 1 164 ? 25.734 -13.375 -6.551 1 95.44 164 GLU A O 1
ATOM 1304 N N . GLN A 1 165 ? 24.547 -15.055 -7.227 1 95.75 165 GLN A N 1
ATOM 1305 C CA . GLN A 1 165 ? 23.562 -14.195 -7.887 1 95.75 165 GLN A CA 1
ATOM 1306 C C . GLN A 1 165 ? 22.844 -13.305 -6.879 1 95.75 165 GLN A C 1
ATOM 1308 O O . GLN A 1 165 ? 22.578 -12.133 -7.152 1 95.75 165 GLN A O 1
ATOM 1313 N N . VAL A 1 166 ? 22.547 -13.852 -5.746 1 95.31 166 VAL A N 1
ATOM 1314 C CA . VAL A 1 166 ? 21.859 -13.109 -4.691 1 95.31 166 VAL A CA 1
ATOM 1315 C C . VAL A 1 166 ? 22.797 -12.07 -4.09 1 95.31 166 VAL A C 1
ATOM 1317 O O . VAL A 1 166 ? 22.391 -10.93 -3.846 1 95.31 166 VAL A O 1
ATOM 1320 N N . CYS A 1 167 ? 24.031 -12.422 -3.898 1 96 167 CYS A N 1
ATOM 1321 C CA . CYS A 1 167 ? 25 -11.5 -3.322 1 96 167 CYS A CA 1
ATOM 1322 C C . CYS A 1 167 ? 25.266 -10.32 -4.254 1 96 167 CYS A C 1
ATOM 1324 O O . CYS A 1 167 ? 25.312 -9.172 -3.811 1 96 167 CYS A O 1
ATOM 1326 N N . VAL A 1 168 ? 25.438 -10.617 -5.465 1 97.31 168 VAL A N 1
ATOM 1327 C CA . VAL A 1 168 ? 25.656 -9.547 -6.43 1 97.31 168 VAL A CA 1
ATOM 1328 C C . VAL A 1 168 ? 24.422 -8.664 -6.516 1 97.31 168 VAL A C 1
ATOM 1330 O O . VAL A 1 168 ? 24.531 -7.434 -6.531 1 97.31 168 VAL A O 1
ATOM 1333 N N . GLY A 1 169 ? 23.234 -9.25 -6.547 1 97.31 169 GLY A N 1
ATOM 1334 C CA . GLY A 1 169 ? 22 -8.484 -6.52 1 97.31 169 GLY A CA 1
ATOM 1335 C C . GLY A 1 169 ? 21.891 -7.578 -5.309 1 97.31 169 GLY A C 1
ATOM 1336 O O . GLY A 1 169 ? 21.484 -6.418 -5.426 1 97.31 169 GLY A O 1
ATOM 1337 N N . SER A 1 170 ? 22.281 -8.141 -4.203 1 96.12 170 SER A N 1
ATOM 1338 C CA . SER A 1 170 ? 22.25 -7.367 -2.967 1 96.12 170 SER A CA 1
ATOM 1339 C C . SER A 1 170 ? 23.203 -6.184 -3.023 1 96.12 170 SER A C 1
ATOM 1341 O O . SER A 1 170 ? 22.859 -5.07 -2.631 1 96.12 170 SER A O 1
ATOM 1343 N N . ALA A 1 171 ? 24.359 -6.441 -3.553 1 97.75 171 ALA A N 1
ATOM 1344 C CA . ALA A 1 171 ? 25.375 -5.395 -3.641 1 97.75 171 ALA A CA 1
ATOM 1345 C C . ALA A 1 171 ? 24.938 -4.293 -4.605 1 97.75 171 ALA A C 1
ATOM 1347 O O . ALA A 1 171 ? 25.062 -3.105 -4.293 1 97.75 171 ALA A O 1
ATOM 1348 N N . VAL A 1 172 ? 24.438 -4.68 -5.703 1 98.31 172 VAL A N 1
ATOM 1349 C CA . VAL A 1 172 ? 23.984 -3.703 -6.691 1 98.31 172 VAL A CA 1
ATOM 1350 C C . VAL A 1 172 ? 22.797 -2.908 -6.129 1 98.31 172 VAL A C 1
ATOM 1352 O O . VAL A 1 172 ? 22.75 -1.685 -6.27 1 98.31 172 VAL A O 1
ATOM 1355 N N . GLY A 1 173 ? 21.859 -3.586 -5.492 1 98.06 173 GLY A N 1
ATOM 1356 C CA . GLY A 1 173 ? 20.734 -2.914 -4.867 1 98.06 173 GLY A CA 1
ATOM 1357 C C . GLY A 1 173 ? 21.141 -1.911 -3.807 1 98.06 173 GLY A C 1
ATOM 1358 O O . GLY A 1 173 ? 20.641 -0.789 -3.775 1 98.06 173 GLY A O 1
ATOM 1359 N N . ALA A 1 174 ? 22.047 -2.33 -2.998 1 97.06 174 ALA A N 1
ATOM 1360 C CA . ALA A 1 174 ? 22.531 -1.448 -1.944 1 97.06 174 ALA A CA 1
ATOM 1361 C C . ALA A 1 174 ? 23.219 -0.221 -2.537 1 97.06 174 ALA A C 1
ATOM 1363 O O . ALA A 1 174 ? 22.984 0.906 -2.104 1 97.06 174 ALA A O 1
ATOM 1364 N N . LEU A 1 175 ? 24.047 -0.464 -3.508 1 98.56 175 LEU A N 1
ATOM 1365 C CA . LEU A 1 175 ? 24.734 0.634 -4.172 1 98.56 175 LEU A CA 1
ATOM 1366 C C . LEU A 1 175 ? 23.75 1.59 -4.824 1 98.56 175 LEU A C 1
ATOM 1368 O O . LEU A 1 175 ? 23.891 2.811 -4.715 1 98.56 175 LEU A O 1
ATOM 1372 N N . MET A 1 176 ? 22.797 1.054 -5.473 1 98.69 176 MET A N 1
ATOM 1373 C CA . MET A 1 176 ? 21.766 1.871 -6.109 1 98.69 176 MET A CA 1
ATOM 1374 C C . MET A 1 176 ? 21 2.689 -5.078 1 98.69 176 MET A C 1
ATOM 1376 O O . MET A 1 176 ? 20.609 3.824 -5.348 1 98.69 176 MET A O 1
ATOM 1380 N N . GLY A 1 177 ? 20.703 2.072 -3.902 1 97.94 177 GLY A N 1
ATOM 1381 C CA . GLY A 1 177 ? 20.047 2.809 -2.834 1 97.94 177 GLY A CA 1
ATOM 1382 C C . GLY A 1 177 ? 20.812 4.043 -2.4 1 97.94 177 GLY A C 1
ATOM 1383 O O . GLY A 1 177 ? 20.234 5.121 -2.254 1 97.94 177 GLY A O 1
ATOM 1384 N N . VAL A 1 178 ? 22.094 3.902 -2.275 1 98 178 VAL A N 1
ATOM 1385 C CA . VAL A 1 178 ? 22.938 5.008 -1.843 1 98 178 VAL A CA 1
ATOM 1386 C C . VAL A 1 178 ? 23.031 6.055 -2.949 1 98 178 VAL A C 1
ATOM 1388 O O . VAL A 1 178 ? 22.797 7.242 -2.711 1 98 178 VAL A O 1
ATOM 1391 N N . VAL A 1 179 ? 23.328 5.625 -4.133 1 98.62 179 VAL A N 1
ATOM 1392 C CA . VAL A 1 179 ? 23.531 6.523 -5.266 1 98.62 179 VAL A CA 1
ATOM 1393 C C . VAL A 1 179 ? 22.25 7.301 -5.559 1 98.62 179 VAL A C 1
ATOM 1395 O O . VAL A 1 179 ? 22.297 8.516 -5.785 1 98.62 179 VAL A O 1
ATOM 1398 N N . TRP A 1 180 ? 21.156 6.605 -5.535 1 98.69 180 TRP A N 1
ATOM 1399 C CA . TRP A 1 180 ? 19.891 7.273 -5.852 1 98.69 180 TRP A CA 1
ATOM 1400 C C . TRP A 1 180 ? 19.516 8.273 -4.762 1 98.69 180 TRP A C 1
ATOM 1402 O O . TRP A 1 180 ? 18.984 9.344 -5.051 1 98.69 180 TRP A O 1
ATOM 1412 N N . TYR A 1 181 ? 19.75 7.906 -3.531 1 97.5 181 TYR A N 1
ATOM 1413 C CA . TYR A 1 181 ? 19.469 8.844 -2.449 1 97.5 181 TYR A CA 1
ATOM 1414 C C . TYR A 1 181 ? 20.25 10.141 -2.643 1 97.5 181 TYR A C 1
ATOM 1416 O O . TYR A 1 181 ? 19.688 11.234 -2.52 1 97.5 181 TYR A O 1
ATOM 1424 N N . VAL A 1 182 ? 21.516 10.023 -2.947 1 97.75 182 VAL A N 1
ATOM 1425 C CA . VAL A 1 182 ? 22.359 11.195 -3.158 1 97.75 182 VAL A CA 1
ATOM 1426 C C . VAL A 1 182 ? 21.859 11.984 -4.363 1 97.75 182 VAL A C 1
ATOM 1428 O O . VAL A 1 182 ? 21.781 13.219 -4.316 1 97.75 182 VAL A O 1
ATOM 1431 N N . LEU A 1 183 ? 21.516 11.297 -5.395 1 98.38 183 LEU A N 1
ATOM 1432 C CA . LEU A 1 183 ? 21 11.945 -6.598 1 98.38 183 LEU A CA 1
ATOM 1433 C C . LEU A 1 183 ? 19.719 12.703 -6.301 1 98.38 183 LEU A C 1
ATOM 1435 O O . LEU A 1 183 ? 19.516 13.812 -6.805 1 98.38 183 LEU A O 1
ATOM 1439 N N . VAL A 1 184 ? 18.875 12.133 -5.523 1 97.75 184 VAL A N 1
ATOM 1440 C CA . VAL A 1 184 ? 17.609 12.766 -5.164 1 97.75 184 VAL A CA 1
ATOM 1441 C C . VAL A 1 184 ? 17.891 14.047 -4.379 1 97.75 184 VAL A C 1
ATOM 1443 O O . VAL A 1 184 ? 17.312 15.102 -4.668 1 97.75 184 VAL A O 1
ATOM 1446 N N . GLN A 1 185 ? 18.797 13.984 -3.41 1 95.81 185 GLN A N 1
ATOM 1447 C CA . GLN A 1 185 ? 19.094 15.117 -2.545 1 95.81 185 GLN A CA 1
ATOM 1448 C C . GLN A 1 185 ? 19.812 16.219 -3.312 1 95.81 185 GLN A C 1
ATOM 1450 O O . GLN A 1 185 ? 19.531 17.406 -3.129 1 95.81 185 GLN A O 1
ATOM 1455 N N . GLN A 1 186 ? 20.656 15.859 -4.219 1 96.94 186 GLN A N 1
ATOM 1456 C CA . GLN A 1 186 ? 21.562 16.844 -4.82 1 96.94 186 GLN A CA 1
ATOM 1457 C C . GLN A 1 186 ? 21.031 17.312 -6.172 1 96.94 186 GLN A C 1
ATOM 1459 O O . GLN A 1 186 ? 21.391 18.391 -6.637 1 96.94 186 GLN A O 1
ATOM 1464 N N . VAL A 1 187 ? 20.25 16.531 -6.773 1 97.81 187 VAL A N 1
ATOM 1465 C CA . VAL A 1 187 ? 19.875 16.875 -8.141 1 97.81 187 VAL A CA 1
ATOM 1466 C C . VAL A 1 187 ? 18.359 16.984 -8.25 1 97.81 187 VAL A C 1
ATOM 1468 O O . VAL A 1 187 ? 17.828 18.031 -8.633 1 97.81 187 VAL A O 1
ATOM 1471 N N . LEU A 1 188 ? 17.609 15.969 -7.871 1 97.56 188 LEU A N 1
ATOM 1472 C CA . LEU A 1 188 ? 16.188 15.906 -8.172 1 97.56 188 LEU A CA 1
ATOM 1473 C C . LEU A 1 188 ? 15.414 16.938 -7.355 1 97.56 188 LEU A C 1
ATOM 1475 O O . LEU A 1 188 ? 14.547 17.625 -7.887 1 97.56 188 LEU A O 1
ATOM 1479 N N . PHE A 1 189 ? 15.719 17.031 -6.074 1 95.69 189 PHE A N 1
ATOM 1480 C CA . PHE A 1 189 ? 15.016 18.016 -5.266 1 95.69 189 PHE A CA 1
ATOM 1481 C C . PHE A 1 189 ? 15.32 19.422 -5.746 1 95.69 189 PHE A C 1
ATOM 1483 O O . PHE A 1 189 ? 14.414 20.234 -5.941 1 95.69 189 PHE A O 1
ATOM 1490 N N . PRO A 1 190 ? 16.609 19.781 -5.938 1 96.19 190 PRO A N 1
ATOM 1491 C CA . PRO A 1 190 ? 16.906 21.109 -6.484 1 96.19 190 PRO A CA 1
ATOM 1492 C C . PRO A 1 190 ? 16.234 21.344 -7.836 1 96.19 190 PRO A C 1
ATOM 1494 O O . PRO A 1 190 ? 15.75 22.453 -8.102 1 96.19 190 PRO A O 1
ATOM 1497 N N . LEU A 1 191 ? 16.172 20.391 -8.695 1 96.44 191 LEU A N 1
ATOM 1498 C CA . LEU A 1 191 ? 15.5 20.531 -9.984 1 96.44 191 LEU A CA 1
ATOM 1499 C C . LEU A 1 191 ? 14.008 20.75 -9.797 1 96.44 191 LEU A C 1
ATOM 1501 O O . LEU A 1 191 ? 13.406 21.562 -10.5 1 96.44 191 LEU A O 1
ATOM 1505 N N . ALA A 1 192 ? 13.438 20 -8.867 1 95.19 192 ALA A N 1
ATOM 1506 C CA . ALA A 1 192 ? 12.008 20.156 -8.586 1 95.19 192 ALA A CA 1
ATOM 1507 C C . ALA A 1 192 ? 11.703 21.578 -8.078 1 95.19 192 ALA A C 1
ATOM 1509 O O . ALA A 1 192 ? 10.656 22.141 -8.406 1 95.19 192 ALA A O 1
ATOM 1510 N N . GLU A 1 193 ? 12.57 22.078 -7.289 1 93.06 193 GLU A N 1
ATOM 1511 C CA . GLU A 1 193 ? 12.422 23.438 -6.793 1 93.06 193 GLU A CA 1
ATOM 1512 C C . GLU A 1 193 ? 12.586 24.453 -7.922 1 93.06 193 GLU A C 1
ATOM 1514 O O . GLU A 1 193 ? 11.82 25.422 -8.016 1 93.06 193 GLU A O 1
ATOM 1519 N N . TYR A 1 194 ? 13.602 24.203 -8.719 1 94.19 194 TYR A N 1
ATOM 1520 C CA . TYR A 1 194 ? 13.867 25.094 -9.844 1 94.19 194 TYR A CA 1
ATOM 1521 C C . TYR A 1 194 ? 12.664 25.188 -10.766 1 94.19 194 TYR A C 1
ATOM 1523 O O . TYR A 1 194 ? 12.273 26.281 -11.188 1 94.19 194 TYR A O 1
ATOM 1531 N N . PHE A 1 195 ? 12.016 24.094 -10.992 1 94.94 195 PHE A N 1
ATOM 1532 C CA . PHE A 1 195 ? 10.891 24.047 -11.922 1 94.94 195 PHE A CA 1
ATOM 1533 C C . PHE A 1 195 ? 9.578 24.266 -11.188 1 94.94 195 PHE A C 1
ATOM 1535 O O . PHE A 1 195 ? 8.5 24.188 -11.789 1 94.94 195 PHE A O 1
ATOM 1542 N N . GLN A 1 196 ? 9.602 24.5 -9.922 1 93.94 196 GLN A N 1
ATOM 1543 C CA . GLN A 1 196 ? 8.43 24.766 -9.094 1 93.94 196 GLN A CA 1
ATOM 1544 C C . GLN A 1 196 ? 7.383 23.672 -9.242 1 93.94 196 GLN A C 1
ATOM 1546 O O . GLN A 1 196 ? 6.203 23.953 -9.469 1 93.94 196 GLN A O 1
ATOM 1551 N N . VAL A 1 197 ? 7.875 22.469 -9.102 1 93.5 197 VAL A N 1
ATOM 1552 C CA . VAL A 1 197 ? 7.02 21.297 -9.328 1 93.5 197 VAL A CA 1
ATOM 1553 C C . VAL A 1 197 ? 5.871 21.297 -8.32 1 93.5 197 VAL A C 1
ATOM 1555 O O . VAL A 1 197 ? 4.719 21.047 -8.68 1 93.5 197 VAL A O 1
ATOM 1558 N N . VAL A 1 198 ? 6.113 21.578 -7.105 1 92.88 198 VAL A N 1
ATOM 1559 C CA . VAL A 1 198 ? 5.117 21.547 -6.039 1 92.88 198 VAL A CA 1
ATOM 1560 C C . VAL A 1 198 ? 4.188 22.75 -6.152 1 92.88 198 VAL A C 1
ATOM 1562 O O . VAL A 1 198 ? 2.967 22.609 -6.043 1 92.88 198 VAL A O 1
ATOM 1565 N N . ASP A 1 199 ? 4.719 23.875 -6.48 1 91.25 199 ASP A N 1
ATOM 1566 C CA . ASP A 1 199 ? 3.951 25.109 -6.477 1 91.25 199 ASP A CA 1
ATOM 1567 C C . ASP A 1 199 ? 3.367 25.406 -7.855 1 91.25 199 ASP A C 1
ATOM 1569 O O . ASP A 1 199 ? 2.467 26.234 -7.992 1 91.25 199 ASP A O 1
ATOM 1573 N N . GLY A 1 200 ? 3.846 24.75 -8.82 1 91.75 200 GLY A N 1
ATOM 1574 C CA . GLY A 1 200 ? 3.344 24.953 -10.172 1 91.75 200 GLY A CA 1
ATOM 1575 C C . GLY A 1 200 ? 2.037 24.234 -10.438 1 91.75 200 GLY A C 1
ATOM 1576 O O . GLY A 1 200 ? 1.39 23.75 -9.508 1 91.75 200 GLY A O 1
ATOM 1577 N N . TRP A 1 201 ? 1.717 24.234 -11.703 1 89 201 TRP A N 1
ATOM 1578 C CA . TRP A 1 201 ? 0.416 23.703 -12.102 1 89 201 TRP A CA 1
ATOM 1579 C C . TRP A 1 201 ? 0.325 22.219 -11.82 1 89 201 TRP A C 1
ATOM 1581 O O . TRP A 1 201 ? -0.728 21.719 -11.414 1 89 201 TRP A O 1
ATOM 1591 N N . ILE A 1 202 ? 1.418 21.547 -11.922 1 86 202 ILE A N 1
ATOM 1592 C CA . ILE A 1 202 ? 1.437 20.109 -11.695 1 86 202 ILE A CA 1
ATOM 1593 C C . ILE A 1 202 ? 1.194 19.812 -10.219 1 86 202 ILE A C 1
ATOM 1595 O O . ILE A 1 202 ? 0.391 18.938 -9.875 1 86 202 ILE A O 1
ATOM 1599 N N . GLY A 1 203 ? 1.856 20.578 -9.453 1 89.94 203 GLY A N 1
ATOM 1600 C CA . GLY A 1 203 ? 1.698 20.391 -8.023 1 89.94 203 GLY A CA 1
ATOM 1601 C C . GLY A 1 203 ? 0.3 20.719 -7.531 1 89.94 203 GLY A C 1
ATOM 1602 O O . GLY A 1 203 ? -0.232 20.031 -6.66 1 89.94 203 GLY A O 1
ATOM 1603 N N . GLN A 1 204 ? -0.267 21.703 -8.109 1 86.94 204 GLN A N 1
ATOM 1604 C CA . GLN A 1 204 ? -1.616 22.094 -7.727 1 86.94 204 GLN A CA 1
ATOM 1605 C C . GLN A 1 204 ? -2.646 21.062 -8.188 1 86.94 204 GLN A C 1
ATOM 1607 O O . GLN A 1 204 ? -3.574 20.734 -7.445 1 86.94 204 GLN A O 1
ATOM 1612 N N . MET A 1 205 ? -2.359 20.594 -9.297 1 83.75 205 MET A N 1
ATOM 1613 C CA . MET A 1 205 ? -3.309 19.641 -9.867 1 83.75 205 MET A CA 1
ATOM 1614 C C . MET A 1 205 ? -3.289 18.328 -9.102 1 83.75 205 MET A C 1
ATOM 1616 O O . MET A 1 205 ? -4.344 17.734 -8.836 1 83.75 205 MET A O 1
ATOM 1620 N N . PHE A 1 206 ? -2.152 17.969 -8.656 1 87.12 206 PHE A N 1
ATOM 1621 C CA . PHE A 1 206 ? -2.031 16.656 -8.031 1 87.12 206 PHE A CA 1
ATOM 1622 C C . PHE A 1 206 ? -1.839 16.797 -6.527 1 87.12 206 PHE A C 1
ATOM 1624 O O . PHE A 1 206 ? -1.604 15.797 -5.836 1 87.12 206 PHE A O 1
ATOM 1631 N N . LEU A 1 207 ? -1.949 18.047 -6.047 1 89.31 207 LEU A N 1
ATOM 1632 C CA . LEU A 1 207 ? -1.82 18.344 -4.625 1 89.31 207 LEU A CA 1
ATOM 1633 C C . LEU A 1 207 ? -0.515 17.797 -4.066 1 89.31 207 LEU A C 1
ATOM 1635 O O . LEU A 1 207 ? -0.508 17.156 -3.012 1 89.31 207 LEU A O 1
ATOM 1639 N N . LEU A 1 208 ? 0.556 18 -4.836 1 91.81 208 LEU A N 1
ATOM 1640 C CA . LEU A 1 208 ? 1.875 17.531 -4.414 1 91.81 208 LEU A CA 1
ATOM 1641 C C . LEU A 1 208 ? 2.373 18.344 -3.217 1 91.81 208 LEU A C 1
ATOM 1643 O O . LEU A 1 208 ? 2.107 19.531 -3.115 1 91.81 208 LEU A O 1
ATOM 1647 N N . ARG A 1 209 ? 3.104 17.578 -2.375 1 93.06 209 ARG A N 1
ATOM 1648 C CA . ARG A 1 209 ? 3.674 18.234 -1.2 1 93.06 209 ARG A CA 1
ATOM 1649 C C . ARG A 1 209 ? 5.16 17.922 -1.065 1 93.06 209 ARG A C 1
ATOM 1651 O O . ARG A 1 209 ? 5.641 16.922 -1.615 1 93.06 209 ARG A O 1
ATOM 1658 N N . ASP A 1 210 ? 5.793 18.766 -0.415 1 92 210 ASP A N 1
ATOM 1659 C CA . ASP A 1 210 ? 7.172 18.578 0.018 1 92 210 ASP A CA 1
ATOM 1660 C C . ASP A 1 210 ? 7.285 18.641 1.539 1 92 210 ASP A C 1
ATOM 1662 O O . ASP A 1 210 ? 7.191 19.719 2.129 1 92 210 ASP A O 1
ATOM 1666 N N . THR A 1 211 ? 7.57 17.531 2.156 1 89 211 THR A N 1
ATOM 1667 C CA . THR A 1 211 ? 7.523 17.469 3.611 1 89 211 THR A CA 1
ATOM 1668 C C . THR A 1 211 ? 8.93 17.406 4.199 1 89 211 THR A C 1
ATOM 1670 O O . THR A 1 211 ? 9.102 17.109 5.383 1 89 211 THR A O 1
ATOM 1673 N N . ARG A 1 212 ? 9.938 17.703 3.48 1 86.12 212 ARG A N 1
ATOM 1674 C CA . ARG A 1 212 ? 11.328 17.578 3.92 1 86.12 212 ARG A CA 1
ATOM 1675 C C . ARG A 1 212 ? 11.617 18.531 5.066 1 86.12 212 ARG A C 1
ATOM 1677 O O . ARG A 1 212 ? 12.477 18.266 5.91 1 86.12 212 ARG A O 1
ATOM 1684 N N . SER A 1 213 ? 10.844 19.609 5.027 1 83.62 213 SER A N 1
ATOM 1685 C CA . SER A 1 213 ? 11.102 20.641 6.031 1 83.62 213 SER A CA 1
ATOM 1686 C C . SER A 1 213 ? 10.43 20.297 7.355 1 83.62 213 SER A C 1
ATOM 1688 O O . SER A 1 213 ? 10.711 20.922 8.383 1 83.62 213 SER A O 1
ATOM 1690 N N . VAL A 1 214 ? 9.586 19.344 7.359 1 84.75 214 VAL A N 1
ATOM 1691 C CA . VAL A 1 214 ? 8.852 18.984 8.57 1 84.75 214 VAL A CA 1
ATOM 1692 C C . VAL A 1 214 ? 9.586 17.859 9.305 1 84.75 214 VAL A C 1
ATOM 1694 O O . VAL A 1 214 ? 9.703 16.75 8.797 1 84.75 214 VAL A O 1
ATOM 1697 N N . GLY A 1 215 ? 10.133 18.156 10.359 1 76.81 215 GLY A N 1
ATOM 1698 C CA . GLY A 1 215 ? 10.75 17.141 11.188 1 76.81 215 GLY A CA 1
ATOM 1699 C C . GLY A 1 215 ? 9.742 16.281 11.922 1 76.81 215 GLY A C 1
ATOM 1700 O O . GLY A 1 215 ? 8.75 16.781 12.445 1 76.81 215 GLY A O 1
ATOM 1701 N N . GLY A 1 216 ? 9.969 14.93 12 1 80.31 216 GLY A N 1
ATOM 1702 C CA . GLY A 1 216 ? 9 14.07 12.664 1 80.31 216 GLY A CA 1
ATOM 1703 C C . GLY A 1 216 ? 7.621 14.141 12.039 1 80.31 216 GLY A C 1
ATOM 1704 O O . GLY A 1 216 ? 6.633 14.391 12.742 1 80.31 216 GLY A O 1
ATOM 1705 N N . LEU A 1 217 ? 7.574 13.891 10.852 1 84.06 217 LEU A N 1
ATOM 1706 C CA . LEU A 1 217 ? 6.387 14.133 10.047 1 84.06 217 LEU A CA 1
ATOM 1707 C C . LEU A 1 217 ? 5.156 13.492 10.68 1 84.06 217 LEU A C 1
ATOM 1709 O O . LEU A 1 217 ? 4.102 14.125 10.781 1 84.06 217 LEU A O 1
ATOM 1713 N N . MET A 1 218 ? 5.262 12.266 11.117 1 84.25 218 MET A N 1
ATOM 1714 C CA . MET A 1 218 ? 4.102 11.57 11.672 1 84.25 218 MET A CA 1
ATOM 1715 C C . MET A 1 218 ? 3.621 12.25 12.953 1 84.25 218 MET A C 1
ATOM 1717 O O . MET A 1 218 ? 2.416 12.422 13.148 1 84.25 218 MET A O 1
ATOM 1721 N N . ALA A 1 219 ? 4.551 12.586 13.789 1 85.06 219 ALA A N 1
ATOM 1722 C CA . ALA A 1 219 ? 4.191 13.289 15.023 1 85.06 219 ALA A CA 1
ATOM 1723 C C . ALA A 1 219 ? 3.629 14.672 14.719 1 85.06 219 ALA A C 1
ATOM 1725 O O . ALA A 1 219 ? 2.68 15.117 15.367 1 85.06 219 ALA A O 1
ATOM 1726 N N . ALA A 1 220 ? 4.215 15.312 13.766 1 87.94 220 ALA A N 1
ATOM 1727 C CA . ALA A 1 220 ? 3.748 16.641 13.383 1 87.94 220 ALA A CA 1
ATOM 1728 C C . ALA A 1 220 ? 2.33 16.578 12.82 1 87.94 220 ALA A C 1
ATOM 1730 O O . ALA A 1 220 ? 1.504 17.453 13.117 1 87.94 220 ALA A O 1
ATOM 1731 N N . GLN A 1 221 ? 2.121 15.617 12.062 1 88.56 221 GLN A N 1
ATOM 1732 C CA . GLN A 1 221 ? 0.792 15.445 11.492 1 88.56 221 GLN A CA 1
ATOM 1733 C C . GLN A 1 221 ? -0.239 15.141 12.578 1 88.56 221 GLN A C 1
ATOM 1735 O O . GLN A 1 221 ? -1.376 15.609 12.508 1 88.56 221 GLN A O 1
ATOM 1740 N N . ARG A 1 222 ? 0.185 14.312 13.43 1 89.44 222 ARG A N 1
ATOM 1741 C CA . ARG A 1 222 ? -0.704 14.008 14.547 1 89.44 222 ARG A CA 1
ATOM 1742 C C . ARG A 1 222 ? -1.043 15.266 15.336 1 89.44 222 ARG A C 1
ATOM 1744 O O . ARG A 1 222 ? -2.205 15.5 15.68 1 89.44 222 ARG A O 1
ATOM 1751 N N . SER A 1 223 ? -0.054 16.047 15.656 1 89.75 223 SER A N 1
ATOM 1752 C CA . SER A 1 223 ? -0.274 17.281 16.375 1 89.75 223 SER A CA 1
ATOM 1753 C C . SER A 1 223 ? -1.18 18.234 15.594 1 89.75 223 SER A C 1
ATOM 1755 O O . SER A 1 223 ? -2.08 18.859 16.156 1 89.75 223 SER A O 1
ATOM 1757 N N . TRP A 1 224 ? -0.938 18.266 14.359 1 90.44 224 TRP A N 1
ATOM 1758 C CA . TRP A 1 224 ? -1.742 19.109 13.492 1 90.44 224 TRP A CA 1
ATOM 1759 C C . TRP A 1 224 ? -3.201 18.672 13.484 1 90.44 224 TRP A C 1
ATOM 1761 O O . TRP A 1 224 ? -4.109 19.5 13.586 1 90.44 224 TRP A O 1
ATOM 1771 N N . SER A 1 225 ? -3.443 17.406 13.383 1 89.31 225 SER A N 1
ATOM 1772 C CA . SER A 1 225 ? -4.801 16.875 13.359 1 89.31 225 SER A CA 1
ATOM 1773 C C . SER A 1 225 ? -5.523 17.141 14.68 1 89.31 225 SER A C 1
ATOM 1775 O O . SER A 1 225 ? -6.723 17.422 14.688 1 89.31 225 SER A O 1
ATOM 1777 N N . ARG A 1 226 ? -4.852 17.031 15.703 1 88.25 226 ARG A N 1
ATOM 1778 C CA . ARG A 1 226 ? -5.418 17.297 17.016 1 88.25 226 ARG A CA 1
ATOM 1779 C C . ARG A 1 226 ? -5.801 18.766 17.172 1 88.25 226 ARG A C 1
ATOM 1781 O O . ARG A 1 226 ? -6.859 19.078 17.719 1 88.25 226 ARG A O 1
ATOM 1788 N N . ASP A 1 227 ? -4.938 19.562 16.688 1 89.56 227 ASP A N 1
ATOM 1789 C CA . ASP A 1 227 ? -5.203 21 16.75 1 89.56 227 ASP A CA 1
ATOM 1790 C C . ASP A 1 227 ? -6.426 21.375 15.922 1 89.56 227 ASP A C 1
ATOM 1792 O O . ASP A 1 227 ? -7.23 22.203 16.328 1 89.56 227 ASP A O 1
ATOM 1796 N N . GLU A 1 228 ? -6.555 20.75 14.789 1 87.31 228 GLU A N 1
ATOM 1797 C CA . GLU A 1 228 ? -7.699 21 13.914 1 87.31 228 GLU A CA 1
ATOM 1798 C C . GLU A 1 228 ? -9 20.531 14.562 1 87.31 228 GLU A C 1
ATOM 1800 O O . GLU A 1 228 ? -10.039 21.172 14.414 1 87.31 228 GLU A O 1
ATOM 1805 N N . SER A 1 229 ? -8.938 19.453 15.227 1 84.44 229 SER A N 1
ATOM 1806 C CA . SER A 1 229 ? -10.109 18.922 15.906 1 84.44 229 SER A CA 1
ATOM 1807 C C . SER A 1 229 ? -10.539 19.828 17.062 1 84.44 229 SER A C 1
ATOM 1809 O O . SER A 1 229 ? -11.734 20.031 17.281 1 84.44 229 SER A O 1
ATOM 1811 N N . LYS A 1 230 ? -9.617 20.359 17.734 1 84.69 230 LYS A N 1
ATOM 1812 C CA . LYS A 1 230 ? -9.914 21.266 18.844 1 84.69 230 LYS A CA 1
ATOM 1813 C C . LYS A 1 230 ? -10.508 22.562 18.328 1 84.69 230 LYS A C 1
ATOM 1815 O O . LYS A 1 230 ? -11.406 23.141 18.969 1 84.69 230 LYS A O 1
ATOM 1820 N N . SER A 1 231 ? -10.016 23.016 17.328 1 83.5 231 SER A N 1
ATOM 1821 C CA . SER A 1 231 ? -10.5 24.266 16.75 1 83.5 231 SER A CA 1
ATOM 1822 C C . SER A 1 231 ? -11.93 24.125 16.25 1 83.5 231 SER A C 1
ATOM 1824 O O . SER A 1 231 ? -12.734 25.062 16.391 1 83.5 231 SER A O 1
ATOM 1826 N N . LYS A 1 232 ? -12.305 23.094 15.773 1 79.88 232 LYS A N 1
ATOM 1827 C CA . LYS A 1 232 ? -13.648 22.844 15.266 1 79.88 232 LYS A CA 1
ATOM 1828 C C . LYS A 1 232 ? -14.641 22.672 16.406 1 79.88 232 LYS A C 1
ATOM 1830 O O . LYS A 1 232 ? -15.789 23.109 16.328 1 79.88 232 LYS A O 1
ATOM 1835 N N . ASN A 1 233 ? -14.211 22 17.375 1 75.44 233 ASN A N 1
ATOM 1836 C CA . ASN A 1 233 ? -15.07 21.797 18.547 1 75.44 233 ASN A CA 1
ATOM 1837 C C . ASN A 1 233 ? -15.352 23.125 19.266 1 75.44 233 ASN A C 1
ATOM 1839 O O . ASN A 1 233 ? -16.391 23.266 19.906 1 75.44 233 ASN A O 1
ATOM 1843 N N . LYS A 1 234 ? -14.516 24.094 19.141 1 72.44 234 LYS A N 1
ATOM 1844 C CA . LYS A 1 234 ? -14.727 25.406 19.75 1 72.44 234 LYS A CA 1
ATOM 1845 C C . LYS A 1 234 ? -15.742 26.219 18.953 1 72.44 234 LYS A C 1
ATOM 1847 O O . LYS A 1 234 ? -16.453 27.047 19.516 1 72.44 234 LYS A O 1
ATOM 1852 N N . HIS A 1 235 ? -15.844 25.953 17.781 1 65.25 235 HIS A N 1
ATOM 1853 C CA . HIS A 1 235 ? -16.75 26.719 16.953 1 65.25 235 HIS A CA 1
ATOM 1854 C C . HIS A 1 235 ? -18.125 26.047 16.875 1 65.25 235 HIS A C 1
ATOM 1856 O O . HIS A 1 235 ? -19.094 26.656 16.406 1 65.25 235 HIS A O 1
ATOM 1862 N N . GLU A 1 236 ? -18.234 24.844 17.344 1 55.88 236 GLU A N 1
ATOM 1863 C CA . GLU A 1 236 ? -19.578 24.25 17.438 1 55.88 236 GLU A CA 1
ATOM 1864 C C . GLU A 1 236 ? -20.125 24.328 18.859 1 55.88 236 GLU A C 1
ATOM 1866 O O . GLU A 1 236 ? -19.359 24.25 19.828 1 55.88 236 GLU A O 1
ATOM 1871 N N . MET B 1 1 ? 37.219 -68.625 -26.516 1 26.86 1 MET B N 1
ATOM 1872 C CA . MET B 1 1 ? 37.719 -67.625 -25.578 1 26.86 1 MET B CA 1
ATOM 1873 C C . MET B 1 1 ? 36.906 -66.375 -25.672 1 26.86 1 MET B C 1
ATOM 1875 O O . MET B 1 1 ? 37.281 -65.312 -25.047 1 26.86 1 MET B O 1
ATOM 1879 N N . ASN B 1 2 ? 36.125 -66.188 -26.719 1 25.7 2 ASN B N 1
ATOM 1880 C CA . ASN B 1 2 ? 35.531 -65 -27.375 1 25.7 2 ASN B CA 1
ATOM 1881 C C . ASN B 1 2 ? 34.406 -64.438 -26.547 1 25.7 2 ASN B C 1
ATOM 1883 O O . ASN B 1 2 ? 33.75 -63.469 -26.969 1 25.7 2 ASN B O 1
ATOM 1887 N N . ASN B 1 3 ? 33.781 -65.125 -25.656 1 27.41 3 ASN B N 1
ATOM 1888 C CA . ASN B 1 3 ? 32.375 -65 -25.359 1 27.41 3 ASN B CA 1
ATOM 1889 C C . ASN B 1 3 ? 32.125 -63.688 -24.578 1 27.41 3 ASN B C 1
ATOM 1891 O O . ASN B 1 3 ? 30.984 -63.438 -24.156 1 27.41 3 ASN B O 1
ATOM 1895 N N . LEU B 1 4 ? 33.031 -63.188 -23.781 1 26.88 4 LEU B N 1
ATOM 1896 C CA . LEU B 1 4 ? 32.719 -62.656 -22.453 1 26.88 4 LEU B CA 1
ATOM 1897 C C . LEU B 1 4 ? 32.094 -61.281 -22.547 1 26.88 4 LEU B C 1
ATOM 1899 O O . LEU B 1 4 ? 31.797 -60.656 -21.531 1 26.88 4 LEU B O 1
ATOM 1903 N N . PHE B 1 5 ? 32.375 -60.469 -23.609 1 31.62 5 PHE B N 1
ATOM 1904 C CA . PHE B 1 5 ? 32.219 -59.031 -23.391 1 31.62 5 PHE B CA 1
ATOM 1905 C C . PHE B 1 5 ? 30.75 -58.656 -23.328 1 31.62 5 PHE B C 1
ATOM 1907 O O . PHE B 1 5 ? 30.125 -58.438 -24.359 1 31.62 5 PHE B O 1
ATOM 1914 N N . GLN B 1 6 ? 29.906 -59.406 -22.609 1 29.34 6 GLN B N 1
ATOM 1915 C CA . GLN B 1 6 ? 28.5 -59.031 -22.719 1 29.34 6 GLN B CA 1
ATOM 1916 C C . GLN B 1 6 ? 28.266 -57.594 -22.25 1 29.34 6 GLN B C 1
ATOM 1918 O O . GLN B 1 6 ? 28.688 -57.25 -21.141 1 29.34 6 GLN B O 1
ATOM 1923 N N . PRO B 1 7 ? 28.094 -56.594 -23.141 1 32.91 7 PRO B N 1
ATOM 1924 C CA . PRO B 1 7 ? 27.922 -55.188 -22.719 1 32.91 7 PRO B CA 1
ATOM 1925 C C . PRO B 1 7 ? 26.828 -55.031 -21.656 1 32.91 7 PRO B C 1
ATOM 1927 O O . PRO B 1 7 ? 25.812 -55.719 -21.719 1 32.91 7 PRO B O 1
ATOM 1930 N N . THR B 1 8 ? 27.125 -54.844 -20.375 1 30.77 8 THR B N 1
ATOM 1931 C CA . THR B 1 8 ? 26.203 -54.562 -19.266 1 30.77 8 THR B CA 1
ATOM 1932 C C . THR B 1 8 ? 25.172 -53.531 -19.656 1 30.77 8 THR B C 1
ATOM 1934 O O . THR B 1 8 ? 25.484 -52.562 -20.359 1 30.77 8 THR B O 1
ATOM 1937 N N . ALA B 1 9 ? 23.859 -53.844 -19.438 1 33.38 9 ALA B N 1
ATOM 1938 C CA . ALA B 1 9 ? 22.578 -53.188 -19.641 1 33.38 9 ALA B CA 1
ATOM 1939 C C . ALA B 1 9 ? 22.609 -51.75 -19.125 1 33.38 9 ALA B C 1
ATOM 1941 O O . ALA B 1 9 ? 23 -51.5 -17.984 1 33.38 9 ALA B O 1
ATOM 1942 N N . LEU B 1 10 ? 22.891 -50.719 -19.938 1 28.64 10 LEU B N 1
ATOM 1943 C CA . LEU B 1 10 ? 22.703 -49.312 -19.734 1 28.64 10 LEU B CA 1
ATOM 1944 C C . LEU B 1 10 ? 21.406 -49.031 -18.969 1 28.64 10 LEU B C 1
ATOM 1946 O O . LEU B 1 10 ? 20.328 -49.406 -19.406 1 28.64 10 LEU B O 1
ATOM 1950 N N . ASP B 1 11 ? 21.375 -49.062 -17.594 1 27.61 11 ASP B N 1
ATOM 1951 C CA . ASP B 1 11 ? 20.328 -48.688 -16.672 1 27.61 11 ASP B CA 1
ATOM 1952 C C . ASP B 1 11 ? 19.547 -47.469 -17.203 1 27.61 11 ASP B C 1
ATOM 1954 O O . ASP B 1 11 ? 20.156 -46.469 -17.609 1 27.61 11 ASP B O 1
ATOM 1958 N N . SER B 1 12 ? 18.344 -47.688 -17.75 1 28.91 12 SER B N 1
ATOM 1959 C CA . SER B 1 12 ? 17.328 -46.75 -18.188 1 28.91 12 SER B CA 1
ATOM 1960 C C . SER B 1 12 ? 17.219 -45.594 -17.203 1 28.91 12 SER B C 1
ATOM 1962 O O . SER B 1 12 ? 17.016 -45.781 -16.016 1 28.91 12 SER B O 1
ATOM 1964 N N . CYS B 1 13 ? 17.938 -44.5 -17.359 1 32.06 13 CYS B N 1
ATOM 1965 C CA . CYS B 1 13 ? 17.781 -43.188 -16.734 1 32.06 13 CYS B CA 1
ATOM 1966 C C . CYS B 1 13 ? 16.297 -42.844 -16.562 1 32.06 13 CYS B C 1
ATOM 1968 O O . CYS B 1 13 ? 15.586 -42.656 -17.547 1 32.06 13 CYS B O 1
ATOM 1970 N N . THR B 1 14 ? 15.555 -43.594 -15.602 1 30.12 14 THR B N 1
ATOM 1971 C CA . THR B 1 14 ? 14.203 -43.25 -15.156 1 30.12 14 THR B CA 1
ATOM 1972 C C . THR B 1 14 ? 14.016 -41.75 -15.109 1 30.12 14 THR B C 1
ATOM 1974 O O . THR B 1 14 ? 14.766 -41.031 -14.422 1 30.12 14 THR B O 1
ATOM 1977 N N . SER B 1 15 ? 13.531 -41.219 -16.156 1 32 15 SER B N 1
ATOM 1978 C CA . SER B 1 15 ? 13.016 -39.875 -16.297 1 32 15 SER B CA 1
ATOM 1979 C C . SER B 1 15 ? 12.32 -39.406 -15.023 1 32 15 SER B C 1
ATOM 1981 O O . SER B 1 15 ? 11.578 -40.156 -14.406 1 32 15 SER B O 1
ATOM 1983 N N . PRO B 1 16 ? 12.961 -38.625 -14.195 1 34.06 16 PRO B N 1
ATOM 1984 C CA . PRO B 1 16 ? 12.273 -38.188 -12.977 1 34.06 16 PRO B CA 1
ATOM 1985 C C . PRO B 1 16 ? 10.766 -38.031 -13.172 1 34.06 16 PRO B C 1
ATOM 1987 O O . PRO B 1 16 ? 10.32 -37.562 -14.211 1 34.06 16 PRO B O 1
ATOM 1990 N N . SER B 1 17 ? 9.867 -38.969 -12.617 1 30.03 17 SER B N 1
ATOM 1991 C CA . SER B 1 17 ? 8.43 -39.219 -12.664 1 30.03 17 SER B CA 1
ATOM 1992 C C . SER B 1 17 ? 7.637 -37.938 -12.648 1 30.03 17 SER B C 1
ATOM 1994 O O . SER B 1 17 ? 8.086 -36.938 -12.078 1 30.03 17 SER B O 1
ATOM 1996 N N . SER B 1 18 ? 6.566 -37.75 -13.508 1 32.62 18 SER B N 1
ATOM 1997 C CA . SER B 1 18 ? 5.402 -36.906 -13.719 1 32.62 18 SER B CA 1
ATOM 1998 C C . SER B 1 18 ? 4.816 -36.438 -12.391 1 32.62 18 SER B C 1
ATOM 2000 O O . SER B 1 18 ? 4.047 -35.469 -12.352 1 32.62 18 SER B O 1
ATOM 2002 N N . GLN B 1 19 ? 4.848 -37.219 -11.289 1 29.47 19 GLN B N 1
ATOM 2003 C CA . GLN B 1 19 ? 4.258 -36.969 -9.977 1 29.47 19 GLN B CA 1
ATOM 2004 C C . GLN B 1 19 ? 4.914 -35.781 -9.305 1 29.47 19 GLN B C 1
ATOM 2006 O O . GLN B 1 19 ? 4.301 -35.125 -8.461 1 29.47 19 GLN B O 1
ATOM 2011 N N . THR B 1 20 ? 6.164 -35.688 -9.344 1 31.25 20 THR B N 1
ATOM 2012 C CA . THR B 1 20 ? 6.84 -34.594 -8.609 1 31.25 20 THR B CA 1
ATOM 2013 C C . THR B 1 20 ? 6.461 -33.25 -9.18 1 31.25 20 THR B C 1
ATOM 2015 O O . THR B 1 20 ? 6.496 -32.25 -8.469 1 31.25 20 THR B O 1
ATOM 2018 N N . LEU B 1 21 ? 6.258 -33.156 -10.477 1 32.75 21 LEU B N 1
ATOM 2019 C CA . LEU B 1 21 ? 5.797 -31.906 -11.078 1 32.75 21 LEU B CA 1
ATOM 2020 C C . LEU B 1 21 ? 4.391 -31.562 -10.594 1 32.75 21 LEU B C 1
ATOM 2022 O O . LEU B 1 21 ? 3.918 -30.438 -10.797 1 32.75 21 LEU B O 1
ATOM 2026 N N . ALA B 1 22 ? 3.486 -32.5 -10.367 1 32.47 22 ALA B N 1
ATOM 2027 C CA . ALA B 1 22 ? 2.105 -32.375 -9.906 1 32.47 22 ALA B CA 1
ATOM 2028 C C . ALA B 1 22 ? 2.037 -31.625 -8.586 1 32.47 22 ALA B C 1
ATOM 2030 O O . ALA B 1 22 ? 1.02 -31 -8.273 1 32.47 22 ALA B O 1
ATOM 2031 N N . LEU B 1 23 ? 2.996 -31.766 -7.75 1 29.56 23 LEU B N 1
ATOM 2032 C CA . LEU B 1 23 ? 2.848 -31.297 -6.375 1 29.56 23 LEU B CA 1
ATOM 2033 C C . LEU B 1 23 ? 3.193 -29.812 -6.266 1 29.56 23 LEU B C 1
ATOM 2035 O O . LEU B 1 23 ? 3.246 -29.266 -5.16 1 29.56 23 LEU B O 1
ATOM 2039 N N . LEU B 1 24 ? 3.779 -29.406 -7.254 1 32.69 24 LEU B N 1
ATOM 2040 C CA . LEU B 1 24 ? 4.133 -28.016 -6.973 1 32.69 24 LEU B CA 1
ATOM 2041 C C . LEU B 1 24 ? 2.887 -27.141 -6.938 1 32.69 24 LEU B C 1
ATOM 2043 O O . LEU B 1 24 ? 2.104 -27.125 -7.891 1 32.69 24 LEU B O 1
ATOM 2047 N N . LYS B 1 25 ? 2.168 -27.109 -5.82 1 35.31 25 LYS B N 1
ATOM 2048 C CA . LYS B 1 25 ? 0.982 -26.312 -5.559 1 35.31 25 LYS B CA 1
ATOM 2049 C C . LYS B 1 25 ? 1.302 -24.812 -5.641 1 35.31 25 LYS B C 1
ATOM 2051 O O . LYS B 1 25 ? 2.283 -24.359 -5.055 1 35.31 25 LYS B O 1
ATOM 2056 N N . SER B 1 26 ? 1 -24.172 -6.727 1 38.84 26 SER B N 1
ATOM 2057 C CA . SER B 1 26 ? 1.028 -22.719 -6.848 1 38.84 26 SER B CA 1
ATOM 2058 C C . SER B 1 26 ? 0.248 -22.047 -5.723 1 38.84 26 SER B C 1
ATOM 2060 O O . SER B 1 26 ? -0.709 -22.625 -5.195 1 38.84 26 SER B O 1
ATOM 2062 N N . ALA B 1 27 ? 0.766 -21.375 -4.973 1 37.72 27 ALA B N 1
ATOM 2063 C CA . ALA B 1 27 ? -0.036 -20.672 -3.977 1 37.72 27 ALA B CA 1
ATOM 2064 C C . ALA B 1 27 ? -1.32 -20.125 -4.594 1 37.72 27 ALA B C 1
ATOM 2066 O O . ALA B 1 27 ? -1.274 -19.359 -5.566 1 37.72 27 ALA B O 1
ATOM 2067 N N . SER B 1 28 ? -2.414 -20.734 -4.383 1 37.16 28 SER B N 1
ATOM 2068 C CA . SER B 1 28 ? -3.779 -20.531 -4.863 1 37.16 28 SER B CA 1
ATOM 2069 C C . SER B 1 28 ? -4.109 -19.047 -5.004 1 37.16 28 SER B C 1
ATOM 2071 O O . SER B 1 28 ? -4.77 -18.641 -5.965 1 37.16 28 SER B O 1
ATOM 2073 N N . LEU B 1 29 ? -3.732 -18.281 -4.078 1 37.66 29 LEU B N 1
ATOM 2074 C CA . LEU B 1 29 ? -4.164 -16.891 -4.105 1 37.66 29 LEU B CA 1
ATOM 2075 C C . LEU B 1 29 ? -3.459 -16.125 -5.223 1 37.66 29 LEU B C 1
ATOM 2077 O O . LEU B 1 29 ? -3.969 -15.109 -5.703 1 37.66 29 LEU B O 1
ATOM 2081 N N . THR B 1 30 ? -2.377 -16.516 -5.609 1 40.25 30 THR B N 1
ATOM 2082 C CA . THR B 1 30 ? -1.591 -15.883 -6.664 1 40.25 30 THR B CA 1
ATOM 2083 C C . THR B 1 30 ? -1.574 -16.75 -7.918 1 40.25 30 THR B C 1
ATOM 2085 O O . THR B 1 30 ? -0.879 -16.453 -8.891 1 40.25 30 THR B O 1
ATOM 2088 N N . HIS B 1 31 ? -2.277 -17.891 -7.855 1 41.12 31 HIS B N 1
ATOM 2089 C CA . HIS B 1 31 ? -2.23 -18.812 -8.984 1 41.12 31 HIS B CA 1
ATOM 2090 C C . HIS B 1 31 ? -3.205 -18.391 -10.078 1 41.12 31 HIS B C 1
ATOM 2092 O O . HIS B 1 31 ? -4.422 -18.406 -9.867 1 41.12 31 HIS B O 1
ATOM 2098 N N . ALA B 1 32 ? -2.943 -17.359 -10.719 1 45.72 32 ALA B N 1
ATOM 2099 C CA . ALA B 1 32 ? -3.756 -17.141 -11.906 1 45.72 32 ALA B CA 1
ATOM 2100 C C . ALA B 1 32 ? -3.184 -17.891 -13.109 1 45.72 32 ALA B C 1
ATOM 2102 O O . ALA B 1 32 ? -2.029 -17.688 -13.484 1 45.72 32 ALA B O 1
ATOM 2103 N N . GLN B 1 33 ? -3.701 -19.094 -13.352 1 45.5 33 GLN B N 1
ATOM 2104 C CA . GLN B 1 33 ? -3.312 -19.797 -14.57 1 45.5 33 GLN B CA 1
ATOM 2105 C C . GLN B 1 33 ? -3.961 -19.156 -15.797 1 45.5 33 GLN B C 1
ATOM 2107 O O . GLN B 1 33 ? -5.129 -18.766 -15.758 1 45.5 33 GLN B O 1
ATOM 2112 N N . TYR B 1 34 ? -3.207 -18.453 -16.516 1 46.03 34 TYR B N 1
ATOM 2113 C CA . TYR B 1 34 ? -3.801 -17.953 -17.766 1 46.03 34 TYR B CA 1
ATOM 2114 C C . TYR B 1 34 ? -3.191 -18.656 -18.969 1 46.03 34 TYR B C 1
ATOM 2116 O O . TYR B 1 34 ? -2.094 -19.203 -18.891 1 46.03 34 TYR B O 1
ATOM 2124 N N . ASP B 1 35 ? -4.098 -18.922 -19.906 1 48.12 35 ASP B N 1
ATOM 2125 C CA . ASP B 1 35 ? -3.646 -19.375 -21.219 1 48.12 35 ASP B CA 1
ATOM 2126 C C . ASP B 1 35 ? -2.693 -18.375 -21.859 1 48.12 35 ASP B C 1
ATOM 2128 O O . ASP B 1 35 ? -3.062 -17.219 -22.078 1 48.12 35 ASP B O 1
ATOM 2132 N N . PRO B 1 36 ? -1.406 -18.719 -21.875 1 52.19 36 PRO B N 1
ATOM 2133 C CA . PRO B 1 36 ? -0.449 -17.812 -22.516 1 52.19 36 PRO B CA 1
ATOM 2134 C C . PRO B 1 36 ? -0.928 -17.297 -23.859 1 52.19 36 PRO B C 1
ATOM 2136 O O . PRO B 1 36 ? -0.473 -16.25 -24.328 1 52.19 36 PRO B O 1
ATOM 2139 N N . ALA B 1 37 ? -1.829 -18.109 -24.469 1 51.97 37 ALA B N 1
ATOM 2140 C CA . ALA B 1 37 ? -2.314 -17.672 -25.781 1 51.97 37 ALA B CA 1
ATOM 2141 C C . ALA B 1 37 ? -3.35 -16.562 -25.641 1 51.97 37 ALA B C 1
ATOM 2143 O O . ALA B 1 37 ? -3.672 -15.883 -26.625 1 51.97 37 ALA B O 1
ATOM 2144 N N . ASP B 1 38 ? -3.844 -16.453 -24.469 1 57.41 38 ASP B N 1
ATOM 2145 C CA . ASP B 1 38 ? -4.852 -15.43 -24.25 1 57.41 38 ASP B CA 1
ATOM 2146 C C . ASP B 1 38 ? -4.199 -14.094 -23.891 1 57.41 38 ASP B C 1
ATOM 2148 O O . ASP B 1 38 ? -3.467 -13.992 -22.906 1 57.41 38 ASP B O 1
ATOM 2152 N N . PRO B 1 39 ? -4.207 -13.18 -24.828 1 60.62 39 PRO B N 1
ATOM 2153 C CA . PRO B 1 39 ? -3.592 -11.875 -24.594 1 60.62 39 PRO B CA 1
ATOM 2154 C C . PRO B 1 39 ? -4.043 -11.234 -23.281 1 60.62 39 PRO B C 1
ATOM 2156 O O . PRO B 1 39 ? -3.318 -10.414 -22.703 1 60.62 39 PRO B O 1
ATOM 2159 N N . LEU B 1 40 ? -5.145 -11.766 -22.812 1 64.12 40 LEU B N 1
ATOM 2160 C CA . LEU B 1 40 ? -5.664 -11.141 -21.594 1 64.12 40 LEU B CA 1
ATOM 2161 C C . LEU B 1 40 ? -5.266 -11.93 -20.359 1 64.12 40 LEU B C 1
ATOM 2163 O O . LEU B 1 40 ? -5.574 -11.531 -19.234 1 64.12 40 LEU B O 1
ATOM 2167 N N . GLY B 1 41 ? -4.582 -12.969 -20.641 1 62.47 41 GLY B N 1
ATOM 2168 C CA . GLY B 1 41 ? -4.211 -13.859 -19.547 1 62.47 41 GLY B CA 1
ATOM 2169 C C . GLY B 1 41 ? -3.385 -13.172 -18.469 1 62.47 41 GLY B C 1
ATOM 2170 O O . GLY B 1 41 ? -3.652 -13.336 -17.281 1 62.47 41 GLY B O 1
ATOM 2171 N N . LYS B 1 42 ? -2.496 -12.398 -18.969 1 65.06 42 LYS B N 1
ATOM 2172 C CA . LYS B 1 42 ? -1.641 -11.688 -18.031 1 65.06 42 LYS B CA 1
ATOM 2173 C C . LYS B 1 42 ? -2.445 -10.688 -17.203 1 65.06 42 LYS B C 1
ATOM 2175 O O . LYS B 1 42 ? -2.27 -10.594 -15.984 1 65.06 42 LYS B O 1
ATOM 2180 N N . LEU B 1 43 ? -3.25 -10 -17.859 1 68.5 43 LEU B N 1
ATOM 2181 C CA . LEU B 1 43 ? -4.094 -9.016 -17.188 1 68.5 43 LEU B CA 1
ATOM 2182 C C . LEU B 1 43 ? -5.023 -9.688 -16.188 1 68.5 43 LEU B C 1
ATOM 2184 O O . LEU B 1 43 ? -5.258 -9.156 -15.102 1 68.5 43 LEU B O 1
ATOM 2188 N N . MET B 1 44 ? -5.391 -10.875 -16.547 1 71.69 44 MET B N 1
ATOM 2189 C CA . MET B 1 44 ? -6.312 -11.586 -15.672 1 71.69 44 MET B CA 1
ATOM 2190 C C . MET B 1 44 ? -5.59 -12.117 -14.438 1 71.69 44 MET B C 1
ATOM 2192 O O . MET B 1 44 ? -6.145 -12.109 -13.336 1 71.69 44 MET B O 1
ATOM 2196 N N . ALA B 1 45 ? -4.395 -12.516 -14.703 1 68.25 45 ALA B N 1
ATOM 2197 C CA . ALA B 1 45 ? -3.588 -12.961 -13.562 1 68.25 45 ALA B CA 1
ATOM 2198 C C . ALA B 1 45 ? -3.371 -11.82 -12.57 1 68.25 45 ALA B C 1
ATOM 2200 O O . ALA B 1 45 ? -3.465 -12.023 -11.359 1 68.25 45 ALA B O 1
ATOM 2201 N N . TYR B 1 46 ? -3.207 -10.68 -13.094 1 71.19 46 TYR B N 1
ATOM 2202 C CA . TYR B 1 46 ? -3.023 -9.516 -12.242 1 71.19 46 TYR B CA 1
ATOM 2203 C C . TYR B 1 46 ? -4.309 -9.172 -11.5 1 71.19 46 TYR B C 1
ATOM 2205 O O . TYR B 1 46 ? -4.273 -8.766 -10.336 1 71.19 46 TYR B O 1
ATOM 2213 N N . ALA B 1 47 ? -5.34 -9.383 -12.195 1 74.19 47 ALA B N 1
ATOM 2214 C CA . ALA B 1 47 ? -6.629 -9.078 -11.578 1 74.19 47 ALA B CA 1
ATOM 2215 C C . ALA B 1 47 ? -6.91 -10.008 -10.406 1 74.19 47 ALA B C 1
ATOM 2217 O O . ALA B 1 47 ? -7.559 -9.617 -9.43 1 74.19 47 ALA B O 1
ATOM 2218 N N . THR B 1 48 ? -6.34 -11.188 -10.445 1 75.81 48 THR B N 1
ATOM 2219 C CA . THR B 1 48 ? -6.555 -12.141 -9.367 1 75.81 48 THR B CA 1
ATOM 2220 C C . THR B 1 48 ? -5.785 -11.727 -8.117 1 75.81 48 THR B C 1
ATOM 2222 O O . THR B 1 48 ? -6.156 -12.102 -7 1 75.81 48 THR B O 1
ATOM 2225 N N . LEU B 1 49 ? -4.871 -10.867 -8.328 1 81.31 49 LEU B N 1
ATOM 2226 C CA . LEU B 1 49 ? -4.047 -10.43 -7.207 1 81.31 49 LEU B CA 1
ATOM 2227 C C . LEU B 1 49 ? -4.652 -9.203 -6.531 1 81.31 49 LEU B C 1
ATOM 2229 O O . LEU B 1 49 ? -4.125 -8.711 -5.531 1 81.31 49 LEU B O 1
ATOM 2233 N N . THR B 1 50 ? -5.766 -8.812 -6.941 1 85.62 50 THR B N 1
ATOM 2234 C CA . THR B 1 50 ? -6.371 -7.562 -6.488 1 85.62 50 THR B CA 1
ATOM 2235 C C . THR B 1 50 ? -6.641 -7.605 -4.984 1 85.62 50 THR B C 1
ATOM 2237 O O . THR B 1 50 ? -6.309 -6.664 -4.262 1 85.62 50 THR B O 1
ATOM 2240 N N . PRO B 1 51 ? -7.168 -8.703 -4.426 1 88.38 51 PRO B N 1
ATOM 2241 C CA . PRO B 1 51 ? -7.418 -8.695 -2.98 1 88.38 51 PRO B CA 1
ATOM 2242 C C . PRO B 1 51 ? -6.137 -8.57 -2.16 1 88.38 51 PRO B C 1
ATOM 2244 O O . PRO B 1 51 ? -6.105 -7.84 -1.168 1 88.38 51 PRO B O 1
ATOM 2247 N N . ILE B 1 52 ? -5.148 -9.234 -2.611 1 87.56 52 ILE B N 1
ATOM 2248 C CA . ILE B 1 52 ? -3.873 -9.133 -1.91 1 87.56 52 ILE B CA 1
ATOM 2249 C C . ILE B 1 52 ? -3.316 -7.723 -2.047 1 87.56 52 ILE B C 1
ATOM 2251 O O . ILE B 1 52 ? -2.822 -7.145 -1.074 1 87.56 52 ILE B O 1
ATOM 2255 N N . ALA B 1 53 ? -3.385 -7.191 -3.221 1 89.69 53 ALA B N 1
ATOM 2256 C CA . ALA B 1 53 ? -2.93 -5.82 -3.451 1 89.69 53 ALA B CA 1
ATOM 2257 C C . ALA B 1 53 ? -3.686 -4.836 -2.566 1 89.69 53 ALA B C 1
ATOM 2259 O O . ALA B 1 53 ? -3.092 -3.908 -2.012 1 89.69 53 ALA B O 1
ATOM 2260 N N . LEU B 1 54 ? -4.887 -5.031 -2.41 1 92.31 54 LEU B N 1
ATOM 2261 C CA . LEU B 1 54 ? -5.699 -4.137 -1.594 1 92.31 54 LEU B CA 1
ATOM 2262 C C . LEU B 1 54 ? -5.344 -4.273 -0.118 1 92.31 54 LEU B C 1
ATOM 2264 O O . LEU B 1 54 ? -5.316 -3.281 0.615 1 92.31 54 LEU B O 1
ATOM 2268 N N . LEU B 1 55 ? -5.105 -5.469 0.265 1 94.19 55 LEU B N 1
ATOM 2269 C CA . LEU B 1 55 ? -4.699 -5.652 1.653 1 94.19 55 LEU B CA 1
ATOM 2270 C C . LEU B 1 55 ? -3.373 -4.949 1.929 1 94.19 55 LEU B C 1
ATOM 2272 O O . LEU B 1 55 ? -3.199 -4.336 2.984 1 94.19 55 LEU B O 1
ATOM 2276 N N . VAL B 1 56 ? -2.498 -5.055 0.996 1 93 56 VAL B N 1
ATOM 2277 C CA . VAL B 1 56 ? -1.228 -4.352 1.125 1 93 56 VAL B CA 1
ATOM 2278 C C . VAL B 1 56 ? -1.471 -2.844 1.147 1 93 56 VAL B C 1
ATOM 2280 O O . VAL B 1 56 ? -0.881 -2.125 1.958 1 93 56 VAL B O 1
ATOM 2283 N N . ALA B 1 57 ? -2.316 -2.416 0.31 1 94 57 ALA B N 1
ATOM 2284 C CA . ALA B 1 57 ? -2.643 -0.994 0.258 1 94 57 ALA B CA 1
ATOM 2285 C C . ALA B 1 57 ? -3.25 -0.521 1.576 1 94 57 ALA B C 1
ATOM 2287 O O . ALA B 1 57 ? -2.867 0.527 2.102 1 94 57 ALA B O 1
ATOM 2288 N N . TYR B 1 58 ? -4.152 -1.334 2.123 1 94.94 58 TYR B N 1
ATOM 2289 C CA . TYR B 1 58 ? -4.754 -1.028 3.416 1 94.94 58 TYR B CA 1
ATOM 2290 C C . TYR B 1 58 ? -3.691 -0.921 4.5 1 94.94 58 TYR B C 1
ATOM 2292 O O . TYR B 1 58 ? -3.668 0.049 5.262 1 94.94 58 TYR B O 1
ATOM 2300 N N . THR B 1 59 ? -2.916 -1.897 4.496 1 94 59 THR B N 1
ATOM 2301 C CA . THR B 1 59 ? -1.905 -1.966 5.543 1 94 59 THR B CA 1
ATOM 2302 C C . THR B 1 59 ? -0.926 -0.801 5.43 1 94 59 THR B C 1
ATOM 2304 O O . THR B 1 59 ? -0.571 -0.18 6.434 1 94 59 THR B O 1
ATOM 2307 N N . THR B 1 60 ? -0.559 -0.528 4.215 1 92.56 60 THR B N 1
ATOM 2308 C CA . THR B 1 60 ? 0.335 0.597 3.963 1 92.56 60 THR B CA 1
ATOM 2309 C C . THR B 1 60 ? -0.309 1.908 4.402 1 92.56 60 THR B C 1
ATOM 2311 O O . THR B 1 60 ? 0.32 2.717 5.086 1 92.56 60 THR B O 1
ATOM 2314 N N . GLN B 1 61 ? -1.528 2.074 4.02 1 92.31 61 GLN B N 1
ATOM 2315 C CA . GLN B 1 61 ? -2.238 3.297 4.379 1 92.31 61 GLN B CA 1
ATOM 2316 C C . GLN B 1 61 ? -2.377 3.428 5.895 1 92.31 61 GLN B C 1
ATOM 2318 O O . GLN B 1 61 ? -2.207 4.516 6.445 1 92.31 61 GLN B O 1
ATOM 2323 N N . CYS B 1 62 ? -2.637 2.373 6.535 1 92.06 62 CYS B N 1
ATOM 2324 C CA . CYS B 1 62 ? -2.779 2.389 7.988 1 92.06 62 CYS B CA 1
ATOM 2325 C C . CYS B 1 62 ? -1.451 2.705 8.664 1 92.06 62 CYS B C 1
ATOM 2327 O O . CYS B 1 62 ? -1.406 3.471 9.625 1 92.06 62 CYS B O 1
ATOM 2329 N N . LEU B 1 63 ? -0.416 2.18 8.156 1 87.25 63 LEU B N 1
ATOM 2330 C CA . LEU B 1 63 ? 0.9 2.346 8.766 1 87.25 63 LEU B CA 1
ATOM 2331 C C . LEU B 1 63 ? 1.396 3.777 8.602 1 87.25 63 LEU B C 1
ATOM 2333 O O . LEU B 1 63 ? 2.049 4.316 9.5 1 87.25 63 LEU B O 1
ATOM 2337 N N . PHE B 1 64 ? 1.014 4.426 7.535 1 87.06 64 PHE B N 1
ATOM 2338 C CA . PHE B 1 64 ? 1.614 5.727 7.266 1 87.06 64 PHE B CA 1
ATOM 2339 C C . PHE B 1 64 ? 0.66 6.852 7.645 1 87.06 64 PHE B C 1
ATOM 2341 O O . PHE B 1 64 ? 1.095 7.945 8.016 1 87.06 64 PHE B O 1
ATOM 2348 N N . SER B 1 65 ? -0.613 6.566 7.492 1 88.88 65 SER B N 1
ATOM 2349 C CA . SER B 1 65 ? -1.553 7.617 7.871 1 88.88 65 SER B CA 1
ATOM 2350 C C . SER B 1 65 ? -1.837 7.594 9.367 1 88.88 65 SER B C 1
ATOM 2352 O O . SER B 1 65 ? -2.148 8.625 9.961 1 88.88 65 SER B O 1
ATOM 2354 N N . ARG B 1 66 ? -1.854 6.316 9.953 1 91.5 66 ARG B N 1
ATOM 2355 C CA . ARG B 1 66 ? -2.199 6.105 11.352 1 91.5 66 ARG B CA 1
ATOM 2356 C C . ARG B 1 66 ? -3.555 6.723 11.68 1 91.5 66 ARG B C 1
ATOM 2358 O O . ARG B 1 66 ? -3.744 7.277 12.766 1 91.5 66 ARG B O 1
ATOM 2365 N N . ASP B 1 67 ? -4.387 6.734 10.727 1 93.5 67 ASP B N 1
ATOM 2366 C CA . ASP B 1 67 ? -5.73 7.285 10.859 1 93.5 67 ASP B CA 1
ATOM 2367 C C . ASP B 1 67 ? -6.727 6.215 11.305 1 93.5 67 ASP B C 1
ATOM 2369 O O . ASP B 1 67 ? -6.727 5.105 10.773 1 93.5 67 ASP B O 1
ATOM 2373 N N . LEU B 1 68 ? -7.516 6.57 12.195 1 94.75 68 LEU B N 1
ATOM 2374 C CA . LEU B 1 68 ? -8.5 5.629 12.719 1 94.75 68 LEU B CA 1
ATOM 2375 C C . LEU B 1 68 ? -9.453 5.176 11.617 1 94.75 68 LEU B C 1
ATOM 2377 O O . LEU B 1 68 ? -9.852 4.008 11.578 1 94.75 68 LEU B O 1
ATOM 2381 N N . ALA B 1 69 ? -9.812 6.105 10.797 1 93.88 69 ALA B N 1
ATOM 2382 C CA . ALA B 1 69 ? -10.758 5.805 9.719 1 93.88 69 ALA B CA 1
ATOM 2383 C C . ALA B 1 69 ? -10.242 4.676 8.836 1 93.88 69 ALA B C 1
ATO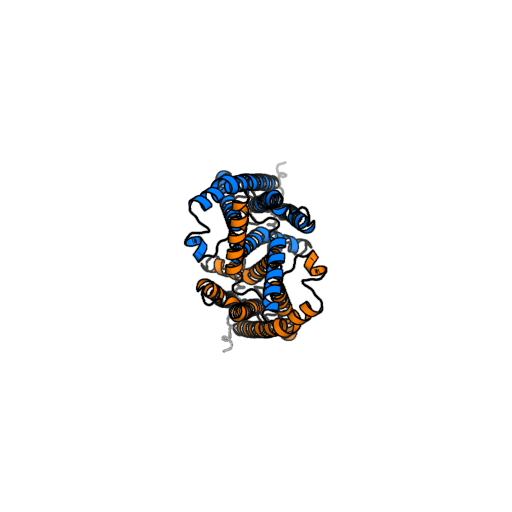M 2385 O O . ALA B 1 69 ? -10.977 3.748 8.5 1 93.88 69 ALA B O 1
ATOM 2386 N N . SER B 1 70 ? -8.969 4.73 8.43 1 94.38 70 SER B N 1
ATOM 2387 C CA . SER B 1 70 ? -8.367 3.689 7.602 1 94.38 70 SER B CA 1
ATOM 2388 C C . SER B 1 70 ? -8.297 2.361 8.344 1 94.38 70 SER B C 1
ATOM 2390 O O . SER B 1 70 ? -8.508 1.3 7.754 1 94.38 70 SER B O 1
ATOM 2392 N N . GLY B 1 71 ? -8.039 2.445 9.602 1 96.5 71 GLY B N 1
ATOM 2393 C CA . GLY B 1 71 ? -8.008 1.234 10.406 1 96.5 71 GLY B CA 1
ATOM 2394 C C . GLY B 1 71 ? -9.352 0.541 10.492 1 96.5 71 GLY B C 1
ATOM 2395 O O . GLY B 1 71 ? -9.438 -0.684 10.383 1 96.5 71 GLY B O 1
ATOM 2396 N N . PHE B 1 72 ? -10.32 1.344 10.719 1 97.75 72 PHE B N 1
ATOM 2397 C CA . PHE B 1 72 ? -11.656 0.78 10.82 1 97.75 72 PHE B CA 1
ATOM 2398 C C . PHE B 1 72 ? -12.102 0.188 9.484 1 97.75 72 PHE B C 1
ATOM 2400 O O . PHE B 1 72 ? -12.797 -0.829 9.453 1 97.75 72 PHE B O 1
ATOM 2407 N N . MET B 1 73 ? -11.75 0.845 8.445 1 97 73 MET B N 1
ATOM 2408 C CA . MET B 1 73 ? -12.078 0.294 7.133 1 97 73 MET B CA 1
ATOM 2409 C C . MET B 1 73 ? -11.398 -1.059 6.93 1 97 73 MET B C 1
ATOM 2411 O O . MET B 1 73 ? -12.023 -1.995 6.422 1 97 73 MET B O 1
ATOM 2415 N N . LEU B 1 74 ? -10.141 -1.148 7.262 1 98 74 LEU B N 1
ATOM 2416 C CA . LEU B 1 74 ? -9.414 -2.406 7.16 1 98 74 LEU B CA 1
ATOM 2417 C C . LEU B 1 74 ? -10.062 -3.482 8.023 1 98 74 LEU B C 1
ATOM 2419 O O . LEU B 1 74 ? -10.219 -4.625 7.59 1 98 74 LEU B O 1
ATOM 2423 N N . LEU B 1 75 ? -10.383 -3.137 9.219 1 98 75 LEU B N 1
ATOM 2424 C CA . LEU B 1 75 ? -11.055 -4.078 10.109 1 98 75 LEU B CA 1
ATOM 2425 C C . LEU B 1 75 ? -12.336 -4.605 9.469 1 98 75 LEU B C 1
ATOM 2427 O O . LEU B 1 75 ? -12.625 -5.801 9.547 1 98 75 LEU B O 1
ATOM 2431 N N . GLY B 1 76 ? -13.062 -3.686 8.914 1 98.62 76 GLY B N 1
ATOM 2432 C CA . GLY B 1 76 ? -14.273 -4.098 8.219 1 98.62 76 GLY B CA 1
ATOM 2433 C C . GLY B 1 76 ? -14.016 -5.066 7.086 1 98.62 76 GLY B C 1
ATOM 2434 O O . GLY B 1 76 ? -14.797 -5.996 6.863 1 98.62 76 GLY B O 1
ATOM 2435 N N . GLN B 1 77 ? -12.977 -4.812 6.324 1 98.31 77 GLN B N 1
ATOM 2436 C CA . GLN B 1 77 ? -12.586 -5.727 5.254 1 98.31 77 GLN B CA 1
ATOM 2437 C C . GLN B 1 77 ? -12.32 -7.129 5.797 1 98.31 77 GLN B C 1
ATOM 2439 O O . GLN B 1 77 ? -12.703 -8.125 5.184 1 98.31 77 GLN B O 1
ATOM 2444 N N . LEU B 1 78 ? -11.633 -7.211 6.938 1 97.81 78 LEU B N 1
ATOM 2445 C CA . LEU B 1 78 ? -11.312 -8.492 7.555 1 97.81 78 LEU B CA 1
ATOM 2446 C C . LEU B 1 78 ? -12.578 -9.188 8.062 1 97.81 78 LEU B C 1
ATOM 2448 O O . LEU B 1 78 ? -12.727 -10.398 7.918 1 97.81 78 LEU B O 1
ATOM 2452 N N . VAL B 1 79 ? -13.43 -8.43 8.672 1 98.25 79 VAL B N 1
ATOM 2453 C CA . VAL B 1 79 ? -14.711 -8.977 9.109 1 98.25 79 VAL B CA 1
ATOM 2454 C C . VAL B 1 79 ? -15.477 -9.516 7.906 1 98.25 79 VAL B C 1
ATOM 2456 O O . VAL B 1 79 ? -16.078 -10.594 7.98 1 98.25 79 VAL B O 1
ATOM 2459 N N . ASN B 1 80 ? -15.461 -8.734 6.812 1 98.44 80 ASN B N 1
ATOM 2460 C CA . ASN B 1 80 ? -16.094 -9.164 5.57 1 98.44 80 ASN B CA 1
ATOM 2461 C C . ASN B 1 80 ? -15.547 -10.5 5.09 1 98.44 80 ASN B C 1
ATOM 2463 O O . ASN B 1 80 ? -16.297 -11.352 4.609 1 98.44 80 ASN B O 1
ATOM 2467 N N . GLU B 1 81 ? -14.281 -10.734 5.184 1 96.69 81 GLU B N 1
ATOM 2468 C CA . GLU B 1 81 ? -13.68 -12.016 4.84 1 96.69 81 GLU B CA 1
ATOM 2469 C C . GLU B 1 81 ? -14.164 -13.125 5.77 1 96.69 81 GLU B C 1
ATOM 2471 O O . GLU B 1 81 ? -14.375 -14.258 5.332 1 96.69 81 GLU B O 1
ATOM 2476 N N . GLY B 1 82 ? -14.227 -12.797 6.996 1 97.19 82 GLY B N 1
ATOM 2477 C CA . GLY B 1 82 ? -14.797 -13.75 7.934 1 97.19 82 GLY B CA 1
ATOM 2478 C C . GLY B 1 82 ? -16.219 -14.156 7.586 1 97.19 82 GLY B C 1
ATOM 2479 O O . GLY B 1 82 ? -16.562 -15.344 7.648 1 97.19 82 GLY B O 1
ATOM 2480 N N . VAL B 1 83 ? -17 -13.203 7.27 1 98 83 VAL B N 1
ATOM 2481 C CA . VAL B 1 83 ? -18.391 -13.477 6.875 1 98 83 VAL B CA 1
ATOM 2482 C C . VAL B 1 83 ? -18.391 -14.375 5.641 1 98 83 VAL B C 1
ATOM 2484 O O . VAL B 1 83 ? -19.188 -15.312 5.559 1 98 83 VAL B O 1
ATOM 2487 N N . ASN B 1 84 ? -17.531 -14.062 4.652 1 97.5 84 ASN B N 1
ATOM 2488 C CA . ASN B 1 84 ? -17.453 -14.898 3.463 1 97.5 84 ASN B CA 1
ATOM 2489 C C . ASN B 1 84 ? -17.109 -16.344 3.818 1 97.5 84 ASN B C 1
ATOM 2491 O O . ASN B 1 84 ? -17.703 -17.281 3.273 1 97.5 84 ASN B O 1
ATOM 2495 N N . TYR B 1 85 ? -16.188 -16.484 4.707 1 95.06 85 TYR B N 1
ATOM 2496 C CA . TYR B 1 85 ? -15.773 -17.812 5.148 1 95.06 85 TYR B CA 1
ATOM 2497 C C . TYR B 1 85 ? -16.953 -18.578 5.754 1 95.06 85 TYR B C 1
ATOM 2499 O O . TYR B 1 85 ? -17.172 -19.75 5.438 1 95.06 85 TYR B O 1
ATOM 2507 N N . ILE B 1 86 ? -17.641 -17.922 6.57 1 97.12 86 ILE B N 1
ATOM 2508 C CA . ILE B 1 86 ? -18.797 -18.531 7.23 1 97.12 86 ILE B CA 1
ATOM 2509 C C . ILE B 1 86 ? -19.844 -18.906 6.191 1 97.12 86 ILE B C 1
ATOM 2511 O O . ILE B 1 86 ? -20.406 -20 6.23 1 97.12 86 ILE B O 1
ATOM 2515 N N . LEU B 1 87 ? -20.125 -18.047 5.227 1 97.12 87 LEU B N 1
ATOM 2516 C CA . LEU B 1 87 ? -21.125 -18.297 4.199 1 97.12 87 LEU B CA 1
ATOM 2517 C C . LEU B 1 87 ? -20.719 -19.469 3.311 1 97.12 87 LEU B C 1
ATOM 2519 O O . LEU B 1 87 ? -21.547 -20.328 3.004 1 97.12 87 LEU B O 1
ATOM 2523 N N . LYS B 1 88 ? -19.469 -19.516 2.926 1 94.62 88 LYS B N 1
ATOM 2524 C CA . LYS B 1 88 ? -18.984 -20.594 2.072 1 94.62 88 LYS B CA 1
ATOM 2525 C C . LYS B 1 88 ? -19.125 -21.953 2.764 1 94.62 88 LYS B C 1
ATOM 2527 O O . LYS B 1 88 ? -19.5 -22.938 2.127 1 94.62 88 LYS B O 1
ATOM 2532 N N . ASN B 1 89 ? -18.844 -21.938 4.008 1 95 89 ASN B N 1
ATOM 2533 C CA . ASN B 1 89 ? -18.891 -23.188 4.758 1 95 89 ASN B CA 1
ATOM 2534 C C . ASN B 1 89 ? -20.328 -23.562 5.141 1 95 89 ASN B C 1
ATOM 2536 O O . ASN B 1 89 ? -20.609 -24.703 5.516 1 95 89 ASN B O 1
ATOM 2540 N N . SER B 1 90 ? -21.203 -22.672 5.094 1 96.62 90 SER B N 1
ATOM 2541 C CA . SER B 1 90 ? -22.609 -22.938 5.359 1 96.62 90 SER B CA 1
ATOM 2542 C C . SER B 1 90 ? -23.328 -23.375 4.094 1 96.62 90 SER B C 1
ATOM 2544 O O . SER B 1 90 ? -24.141 -24.312 4.125 1 96.62 90 SER B O 1
ATOM 2546 N N . ILE B 1 91 ? -23.016 -22.766 2.969 1 95.5 91 ILE B N 1
ATOM 2547 C CA . ILE B 1 91 ? -23.703 -23.047 1.709 1 95.5 91 ILE B CA 1
ATOM 2548 C C . ILE B 1 91 ? -23.047 -24.266 1.038 1 95.5 91 ILE B C 1
ATOM 2550 O O . ILE B 1 91 ? -23.75 -25.109 0.464 1 95.5 91 ILE B O 1
ATOM 2554 N N . ARG B 1 92 ? -21.719 -24.328 1.045 1 93.81 92 ARG B N 1
ATOM 2555 C CA . ARG B 1 92 ? -20.922 -25.453 0.574 1 93.81 92 ARG B CA 1
ATOM 2556 C C . ARG B 1 92 ? -21.203 -25.766 -0.891 1 93.81 92 ARG B C 1
ATOM 2558 O O . ARG B 1 92 ? -21.375 -26.922 -1.266 1 93.81 92 ARG B O 1
ATOM 2565 N N . GLN B 1 93 ? -21.469 -24.734 -1.648 1 93.06 93 GLN B N 1
ATOM 2566 C CA . GLN B 1 93 ? -21.625 -24.922 -3.088 1 93.06 93 GLN B CA 1
ATOM 2567 C C . GLN B 1 93 ? -20.25 -25.031 -3.77 1 93.06 93 GLN B C 1
ATOM 2569 O O . GLN B 1 93 ? -19.359 -24.219 -3.51 1 93.06 93 GLN B O 1
ATOM 2574 N N . ASP B 1 94 ? -20.156 -26 -4.625 1 89.88 94 ASP B N 1
ATOM 2575 C CA . ASP B 1 94 ? -18.891 -26.25 -5.312 1 89.88 94 ASP B CA 1
ATOM 2576 C C . ASP B 1 94 ? -18.641 -25.172 -6.371 1 89.88 94 ASP B C 1
ATOM 2578 O O . ASP B 1 94 ? -19.578 -24.531 -6.859 1 89.88 94 ASP B O 1
ATOM 2582 N N . ARG B 1 95 ? -17.328 -25.078 -6.723 1 88.06 95 ARG B N 1
ATOM 2583 C CA . ARG B 1 95 ? -16.938 -24.219 -7.844 1 88.06 95 ARG B CA 1
ATOM 2584 C C . ARG B 1 95 ? -17.344 -24.859 -9.172 1 88.06 95 ARG B C 1
ATOM 2586 O O . ARG B 1 95 ? -17.625 -26.062 -9.234 1 88.06 95 ARG B O 1
ATOM 2593 N N . PRO B 1 96 ? -17.469 -24 -10.172 1 86.44 96 PRO B N 1
ATOM 2594 C CA . PRO B 1 96 ? -17.812 -24.578 -11.469 1 86.44 96 PRO B CA 1
ATOM 2595 C C . PRO B 1 96 ? -16.797 -25.594 -11.961 1 86.44 96 PRO B C 1
ATOM 2597 O O . PRO B 1 96 ? -17.141 -26.531 -12.68 1 86.44 96 PRO B O 1
ATOM 2600 N N . THR B 1 97 ? -15.531 -25.234 -11.578 1 77.31 97 THR B N 1
ATOM 2601 C CA . THR B 1 97 ? -14.477 -26.172 -11.938 1 77.31 97 THR B CA 1
ATOM 2602 C C . THR B 1 97 ? -13.578 -26.484 -10.742 1 77.31 97 THR B C 1
ATOM 2604 O O . THR B 1 97 ? -13.367 -25.609 -9.891 1 77.31 97 THR B O 1
ATOM 2607 N N . ASP B 1 98 ? -13.188 -27.703 -10.578 1 67.38 98 ASP B N 1
ATOM 2608 C CA . ASP B 1 98 ? -12.352 -28.094 -9.453 1 67.38 98 ASP B CA 1
ATOM 2609 C C . ASP B 1 98 ? -10.875 -27.953 -9.789 1 67.38 98 ASP B C 1
ATOM 2611 O O . ASP B 1 98 ? -10.008 -28.141 -8.93 1 67.38 98 ASP B O 1
ATOM 2615 N N . ARG B 1 99 ? -10.641 -27.547 -11.016 1 60.72 99 ARG B N 1
ATOM 2616 C CA . ARG B 1 99 ? -9.266 -27.547 -11.508 1 60.72 99 ARG B CA 1
ATOM 2617 C C . ARG B 1 99 ? -8.5 -26.344 -10.984 1 60.72 99 ARG B C 1
ATOM 2619 O O . ARG B 1 99 ? -7.27 -26.375 -10.891 1 60.72 99 ARG B O 1
ATOM 2626 N N . LEU B 1 100 ? -9.242 -25.297 -10.656 1 59.72 100 LEU B N 1
ATOM 2627 C CA . LEU B 1 100 ? -8.555 -24.031 -10.438 1 59.72 100 LEU B CA 1
ATOM 2628 C C . LEU B 1 100 ? -8.453 -23.719 -8.945 1 59.72 100 LEU B C 1
ATOM 2630 O O . LEU B 1 100 ? -7.801 -22.734 -8.555 1 59.72 100 LEU B O 1
ATOM 2634 N N . GLY B 1 101 ? -8.938 -24.531 -8.133 1 59.69 101 GLY B N 1
ATOM 2635 C CA . GLY B 1 101 ? -8.867 -24.203 -6.719 1 59.69 101 GLY B CA 1
ATOM 2636 C C . GLY B 1 101 ? -9.695 -25.125 -5.848 1 59.69 101 GLY B C 1
ATOM 2637 O O . GLY B 1 101 ? -10.617 -25.797 -6.336 1 59.69 101 GLY B O 1
ATOM 2638 N N . LYS B 1 102 ? -9.133 -25.219 -4.645 1 67 102 LYS B N 1
ATOM 2639 C CA . LYS B 1 102 ? -9.859 -26.031 -3.68 1 67 102 LYS B CA 1
ATOM 2640 C C . LYS B 1 102 ? -10.789 -25.188 -2.822 1 67 102 LYS B C 1
ATOM 2642 O O . LYS B 1 102 ? -10.625 -23.969 -2.742 1 67 102 LYS B O 1
ATOM 2647 N N . GLY B 1 103 ? -12.016 -25.703 -2.57 1 78.88 103 GLY B N 1
ATOM 2648 C CA . GLY B 1 103 ? -12.914 -25.062 -1.629 1 78.88 103 GLY B CA 1
ATOM 2649 C C . GLY B 1 103 ? -14.266 -24.734 -2.229 1 78.88 103 GLY B C 1
ATOM 2650 O O . GLY B 1 103 ? -14.492 -24.938 -3.424 1 78.88 103 GLY B O 1
ATOM 2651 N N . TYR B 1 104 ? -15.086 -24.219 -1.41 1 89.31 104 TYR B N 1
ATOM 2652 C CA . TYR B 1 104 ? -16.438 -23.859 -1.824 1 89.31 104 TYR B CA 1
ATOM 2653 C C . TYR B 1 104 ? -16.438 -22.547 -2.602 1 89.31 104 TYR B C 1
ATOM 2655 O O . TYR B 1 104 ? -15.594 -21.688 -2.371 1 89.31 104 TYR B O 1
ATOM 2663 N N . GLY B 1 105 ? -17.391 -22.438 -3.512 1 91.06 105 GLY B N 1
ATOM 2664 C CA . GLY B 1 105 ? -17.359 -21.312 -4.441 1 91.06 105 GLY B CA 1
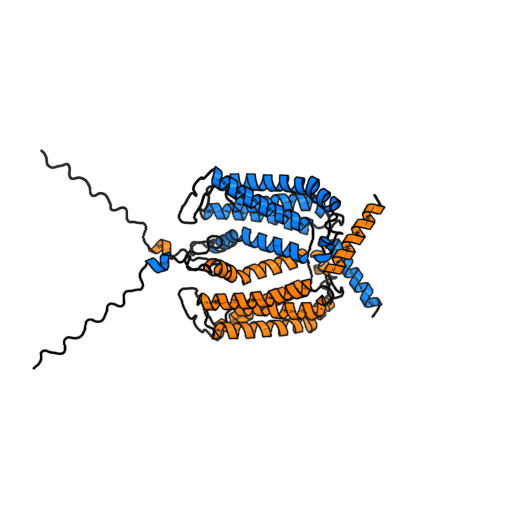ATOM 2665 C 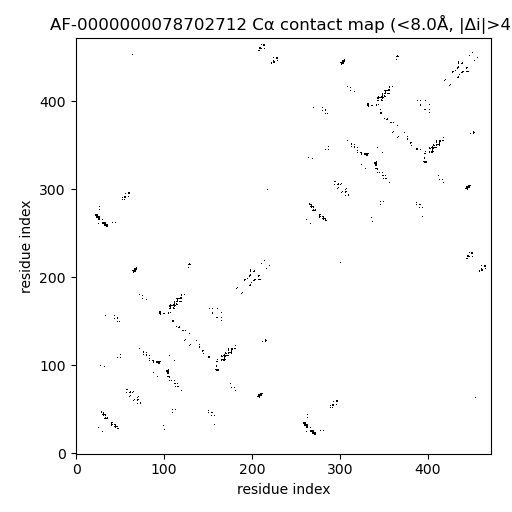C . GLY B 1 105 ? -18.359 -20.219 -4.098 1 91.06 105 GLY B C 1
ATOM 2666 O O . GLY B 1 105 ? -18.219 -19.078 -4.543 1 91.06 105 GLY B O 1
ATOM 2667 N N . MET B 1 106 ? -19.359 -20.578 -3.293 1 94.56 106 MET B N 1
ATOM 2668 C CA . MET B 1 106 ? -20.438 -19.625 -3.027 1 94.56 106 MET B CA 1
ATOM 2669 C C . MET B 1 106 ? -20.328 -19.062 -1.612 1 94.56 106 MET B C 1
ATOM 2671 O O . MET B 1 106 ? -20.406 -19.812 -0.637 1 94.56 106 MET B O 1
ATOM 2675 N N . PRO B 1 107 ? -20.234 -17.734 -1.449 1 96.31 107 PRO B N 1
ATOM 2676 C CA . PRO B 1 107 ? -20.109 -16.719 -2.496 1 96.31 107 PRO B CA 1
ATOM 2677 C C . PRO B 1 107 ? -18.672 -16.5 -2.938 1 96.31 107 PRO B C 1
ATOM 2679 O O . PRO B 1 107 ? -17.734 -16.906 -2.242 1 96.31 107 PRO B O 1
ATOM 2682 N N . SER B 1 108 ? -18.531 -15.898 -4.125 1 93.44 108 SER B N 1
ATOM 2683 C CA . SER B 1 108 ? -17.188 -15.531 -4.578 1 93.44 108 SER B CA 1
ATOM 2684 C C . SER B 1 108 ? -16.516 -14.586 -3.592 1 93.44 108 SER B C 1
ATOM 2686 O O . SER B 1 108 ? -17.031 -13.5 -3.311 1 93.44 108 SER B O 1
ATOM 2688 N N . SER B 1 109 ? -15.375 -14.961 -3.123 1 93.31 109 SER B N 1
ATOM 2689 C CA . SER B 1 109 ? -14.664 -14.148 -2.141 1 93.31 109 SER B CA 1
ATOM 2690 C C . SER B 1 109 ? -14.078 -12.891 -2.781 1 93.31 109 SER B C 1
ATOM 2692 O O . SER B 1 109 ? -14.078 -11.82 -2.172 1 93.31 109 SER B O 1
ATOM 2694 N N . HIS B 1 110 ? -13.594 -13 -4.035 1 92.06 110 HIS B N 1
ATOM 2695 C CA . HIS B 1 110 ? -13.031 -11.836 -4.715 1 92.06 110 HIS B CA 1
ATOM 2696 C C . HIS B 1 110 ? -14.102 -10.781 -4.98 1 92.06 110 HIS B C 1
ATOM 2698 O O . HIS B 1 110 ? -13.883 -9.594 -4.738 1 92.06 110 HIS B O 1
ATOM 2704 N N . ALA B 1 111 ? -15.195 -11.289 -5.426 1 93.38 111 ALA B N 1
ATOM 2705 C CA . ALA B 1 111 ? -16.297 -10.359 -5.676 1 93.38 111 ALA B CA 1
ATOM 2706 C C . ALA B 1 111 ? -16.734 -9.68 -4.383 1 93.38 111 ALA B C 1
ATOM 2708 O O . ALA B 1 111 ? -16.906 -8.461 -4.34 1 93.38 111 ALA B O 1
ATOM 2709 N N . GLN B 1 112 ? -16.891 -10.461 -3.361 1 96.5 112 GLN B N 1
ATOM 2710 C CA . GLN B 1 112 ? -17.297 -9.922 -2.07 1 96.5 112 GLN B CA 1
ATOM 2711 C C . GLN B 1 112 ? -16.266 -8.93 -1.538 1 96.5 112 GLN B C 1
ATOM 2713 O O . GLN B 1 112 ? -16.625 -7.863 -1.031 1 96.5 112 GLN B O 1
ATOM 2718 N N . PHE B 1 113 ? -15.07 -9.258 -1.715 1 96.25 113 PHE B N 1
ATOM 2719 C CA . PHE B 1 113 ? -13.961 -8.445 -1.231 1 96.25 113 PHE B CA 1
ATOM 2720 C C . PHE B 1 113 ? -13.953 -7.078 -1.905 1 96.25 113 PHE B C 1
ATOM 2722 O O . PHE B 1 113 ? -13.93 -6.047 -1.23 1 96.25 113 PHE B O 1
ATOM 2729 N N . ILE B 1 114 ? -14.031 -7.082 -3.162 1 94.38 114 ILE B N 1
ATOM 2730 C CA . ILE B 1 114 ? -13.828 -5.844 -3.904 1 94.38 114 ILE B CA 1
ATOM 2731 C C . ILE B 1 114 ? -15.078 -4.969 -3.793 1 94.38 114 ILE B C 1
ATOM 2733 O O . ILE B 1 114 ? -14.984 -3.74 -3.773 1 94.38 114 ILE B O 1
ATOM 2737 N N . TRP B 1 115 ? -16.156 -5.559 -3.691 1 94.75 115 TRP B N 1
ATOM 2738 C CA . TRP B 1 115 ? -17.375 -4.754 -3.598 1 94.75 115 TRP B CA 1
ATOM 2739 C C . TRP B 1 115 ? -17.516 -4.137 -2.211 1 94.75 115 TRP B C 1
ATOM 2741 O O . TRP B 1 115 ? -18.047 -3.031 -2.064 1 94.75 115 TRP B O 1
ATOM 2751 N N . TYR B 1 116 ? -17.047 -4.828 -1.225 1 97.19 116 TYR B N 1
ATOM 2752 C CA . TYR B 1 116 ? -16.953 -4.168 0.072 1 97.19 116 TYR B CA 1
ATOM 2753 C C . TYR B 1 116 ? -16.125 -2.893 -0.029 1 97.19 116 TYR B C 1
ATOM 2755 O O . TYR B 1 116 ? -16.547 -1.829 0.429 1 97.19 116 TYR B O 1
ATOM 2763 N N . PHE B 1 117 ? -15.031 -3.01 -0.625 1 95.38 117 PHE B N 1
ATOM 2764 C CA . PHE B 1 117 ? -14.117 -1.887 -0.763 1 95.38 117 PHE B CA 1
ATOM 2765 C C . PHE B 1 117 ? -14.758 -0.758 -1.561 1 95.38 117 PHE B C 1
ATOM 2767 O O . PHE B 1 117 ? -14.703 0.405 -1.155 1 95.38 117 PHE B O 1
ATOM 2774 N N . ALA B 1 118 ? -15.281 -1.104 -2.664 1 92.25 118 ALA B N 1
ATOM 2775 C CA . ALA B 1 118 ? -15.852 -0.115 -3.574 1 92.25 118 ALA B CA 1
ATOM 2776 C C . ALA B 1 118 ? -16.984 0.663 -2.902 1 92.25 118 ALA B C 1
ATOM 2778 O O . ALA B 1 118 ? -17.016 1.895 -2.959 1 92.25 118 ALA B O 1
ATOM 2779 N N . VAL B 1 119 ? -17.844 -0.014 -2.252 1 93.12 119 VAL B N 1
ATOM 2780 C CA . VAL B 1 119 ? -19.016 0.626 -1.664 1 93.12 119 VAL B CA 1
ATOM 2781 C C . VAL B 1 119 ? -18.609 1.449 -0.447 1 93.12 119 VAL B C 1
ATOM 2783 O O . VAL B 1 119 ? -18.984 2.615 -0.319 1 93.12 119 VAL B O 1
ATOM 2786 N N . TYR B 1 120 ? -17.797 0.894 0.405 1 94.44 120 TYR B N 1
ATOM 2787 C CA . TYR B 1 120 ? -17.359 1.622 1.589 1 94.44 120 TYR B CA 1
ATOM 2788 C C . TYR B 1 120 ? -16.594 2.885 1.2 1 94.44 120 TYR B C 1
ATOM 2790 O O . TYR B 1 120 ? -16.875 3.967 1.726 1 94.44 120 TYR B O 1
ATOM 2798 N N . SER B 1 121 ? -15.648 2.707 0.318 1 90.12 121 SER B N 1
ATOM 2799 C CA . SER B 1 121 ? -14.828 3.848 -0.088 1 90.12 121 SER B CA 1
ATOM 2800 C C . SER B 1 121 ? -15.68 4.926 -0.757 1 90.12 121 SER B C 1
ATOM 2802 O O . SER B 1 121 ? -15.43 6.117 -0.582 1 90.12 121 SER B O 1
ATOM 2804 N N . SER B 1 122 ? -16.625 4.492 -1.535 1 86.81 122 SER B N 1
ATOM 2805 C CA . SER B 1 122 ? -17.5 5.449 -2.201 1 86.81 122 SER B CA 1
ATOM 2806 C C . SER B 1 122 ? -18.312 6.242 -1.188 1 86.81 122 SER B C 1
ATOM 2808 O O . SER B 1 122 ? -18.422 7.469 -1.289 1 86.81 122 SER B O 1
ATOM 2810 N N . ILE B 1 123 ? -18.875 5.582 -0.219 1 89 123 ILE B N 1
ATOM 2811 C CA . ILE B 1 123 ? -19.656 6.262 0.805 1 89 123 ILE B CA 1
ATOM 2812 C C . ILE B 1 123 ? -18.766 7.203 1.605 1 89 123 ILE B C 1
ATOM 2814 O O . ILE B 1 123 ? -19.109 8.359 1.846 1 89 123 ILE B O 1
ATOM 2818 N N . TYR B 1 124 ? -17.609 6.723 1.95 1 87.62 124 TYR B N 1
ATOM 2819 C CA . TYR B 1 124 ? -16.688 7.508 2.748 1 87.62 124 TYR B CA 1
ATOM 2820 C C . TYR B 1 124 ? -16.266 8.773 2.01 1 87.62 124 TYR B C 1
ATOM 2822 O O . TYR B 1 124 ? -16.234 9.859 2.594 1 87.62 124 TYR B O 1
ATOM 2830 N N . THR B 1 125 ? -15.883 8.641 0.807 1 80.69 125 THR B N 1
ATOM 2831 C CA . THR B 1 125 ? -15.438 9.773 0.009 1 80.69 125 THR B CA 1
ATOM 2832 C C . THR B 1 125 ? -16.578 10.773 -0.197 1 80.69 125 THR B C 1
ATOM 2834 O O . THR B 1 125 ? -16.359 11.984 -0.146 1 80.69 125 THR B O 1
ATOM 2837 N N . LEU B 1 126 ? -17.719 10.258 -0.457 1 79.06 126 LEU B N 1
ATOM 2838 C CA . LEU B 1 126 ? -18.875 11.117 -0.674 1 79.06 126 LEU B CA 1
ATOM 2839 C C . LEU B 1 126 ? -19.203 11.914 0.585 1 79.06 126 LEU B C 1
ATOM 2841 O O . LEU B 1 126 ? -19.594 13.078 0.503 1 79.06 126 LEU B O 1
ATOM 2845 N N . ARG B 1 127 ? -18.984 11.391 1.686 1 80.56 127 ARG B N 1
ATOM 2846 C CA . ARG B 1 127 ? -19.391 12.023 2.939 1 80.56 127 ARG B CA 1
ATOM 2847 C C . ARG B 1 127 ? -18.266 12.914 3.479 1 80.56 127 ARG B C 1
ATOM 2849 O O . ARG B 1 127 ? -18.547 13.938 4.105 1 80.56 127 ARG B O 1
ATOM 2856 N N . ASN B 1 128 ? -17.031 12.406 3.293 1 70.62 128 ASN B N 1
ATOM 2857 C CA . ASN B 1 128 ? -15.914 13.141 3.883 1 70.62 128 ASN B CA 1
ATOM 2858 C C . ASN B 1 128 ? -15.141 13.93 2.828 1 70.62 128 ASN B C 1
ATOM 2860 O O . ASN B 1 128 ? -14.328 14.789 3.164 1 70.62 128 ASN B O 1
ATOM 2864 N N . GLY B 1 129 ? -15.008 13.422 1.633 1 60.62 129 GLY B N 1
ATOM 2865 C CA . GLY B 1 129 ? -14.094 13.898 0.608 1 60.62 129 GLY B CA 1
ATOM 2866 C C . GLY B 1 129 ? -14.648 15.055 -0.201 1 60.62 129 GLY B C 1
ATOM 2867 O O . GLY B 1 129 ? -14 15.539 -1.13 1 60.62 129 GLY B O 1
ATOM 2868 N N . LEU B 1 130 ? -16 15.219 -0.226 1 49.97 130 LEU B N 1
ATOM 2869 C CA . LEU B 1 130 ? -16.516 16.125 -1.247 1 49.97 130 LEU B CA 1
ATOM 2870 C C . LEU B 1 130 ? -15.797 17.469 -1.191 1 49.97 130 LEU B C 1
ATOM 2872 O O . LEU B 1 130 ? -16.312 18.422 -0.617 1 49.97 130 LEU B O 1
ATOM 2876 N N . ASP B 1 131 ? -14.617 17.406 -0.699 1 48 131 ASP B N 1
ATOM 2877 C CA . ASP B 1 131 ? -14.32 18.734 -1.254 1 48 131 ASP B CA 1
ATOM 2878 C C . ASP B 1 131 ? -14.609 18.781 -2.752 1 48 131 ASP B C 1
ATOM 2880 O O . ASP B 1 131 ? -14.055 17.984 -3.521 1 48 131 ASP B O 1
ATOM 2884 N N . LYS B 1 132 ? -15.852 18.938 -3.025 1 48.31 132 LYS B N 1
ATOM 2885 C CA . LYS B 1 132 ? -16.531 19.203 -4.289 1 48.31 132 LYS B CA 1
ATOM 2886 C C . LYS B 1 132 ? -15.523 19.625 -5.367 1 48.31 132 LYS B C 1
ATOM 2888 O O . LYS B 1 132 ? -15.742 19.359 -6.555 1 48.31 132 LYS B O 1
ATOM 2893 N N . GLU B 1 133 ? -14.453 20.219 -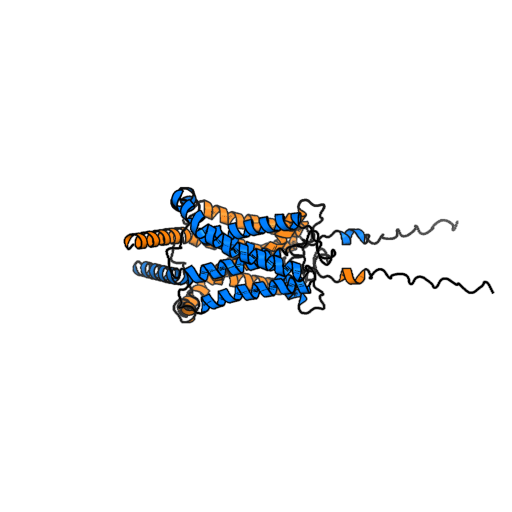4.875 1 49.84 133 GLU B N 1
ATOM 2894 C CA . GLU B 1 133 ? -13.75 20.938 -5.926 1 49.84 133 GLU B CA 1
ATOM 2895 C C . GLU B 1 133 ? -12.812 20.016 -6.703 1 49.84 133 GLU B C 1
ATOM 2897 O O . GLU B 1 133 ? -12.359 20.359 -7.797 1 49.84 133 GLU B O 1
ATOM 2902 N N . HIS B 1 134 ? -12.367 18.891 -6.078 1 54.84 134 HIS B N 1
ATOM 2903 C CA . HIS B 1 134 ? -11.32 18.375 -6.957 1 54.84 134 HIS B CA 1
ATOM 2904 C C . HIS B 1 134 ? -11.797 17.109 -7.68 1 54.84 134 HIS B C 1
ATOM 2906 O O . HIS B 1 134 ? -12.078 16.094 -7.043 1 54.84 134 HIS B O 1
ATOM 2912 N N . ALA B 1 135 ? -12.359 17.344 -8.883 1 57.41 135 ALA B N 1
ATOM 2913 C CA . ALA B 1 135 ? -12.773 16.391 -9.906 1 57.41 135 ALA B CA 1
ATOM 2914 C C . ALA B 1 135 ? -11.867 15.164 -9.914 1 57.41 135 ALA B C 1
ATOM 2916 O O . ALA B 1 135 ? -12.32 14.047 -10.195 1 57.41 135 ALA B O 1
ATOM 2917 N N . LEU B 1 136 ? -10.633 15.359 -9.523 1 58.97 136 LEU B N 1
ATOM 2918 C CA . LEU B 1 136 ? -9.664 14.281 -9.641 1 58.97 136 LEU B CA 1
ATOM 2919 C C . LEU B 1 136 ? -9.922 13.203 -8.594 1 58.97 136 LEU B C 1
ATOM 2921 O O . LEU B 1 136 ? -9.805 12.008 -8.875 1 58.97 136 LEU B O 1
ATOM 2925 N N . ILE B 1 137 ? -10.359 13.703 -7.457 1 58.72 137 ILE B N 1
ATOM 2926 C CA . ILE B 1 137 ? -10.578 12.727 -6.398 1 58.72 137 ILE B CA 1
ATOM 2927 C C . ILE B 1 137 ? -11.82 11.898 -6.699 1 58.72 137 ILE B C 1
ATOM 2929 O O . ILE B 1 137 ? -11.844 10.688 -6.473 1 58.72 137 ILE B O 1
ATOM 2933 N N . GLN B 1 138 ? -12.734 12.555 -7.359 1 60.25 138 GLN B N 1
ATOM 2934 C CA . GLN B 1 138 ? -13.945 11.844 -7.746 1 60.25 138 GLN B CA 1
ATOM 2935 C C . GLN B 1 138 ? -13.648 10.781 -8.797 1 60.25 138 GLN B C 1
ATOM 2937 O O . GLN B 1 138 ? -14.203 9.68 -8.758 1 60.25 138 GLN B O 1
ATOM 2942 N N . ARG B 1 139 ? -12.758 11.125 -9.641 1 62.12 139 ARG B N 1
ATOM 2943 C CA . ARG B 1 139 ? -12.383 10.188 -10.688 1 62.12 139 ARG B CA 1
ATOM 2944 C C . ARG B 1 139 ? -11.68 8.961 -10.094 1 62.12 139 ARG B C 1
ATOM 2946 O O . ARG B 1 139 ? -11.891 7.84 -10.555 1 62.12 139 ARG B O 1
ATOM 2953 N N . LEU B 1 140 ? -10.961 9.227 -9.094 1 61.09 140 LEU B N 1
ATOM 2954 C CA . LEU B 1 140 ? -10.234 8.133 -8.477 1 61.09 140 LEU B CA 1
ATOM 2955 C C . LEU B 1 140 ? -11.188 7.148 -7.805 1 61.09 140 LEU B C 1
ATOM 2957 O O . LEU B 1 140 ? -10.969 5.938 -7.852 1 61.09 140 LEU B O 1
ATOM 2961 N N . TYR B 1 141 ? -12.242 7.695 -7.434 1 60.19 141 TYR B N 1
ATOM 2962 C CA . TYR B 1 141 ? -13.219 6.84 -6.77 1 60.19 141 TYR B CA 1
ATOM 2963 C C . TYR B 1 141 ? -13.969 5.98 -7.781 1 60.19 141 TYR B C 1
ATOM 2965 O O . TYR B 1 141 ? -14.227 4.801 -7.531 1 60.19 141 TYR B O 1
ATOM 2973 N N . TRP B 1 142 ? -14.188 6.555 -8.883 1 65 142 TRP B N 1
ATOM 2974 C CA . TRP B 1 142 ? -14.844 5.789 -9.938 1 65 142 TRP B CA 1
ATOM 2975 C C . TRP B 1 142 ? -13.945 4.664 -10.438 1 65 142 TRP B C 1
ATOM 2977 O O . TRP B 1 142 ? -14.43 3.607 -10.844 1 65 142 TRP B O 1
ATOM 2987 N N . GLN B 1 143 ? -12.82 4.852 -10.195 1 72.31 143 GLN B N 1
ATOM 2988 C CA . GLN B 1 143 ? -11.867 3.83 -10.625 1 72.31 143 GLN B CA 1
ATOM 2989 C C . GLN B 1 143 ? -11.961 2.586 -9.742 1 72.31 143 GLN B C 1
ATOM 2991 O O . GLN B 1 143 ? -11.719 1.471 -10.203 1 72.31 143 GLN B O 1
ATOM 2996 N N . CYS B 1 144 ? -12.445 2.844 -8.578 1 73.81 144 CYS B N 1
ATOM 2997 C CA . CYS B 1 144 ? -12.609 1.704 -7.68 1 73.81 144 CYS B CA 1
ATOM 2998 C C . CYS B 1 144 ? -13.734 0.791 -8.156 1 73.81 144 CYS B C 1
ATOM 3000 O O . CYS B 1 144 ? -13.594 -0.434 -8.141 1 73.81 144 CYS B O 1
ATOM 3002 N N . ASP B 1 145 ? -14.805 1.416 -8.719 1 76.5 145 ASP B N 1
ATOM 3003 C CA . ASP B 1 145 ? -15.938 0.646 -9.227 1 76.5 145 ASP B CA 1
ATOM 3004 C C . ASP B 1 145 ? -15.57 -0.114 -10.492 1 76.5 145 ASP B C 1
ATOM 3006 O O . ASP B 1 145 ? -15.953 -1.273 -10.664 1 76.5 145 ASP B O 1
ATOM 3010 N N . LEU B 1 146 ? -14.766 0.564 -11.219 1 79.69 146 LEU B N 1
ATOM 3011 C CA . LEU B 1 146 ? -14.312 -0.076 -12.453 1 79.69 146 LEU B CA 1
ATOM 3012 C C . LEU B 1 146 ? -13.414 -1.272 -12.148 1 79.69 146 LEU B C 1
ATOM 3014 O O . LEU B 1 146 ? -13.508 -2.309 -12.805 1 79.69 146 LEU B O 1
ATOM 3018 N N . HIS B 1 147 ? -12.664 -1.06 -11.203 1 81.5 147 HIS B N 1
ATOM 3019 C CA . HIS B 1 147 ? -11.781 -2.15 -10.805 1 81.5 147 HIS B CA 1
ATOM 3020 C C . HIS B 1 147 ? -12.578 -3.318 -10.227 1 81.5 147 HIS B C 1
ATOM 3022 O O . HIS B 1 147 ? -12.227 -4.48 -10.445 1 81.5 147 HIS B O 1
ATOM 3028 N N . ALA B 1 148 ? -13.625 -2.992 -9.508 1 83.5 148 ALA B N 1
ATOM 3029 C CA . ALA B 1 148 ? -14.477 -4.043 -8.953 1 83.5 148 ALA B CA 1
ATOM 3030 C C . ALA B 1 148 ? -15.117 -4.867 -10.07 1 83.5 148 ALA B C 1
ATOM 3032 O O . ALA B 1 148 ? -15.109 -6.102 -10.023 1 83.5 148 ALA B O 1
ATOM 3033 N N . PHE B 1 149 ? -15.555 -4.215 -11.086 1 84.56 149 PHE B N 1
ATOM 3034 C CA . PHE B 1 149 ? -16.172 -4.891 -12.219 1 84.56 149 PHE B CA 1
ATOM 3035 C C . PHE B 1 149 ? -15.156 -5.754 -12.953 1 84.56 149 PHE B C 1
ATOM 3037 O O . PHE B 1 149 ? -15.461 -6.887 -13.336 1 84.56 149 PHE B O 1
ATOM 3044 N N . ASN B 1 150 ? -14.055 -5.168 -13.094 1 84.75 150 ASN B N 1
ATOM 3045 C CA . ASN B 1 150 ? -12.992 -5.914 -13.758 1 84.75 150 ASN B CA 1
ATOM 3046 C C . ASN B 1 150 ? -12.633 -7.184 -12.992 1 84.75 150 ASN B C 1
ATOM 3048 O O . ASN B 1 150 ? -12.406 -8.234 -13.594 1 84.75 150 ASN B O 1
ATOM 3052 N N . THR B 1 151 ? -12.57 -7.125 -11.758 1 84.44 151 THR B N 1
ATOM 3053 C CA . THR B 1 151 ? -12.258 -8.281 -10.93 1 84.44 151 THR B CA 1
ATOM 3054 C C . THR B 1 151 ? -13.336 -9.359 -11.078 1 84.44 151 THR B C 1
ATOM 3056 O O . THR B 1 151 ? -13.023 -10.547 -11.188 1 84.44 151 THR B O 1
ATOM 3059 N N . MET B 1 152 ? -14.555 -8.969 -11.164 1 85.94 152 MET B N 1
ATOM 3060 C CA . MET B 1 152 ? -15.664 -9.906 -11.328 1 85.94 152 MET B CA 1
ATOM 3061 C C . MET B 1 152 ? -15.57 -10.617 -12.68 1 85.94 152 MET B C 1
ATOM 3063 O O . MET B 1 152 ? -15.727 -11.836 -12.75 1 85.94 152 MET B O 1
ATOM 3067 N N . MET B 1 153 ? -15.305 -9.883 -13.633 1 85.06 153 MET B N 1
ATOM 3068 C CA . MET B 1 153 ? -15.25 -10.422 -14.984 1 85.06 153 MET B CA 1
ATOM 3069 C C . MET B 1 153 ? -14.109 -11.43 -15.125 1 85.06 153 MET B C 1
ATOM 3071 O O . MET B 1 153 ? -14.242 -12.43 -15.828 1 85.06 153 MET B O 1
ATOM 3075 N N . THR B 1 154 ? -13.07 -11.094 -14.508 1 82.81 154 THR B N 1
ATOM 3076 C CA . THR B 1 154 ? -11.922 -11.992 -14.562 1 82.81 154 THR B CA 1
ATOM 3077 C C . THR B 1 154 ? -12.25 -13.336 -13.93 1 82.81 154 THR B C 1
ATOM 3079 O O . THR B 1 154 ? -11.844 -14.383 -14.438 1 82.81 154 THR B O 1
ATOM 3082 N N . ARG B 1 155 ? -13 -13.359 -12.883 1 83.88 155 ARG B N 1
ATOM 3083 C CA . ARG B 1 155 ? -13.367 -14.602 -12.211 1 83.88 155 ARG B CA 1
ATOM 3084 C C . ARG B 1 155 ? -14.297 -15.445 -13.078 1 83.88 155 ARG B C 1
ATOM 3086 O O . ARG B 1 155 ? -14.258 -16.672 -13.023 1 83.88 155 ARG B O 1
ATOM 3093 N N . LEU B 1 156 ? -15.125 -14.789 -13.828 1 85.69 156 LEU B N 1
ATOM 3094 C CA . LEU B 1 156 ? -16.047 -15.477 -14.727 1 85.69 156 LEU B CA 1
ATOM 3095 C C . LEU B 1 156 ? -15.297 -16.062 -15.922 1 85.69 156 LEU B C 1
ATOM 3097 O O . LEU B 1 156 ? -15.516 -17.219 -16.281 1 85.69 156 LEU B O 1
ATOM 3101 N N . ARG B 1 157 ? -14.461 -15.25 -16.406 1 82.06 157 ARG B N 1
ATOM 3102 C CA . ARG B 1 157 ? -13.727 -15.656 -17.609 1 82.06 157 ARG B CA 1
ATOM 3103 C C . ARG B 1 157 ? -12.766 -16.797 -17.297 1 82.06 157 ARG B C 1
ATOM 3105 O O . ARG B 1 157 ? -12.555 -17.672 -18.141 1 82.06 157 ARG B O 1
ATOM 3112 N N . LEU B 1 158 ? -12.203 -16.75 -16.172 1 78.12 158 LEU B N 1
ATOM 3113 C CA . LEU B 1 158 ? -11.258 -17.797 -15.805 1 78.12 158 LEU B CA 1
ATOM 3114 C C . LEU B 1 158 ? -11.977 -19.016 -15.242 1 78.12 158 LEU B C 1
ATOM 3116 O O . LEU B 1 158 ? -11.344 -20.016 -14.914 1 78.12 158 LEU B O 1
ATOM 3120 N N . GLU B 1 159 ? -13.273 -18.891 -15.086 1 80.12 159 GLU B N 1
ATOM 3121 C CA . GLU B 1 159 ? -14.148 -20 -14.703 1 80.12 159 GLU B CA 1
ATOM 3122 C C . GLU B 1 159 ? -13.891 -20.438 -13.266 1 80.12 159 GLU B C 1
ATOM 3124 O O . GLU B 1 159 ? -14.023 -21.625 -12.938 1 80.12 159 GLU B O 1
ATOM 3129 N N . TYR B 1 160 ? -13.438 -19.547 -12.531 1 80.5 160 TYR B N 1
ATOM 3130 C CA . TYR B 1 160 ? -13.258 -19.828 -11.109 1 80.5 160 TYR B CA 1
ATOM 3131 C C . TYR B 1 160 ? -14.594 -19.891 -10.391 1 80.5 160 TYR B C 1
ATOM 3133 O O . TYR B 1 160 ? -14.758 -20.641 -9.422 1 80.5 160 TYR B O 1
ATOM 3141 N N . HIS B 1 161 ? -15.492 -19.078 -10.898 1 88.81 161 HIS B N 1
ATOM 3142 C CA . HIS B 1 161 ? -16.812 -18.953 -10.273 1 88.81 161 HIS B CA 1
ATOM 3143 C C . HIS B 1 161 ? -17.906 -18.828 -11.32 1 88.81 161 HIS B C 1
ATOM 3145 O O . HIS B 1 161 ? -17.641 -18.422 -12.461 1 88.81 161 HIS B O 1
ATOM 3151 N N . SER B 1 162 ? -19.062 -19.219 -10.906 1 92.44 162 SER B N 1
ATOM 3152 C CA . SER B 1 162 ? -20.25 -19 -11.734 1 92.44 162 SER B CA 1
ATOM 3153 C C . SER B 1 162 ? -20.781 -17.578 -11.57 1 92.44 162 SER B C 1
ATOM 3155 O O . SER B 1 162 ? -20.375 -16.859 -10.648 1 92.44 162 SER B O 1
ATOM 3157 N N . LEU B 1 163 ? -21.594 -17.203 -12.508 1 93.81 163 LEU B N 1
ATOM 3158 C CA . LEU B 1 163 ? -22.203 -15.867 -12.445 1 93.81 163 LEU B CA 1
ATOM 3159 C C . LEU B 1 163 ? -22.984 -15.688 -11.156 1 93.81 163 LEU B C 1
ATOM 3161 O O . LEU B 1 163 ? -22.938 -14.617 -10.539 1 93.81 163 LEU B O 1
ATOM 3165 N N . GLU B 1 164 ? -23.641 -16.734 -10.781 1 95.5 164 GLU B N 1
ATOM 3166 C CA . GLU B 1 164 ? -24.438 -16.672 -9.555 1 95.5 164 GLU B CA 1
ATOM 3167 C C . GLU B 1 164 ? -23.531 -16.453 -8.344 1 95.5 164 GLU B C 1
ATOM 3169 O O . GLU B 1 164 ? -23.844 -15.625 -7.477 1 95.5 164 GLU B O 1
ATOM 3174 N N . GLN B 1 165 ? -22.469 -17.094 -8.297 1 95.75 165 GLN B N 1
ATOM 3175 C CA . GLN B 1 165 ? -21.547 -16.984 -7.184 1 95.75 165 GLN B CA 1
ATOM 3176 C C . GLN B 1 165 ? -20.953 -15.578 -7.105 1 95.75 165 GLN B C 1
ATOM 3178 O O . GLN B 1 165 ? -20.781 -15.031 -6.016 1 95.75 165 GLN B O 1
ATOM 3183 N N . VAL B 1 166 ? -20.672 -15.016 -8.234 1 95.31 166 VAL B N 1
ATOM 3184 C CA . VAL B 1 166 ? -20.094 -13.68 -8.312 1 95.31 166 VAL B CA 1
ATOM 3185 C C . VAL B 1 166 ? -21.141 -12.641 -7.926 1 95.31 166 VAL B C 1
ATOM 3187 O O . VAL B 1 166 ? -20.844 -11.703 -7.184 1 95.31 166 VAL B O 1
ATOM 3190 N N . CYS B 1 167 ? -22.344 -12.828 -8.359 1 96 167 CYS B N 1
ATOM 3191 C CA . CYS B 1 167 ? -23.422 -11.891 -8.055 1 96 167 CYS B CA 1
ATOM 3192 C C . CYS B 1 167 ? -23.734 -11.891 -6.566 1 96 167 CYS B C 1
ATOM 3194 O O . CYS B 1 167 ? -23.906 -10.828 -5.965 1 96 167 CYS B O 1
ATOM 3196 N N . VAL B 1 168 ? -23.828 -13.023 -6.039 1 97.38 168 VAL B N 1
ATOM 3197 C CA . VAL B 1 168 ? -24.109 -13.109 -4.605 1 97.38 168 VAL B CA 1
ATOM 3198 C C . VAL B 1 168 ? -22.953 -12.508 -3.818 1 97.38 168 VAL B C 1
ATOM 3200 O O . VAL B 1 168 ? -23.156 -11.758 -2.863 1 97.38 168 VAL B O 1
ATOM 3203 N N . GLY B 1 169 ? -21.719 -12.805 -4.199 1 97.31 169 GLY B N 1
ATOM 3204 C CA . GLY B 1 169 ? -20.562 -12.188 -3.57 1 97.31 169 GLY B CA 1
ATOM 3205 C C . GLY B 1 169 ? -20.578 -10.672 -3.635 1 97.31 169 GLY B C 1
ATOM 3206 O O . GLY B 1 169 ? -20.281 -10 -2.646 1 97.31 169 GLY B O 1
ATOM 3207 N N . SER B 1 170 ? -20.969 -10.211 -4.785 1 96.12 170 SER B N 1
ATOM 3208 C CA . SER B 1 170 ? -21.047 -8.766 -4.973 1 96.12 170 SER B CA 1
ATOM 3209 C C . SER B 1 170 ? -22.109 -8.156 -4.066 1 96.12 170 SER B C 1
ATOM 3211 O O . SER B 1 170 ? -21.875 -7.117 -3.439 1 96.12 170 SER B O 1
ATOM 3213 N N . ALA B 1 171 ? -23.219 -8.828 -3.977 1 97.75 171 ALA B N 1
ATOM 3214 C CA . ALA B 1 171 ? -24.312 -8.32 -3.154 1 97.75 171 ALA B CA 1
ATOM 3215 C C . ALA B 1 171 ? -23.938 -8.336 -1.674 1 97.75 171 ALA B C 1
ATOM 3217 O O . ALA B 1 171 ? -24.188 -7.359 -0.96 1 97.75 171 ALA B O 1
ATOM 3218 N N . VAL B 1 172 ? -23.344 -9.383 -1.243 1 98.31 172 VAL B N 1
ATOM 3219 C CA . VAL B 1 172 ? -22.953 -9.492 0.155 1 98.31 172 VAL B CA 1
ATOM 3220 C C . VAL B 1 172 ? -21.859 -8.453 0.46 1 98.31 172 VAL B C 1
ATOM 3222 O O . VAL B 1 172 ? -21.922 -7.785 1.495 1 98.31 172 VAL B O 1
ATOM 3225 N N . GLY B 1 173 ? -20.891 -8.305 -0.434 1 98.06 173 GLY B N 1
ATOM 3226 C CA . GLY B 1 173 ? -19.859 -7.301 -0.264 1 98.06 173 GLY B CA 1
ATOM 3227 C C . GLY B 1 173 ? -20.406 -5.887 -0.178 1 98.06 173 GLY B C 1
ATOM 3228 O O . GLY B 1 173 ? -20 -5.109 0.687 1 98.06 173 GLY B O 1
ATOM 3229 N N . ALA B 1 174 ? -21.297 -5.598 -1.058 1 97 174 ALA B N 1
ATOM 3230 C CA . ALA B 1 174 ? -21.922 -4.273 -1.063 1 97 174 ALA B CA 1
ATOM 3231 C C . ALA B 1 174 ? -22.688 -4.023 0.232 1 97 174 ALA B C 1
ATOM 3233 O O . ALA B 1 174 ? -22.547 -2.955 0.838 1 97 174 ALA B O 1
ATOM 3234 N N . LEU B 1 175 ? -23.438 -5.004 0.629 1 98.56 175 LEU B N 1
ATOM 3235 C CA . LEU B 1 175 ? -24.188 -4.883 1.868 1 98.56 175 LEU B CA 1
ATOM 3236 C C . LEU B 1 175 ? -23.266 -4.699 3.062 1 98.56 175 LEU B C 1
ATOM 3238 O O . LEU B 1 175 ? -23.516 -3.859 3.928 1 98.56 175 LEU B O 1
ATOM 3242 N N . MET B 1 176 ? -22.234 -5.457 3.096 1 98.69 176 MET B N 1
ATOM 3243 C CA . MET B 1 176 ? -21.266 -5.344 4.176 1 98.69 176 MET B CA 1
ATOM 3244 C C . MET B 1 176 ? -20.609 -3.965 4.184 1 98.69 176 MET B C 1
ATOM 3246 O O . MET B 1 176 ? -20.297 -3.426 5.246 1 98.69 176 MET B O 1
ATOM 3250 N N . GLY B 1 177 ? -20.312 -3.412 2.967 1 98 177 GLY B N 1
ATOM 3251 C CA . GLY B 1 177 ? -19.781 -2.066 2.883 1 98 177 GLY B CA 1
ATOM 3252 C C . GLY B 1 177 ? -20.656 -1.021 3.531 1 98 177 GLY B C 1
ATOM 3253 O O . GLY B 1 177 ? -20.188 -0.18 4.293 1 98 177 GLY B O 1
ATOM 3254 N N . VAL B 1 178 ? -21.922 -1.131 3.293 1 97.94 178 VAL B N 1
ATOM 3255 C CA . VAL B 1 178 ? -22.891 -0.176 3.836 1 97.94 178 VAL B CA 1
ATOM 3256 C C . VAL B 1 178 ? -23.016 -0.379 5.344 1 97.94 178 VAL B C 1
ATOM 3258 O O . VAL B 1 178 ? -22.906 0.574 6.117 1 97.94 178 VAL B O 1
ATOM 3261 N N . VAL B 1 179 ? -23.219 -1.586 5.746 1 98.62 179 VAL B N 1
ATOM 3262 C CA . VAL B 1 179 ? -23.453 -1.912 7.148 1 98.62 179 VAL B CA 1
ATOM 3263 C C . VAL B 1 179 ? -22.234 -1.533 7.988 1 98.62 179 VAL B C 1
ATOM 3265 O O . VAL B 1 179 ? -22.375 -0.949 9.062 1 98.62 179 VAL B O 1
ATOM 3268 N N . TRP B 1 180 ? -21.078 -1.856 7.484 1 98.69 180 TRP B N 1
ATOM 3269 C CA . TRP B 1 180 ? -19.875 -1.569 8.25 1 98.69 180 TRP B CA 1
ATOM 3270 C C . TRP B 1 180 ? -19.641 -0.067 8.344 1 98.69 180 TRP B C 1
ATOM 3272 O O . TRP B 1 180 ? -19.188 0.433 9.383 1 98.69 180 TRP B O 1
ATOM 3282 N N . TYR B 1 181 ? -19.891 0.636 7.266 1 97.5 181 TYR B N 1
ATOM 3283 C CA . TYR B 1 181 ? -19.75 2.086 7.32 1 97.5 181 TYR B CA 1
ATOM 3284 C C . TYR B 1 181 ? -20.625 2.686 8.414 1 97.5 181 TYR B C 1
ATOM 3286 O O . TYR B 1 181 ? -20.156 3.518 9.195 1 97.5 181 TYR B O 1
ATOM 3294 N N . VAL B 1 182 ? -21.875 2.252 8.469 1 97.75 182 VAL B N 1
ATOM 3295 C CA . VAL B 1 182 ? -22.797 2.752 9.469 1 97.75 182 VAL B CA 1
ATOM 3296 C C . VAL B 1 182 ? -22.312 2.365 10.867 1 97.75 182 VAL B C 1
ATOM 3298 O O . VAL B 1 182 ? -22.344 3.186 11.789 1 97.75 182 VAL B O 1
ATOM 3301 N N . LEU B 1 183 ? -21.875 1.164 11.008 1 98.38 183 LEU B N 1
ATOM 3302 C CA . LEU B 1 183 ? -21.359 0.692 12.289 1 98.38 183 LEU B CA 1
ATOM 3303 C C . LEU B 1 183 ? -20.156 1.52 12.734 1 98.38 183 LEU B C 1
ATOM 3305 O O . LEU B 1 183 ? -20.031 1.851 13.914 1 98.38 183 LEU B O 1
ATOM 3309 N N . VAL B 1 184 ? -19.312 1.837 11.828 1 97.75 184 VAL B N 1
ATOM 3310 C CA . VAL B 1 184 ? -18.125 2.629 12.141 1 97.75 184 VAL B CA 1
ATOM 3311 C C . VAL B 1 184 ? -18.547 4.02 12.625 1 97.75 184 VAL B C 1
ATOM 3313 O O . VAL B 1 184 ? -18.047 4.504 13.641 1 97.75 184 VAL B O 1
ATOM 3316 N N . GLN B 1 185 ? -19.484 4.648 11.914 1 95.88 185 GLN B N 1
ATOM 3317 C CA . GLN B 1 185 ? -19.906 6.004 12.234 1 95.88 185 GLN B CA 1
ATOM 3318 C C . GLN B 1 185 ? -20.688 6.043 13.539 1 95.88 185 GLN B C 1
ATOM 3320 O O . GLN B 1 185 ? -20.516 6.957 14.352 1 95.88 185 GLN B O 1
ATOM 3325 N N . GLN B 1 186 ? -21.469 5.027 13.805 1 97 186 GLN B N 1
ATOM 3326 C CA . GLN B 1 186 ? -22.422 5.098 14.906 1 97 186 GLN B CA 1
ATOM 3327 C C . GLN B 1 186 ? -21.875 4.402 16.141 1 97 186 GLN B C 1
ATOM 3329 O O . GLN B 1 186 ? -22.312 4.688 17.266 1 97 186 GLN B O 1
ATOM 3334 N N . VAL B 1 187 ? -21.016 3.516 15.961 1 97.81 187 VAL B N 1
ATOM 3335 C CA . VAL B 1 187 ? -20.609 2.709 17.109 1 97.81 187 VAL B CA 1
ATOM 3336 C C . VAL B 1 187 ? -19.109 2.826 17.328 1 97.81 187 VAL B C 1
ATOM 3338 O O . VAL B 1 187 ? -18.656 3.236 18.406 1 97.81 187 VAL B O 1
ATOM 3341 N N . LEU B 1 188 ? -18.297 2.553 16.328 1 97.62 188 LEU B N 1
ATOM 3342 C CA . LEU B 1 188 ? -16.859 2.406 16.531 1 97.62 188 LEU B CA 1
ATOM 3343 C C . LEU B 1 188 ? -16.219 3.752 16.844 1 97.62 188 LEU B C 1
ATOM 3345 O O . LEU B 1 188 ? -15.391 3.854 17.75 1 97.62 188 LEU B O 1
ATOM 3349 N N . PHE B 1 189 ? -16.562 4.766 16.078 1 95.75 189 PHE B N 1
ATOM 3350 C CA . PHE B 1 189 ? -15.992 6.074 16.359 1 95.75 189 PHE B CA 1
ATOM 3351 C C . PHE B 1 189 ? -16.391 6.566 17.75 1 95.75 189 PHE B C 1
ATOM 3353 O O . PHE B 1 189 ? -15.555 7 18.531 1 95.75 189 PHE B O 1
ATOM 3360 N N . PRO B 1 190 ? -17.703 6.523 18.094 1 96.25 190 PRO B N 1
ATOM 3361 C CA . PRO B 1 190 ? -18.078 6.91 19.453 1 96.25 190 PRO B CA 1
ATOM 3362 C C . PRO B 1 190 ? -17.375 6.074 20.516 1 96.25 190 PRO B C 1
ATOM 3364 O O . PRO B 1 190 ? -16.984 6.605 21.562 1 96.25 190 PRO B O 1
ATOM 3367 N N . LEU B 1 191 ? -17.219 4.812 20.344 1 96.44 191 LEU B N 1
ATOM 3368 C CA . LEU B 1 191 ? -16.5 3.957 21.281 1 96.44 191 LEU B CA 1
ATOM 3369 C C . LEU B 1 191 ? -15.039 4.375 21.406 1 96.44 191 LEU B C 1
ATOM 3371 O O . LEU B 1 191 ? -14.484 4.395 22.5 1 96.44 191 LEU B O 1
ATOM 3375 N N . ALA B 1 192 ? -14.445 4.68 20.266 1 95.25 192 ALA B N 1
ATOM 3376 C CA . ALA B 1 192 ? -13.055 5.121 20.266 1 95.25 192 ALA B CA 1
ATOM 3377 C C . ALA B 1 192 ? -12.891 6.422 21.047 1 95.25 192 ALA B C 1
ATOM 3379 O O . ALA B 1 192 ? -11.883 6.617 21.734 1 95.25 192 ALA B O 1
ATOM 3380 N N . GLU B 1 193 ? -13.844 7.277 20.891 1 93 193 GLU B N 1
ATOM 3381 C CA . GLU B 1 193 ? -13.836 8.531 21.641 1 93 193 GLU B CA 1
ATOM 3382 C C . GLU B 1 193 ? -14.039 8.289 23.125 1 93 193 GLU B C 1
ATOM 3384 O O . GLU B 1 193 ? -13.352 8.883 23.953 1 93 193 GLU B O 1
ATOM 3389 N N . TYR B 1 194 ? -14.984 7.414 23.391 1 94.12 194 TYR B N 1
ATOM 3390 C CA . TYR B 1 194 ? -15.289 7.086 24.781 1 94.12 19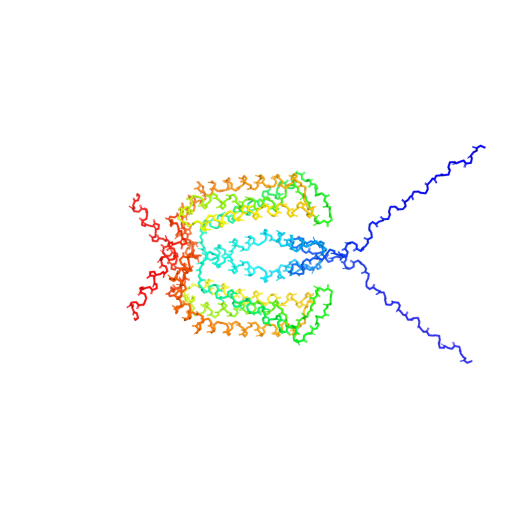4 TYR B CA 1
ATOM 3391 C C . TYR B 1 194 ? -14.055 6.527 25.5 1 94.12 194 TYR B C 1
ATOM 3393 O O . TYR B 1 194 ? -13.75 6.918 26.625 1 94.12 194 TYR B O 1
ATOM 3401 N N . PHE B 1 195 ? -13.305 5.719 24.812 1 95 195 PHE B N 1
ATOM 3402 C CA . PHE B 1 195 ? -12.148 5.074 25.422 1 95 195 PHE B CA 1
ATOM 3403 C C . PHE B 1 195 ? -10.891 5.898 25.188 1 95 195 PHE B C 1
ATOM 3405 O O . PHE B 1 195 ? -9.789 5.473 25.547 1 95 195 PHE B O 1
ATOM 3412 N N . GLN B 1 196 ? -10.977 7.016 24.562 1 94 196 GLN B N 1
ATOM 3413 C CA . GLN B 1 196 ? -9.867 7.926 24.297 1 94 196 GLN B CA 1
ATOM 3414 C C . GLN B 1 196 ? -8.727 7.207 23.578 1 94 196 GLN B C 1
ATOM 3416 O O . GLN B 1 196 ? -7.566 7.32 23.984 1 94 196 GLN B O 1
ATOM 3421 N N . VAL B 1 197 ? -9.109 6.527 22.547 1 93.5 197 VAL B N 1
ATOM 3422 C CA . VAL B 1 197 ? -8.148 5.699 21.828 1 93.5 197 VAL B CA 1
ATOM 3423 C C . VAL B 1 197 ? -7.051 6.582 21.219 1 93.5 197 VAL B C 1
ATOM 3425 O O . VAL B 1 197 ? -5.867 6.25 21.312 1 93.5 197 VAL B O 1
ATOM 3428 N N . VAL B 1 198 ? -7.371 7.676 20.672 1 92.88 198 VAL B N 1
ATOM 3429 C CA . VAL B 1 198 ? -6.426 8.562 20 1 92.88 198 VAL B CA 1
ATOM 3430 C C . VAL B 1 198 ? -5.605 9.32 21.047 1 92.88 198 VAL B C 1
ATOM 3432 O O . VAL B 1 198 ? -4.383 9.43 20.922 1 92.88 198 VAL B O 1
ATOM 3435 N N . ASP B 1 199 ? -6.219 9.719 22.094 1 91.25 199 ASP B N 1
ATOM 3436 C CA . ASP B 1 199 ? -5.562 10.57 23.078 1 91.25 199 ASP B CA 1
ATOM 3437 C C . ASP B 1 199 ? -4.949 9.742 24.203 1 91.25 199 ASP B C 1
ATOM 3439 O O . ASP B 1 199 ? -4.121 10.234 24.969 1 91.25 199 ASP B O 1
ATOM 3443 N N . GLY B 1 200 ? -5.324 8.539 24.281 1 91.94 200 GLY B N 1
ATOM 3444 C CA . GLY B 1 200 ? -4.785 7.668 25.312 1 91.94 200 GLY B CA 1
ATOM 3445 C C . GLY B 1 200 ? -3.412 7.125 24.984 1 91.94 200 GLY B C 1
ATOM 3446 O O . GLY B 1 200 ? -2.762 7.602 24.047 1 91.94 200 GLY B O 1
ATOM 3447 N N . TRP B 1 201 ? -3.031 6.168 25.812 1 89.19 201 TRP B N 1
ATOM 3448 C CA . TRP B 1 201 ? -1.674 5.645 25.703 1 89.19 201 TRP B CA 1
ATOM 3449 C C . TRP B 1 201 ? -1.467 4.934 24.375 1 89.19 201 TRP B C 1
ATOM 3451 O O . TRP B 1 201 ? -0.394 5.027 23.766 1 89.19 201 TRP B O 1
ATOM 3461 N N . ILE B 1 202 ? -2.492 4.348 23.875 1 86 202 ILE B N 1
ATOM 3462 C CA . ILE B 1 202 ? -2.395 3.615 22.625 1 86 202 ILE B CA 1
ATOM 3463 C C . ILE B 1 202 ? -2.191 4.59 21.469 1 86 202 ILE B C 1
ATOM 3465 O O . ILE B 1 202 ? -1.331 4.379 20.609 1 86 202 ILE B O 1
ATOM 3469 N N . GLY B 1 203 ? -2.953 5.602 21.531 1 90.06 203 GLY B N 1
ATOM 3470 C CA . GLY B 1 203 ? -2.84 6.609 20.5 1 90.06 203 GLY B CA 1
ATOM 3471 C C . GLY B 1 203 ? -1.496 7.312 20.484 1 90.06 203 GLY B C 1
ATOM 3472 O O . GLY B 1 203 ? -0.944 7.598 19.422 1 90.06 203 GLY B O 1
ATOM 3473 N N . GLN B 1 204 ? -0.989 7.527 21.656 1 87.06 204 GLN B N 1
ATOM 3474 C CA . GLN B 1 204 ? 0.304 8.195 21.766 1 87.06 204 GLN B CA 1
ATOM 3475 C C . GLN B 1 204 ? 1.438 7.281 21.312 1 87.06 204 GLN B C 1
ATOM 3477 O O . GLN B 1 204 ? 2.357 7.719 20.609 1 87.06 204 GLN B O 1
ATOM 3482 N N . MET B 1 205 ? 1.245 6.098 21.625 1 83.81 205 MET B N 1
ATOM 3483 C CA . MET B 1 205 ? 2.295 5.141 21.297 1 83.81 205 MET B CA 1
ATOM 3484 C C . MET B 1 205 ? 2.359 4.906 19.781 1 83.81 205 MET B C 1
ATOM 3486 O O . MET B 1 205 ? 3.445 4.828 19.219 1 83.81 205 MET B O 1
ATOM 3490 N N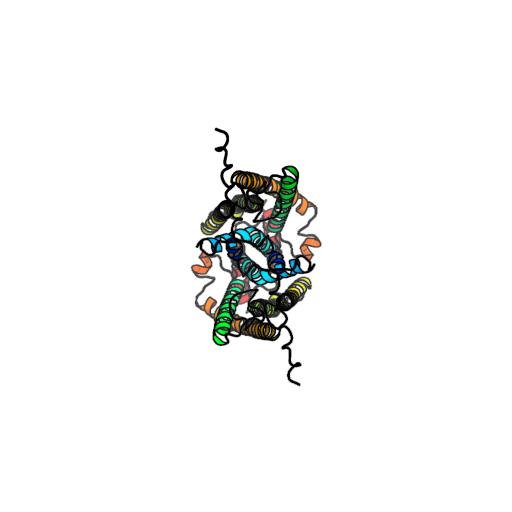 . PHE B 1 206 ? 1.246 4.926 19.188 1 87.25 206 PHE B N 1
ATOM 3491 C CA . PHE B 1 206 ? 1.213 4.574 17.766 1 87.25 206 PHE B CA 1
ATOM 3492 C C . PHE B 1 206 ? 0.95 5.809 16.922 1 87.25 206 PHE B C 1
ATOM 3494 O O . PHE B 1 206 ? 0.776 5.699 15.695 1 87.25 206 PHE B O 1
ATOM 3501 N N . LEU B 1 207 ? 0.926 6.973 17.578 1 89.44 207 LEU B N 1
ATOM 3502 C CA . LEU B 1 207 ? 0.714 8.25 16.906 1 89.44 207 LEU B CA 1
ATOM 3503 C C . LEU B 1 207 ? -0.561 8.227 16.078 1 89.44 207 LEU B C 1
ATOM 3505 O O . LEU B 1 207 ? -0.556 8.641 14.914 1 89.44 207 LEU B O 1
ATOM 3509 N N . LEU B 1 208 ? -1.619 7.66 16.672 1 91.94 208 LEU B N 1
ATOM 3510 C CA . LEU B 1 208 ? -2.91 7.586 16 1 91.94 208 LEU B CA 1
ATOM 3511 C C . LEU B 1 208 ? -3.525 8.969 15.844 1 91.94 208 LEU B C 1
ATOM 3513 O O . LEU B 1 208 ? -3.373 9.828 16.719 1 91.94 208 LEU B O 1
ATOM 3517 N N . ARG B 1 209 ? -4.215 9.094 14.703 1 93.06 209 ARG B N 1
ATOM 3518 C CA . ARG B 1 209 ? -4.891 10.367 14.453 1 93.06 209 ARG B CA 1
ATOM 3519 C C . ARG B 1 209 ? -6.344 10.141 14.047 1 93.06 209 ARG B C 1
ATOM 3521 O O . ARG B 1 209 ? -6.711 9.047 13.609 1 93.06 209 ARG B O 1
ATOM 3528 N N . ASP B 1 210 ? -7.09 11.117 14.266 1 92 210 ASP B N 1
ATOM 3529 C CA . ASP B 1 210 ? -8.461 11.211 13.789 1 92 210 ASP B CA 1
ATOM 3530 C C . ASP B 1 210 ? -8.641 12.422 12.867 1 92 210 ASP B C 1
ATOM 3532 O O . ASP B 1 210 ? -8.664 13.562 13.336 1 92 210 ASP B O 1
ATOM 3536 N N . THR B 1 211 ? -8.844 12.164 11.609 1 89.06 211 THR B N 1
ATOM 3537 C CA . THR B 1 211 ? -8.844 13.258 10.641 1 89.06 211 THR B CA 1
ATOM 3538 C C . THR B 1 211 ? -10.266 13.547 10.164 1 89.06 211 THR B C 1
ATOM 3540 O O . THR B 1 211 ? -10.461 14.281 9.188 1 89.06 211 THR B O 1
ATOM 3543 N N . ARG B 1 212 ? -11.266 13.086 10.805 1 86.12 212 ARG B N 1
ATOM 3544 C CA . ARG B 1 212 ? -12.656 13.227 10.375 1 86.12 212 ARG B CA 1
ATOM 3545 C C . ARG B 1 212 ? -13.078 14.695 10.375 1 86.12 212 ARG B C 1
ATOM 3547 O O . ARG B 1 212 ? -13.945 15.102 9.594 1 86.12 212 ARG B O 1
ATOM 3554 N N . SER B 1 213 ? -12.414 15.398 11.266 1 83.56 213 SER B N 1
ATOM 3555 C CA . SER B 1 213 ? -12.805 16.797 11.414 1 83.56 213 SER B CA 1
ATOM 3556 C C . SER B 1 213 ? -12.164 17.672 10.344 1 83.56 213 SER B C 1
ATOM 3558 O O . SER B 1 213 ? -12.539 18.828 10.164 1 83.56 213 SER B O 1
ATOM 3560 N N . VAL B 1 214 ? -11.227 17.156 9.633 1 84.69 214 VAL B N 1
ATOM 3561 C CA . VAL B 1 214 ? -10.516 17.922 8.617 1 84.69 214 VAL B CA 1
ATOM 3562 C C . VAL B 1 214 ? -11.18 17.719 7.254 1 84.69 214 VAL B C 1
ATOM 3564 O O . VAL B 1 214 ? -11.18 16.609 6.711 1 84.69 214 VAL B O 1
ATOM 3567 N N . GLY B 1 215 ? -11.797 18.672 6.805 1 76.69 215 GLY B N 1
ATOM 3568 C CA . GLY B 1 215 ? -12.352 18.625 5.465 1 76.69 215 GLY B CA 1
ATOM 3569 C C . GLY B 1 215 ? -11.305 18.734 4.375 1 76.69 215 GLY B C 1
ATOM 3570 O O . GLY B 1 215 ? -10.375 19.531 4.477 1 76.69 215 GLY B O 1
ATOM 3571 N N . GLY B 1 216 ? -11.422 17.922 3.273 1 80.25 216 GLY B N 1
ATOM 3572 C CA . GLY B 1 216 ? -10.414 17.969 2.227 1 80.25 216 GLY B CA 1
ATOM 3573 C C . GLY B 1 216 ? -9.016 17.656 2.725 1 80.25 216 GLY B C 1
ATOM 3574 O O . GLY B 1 216 ? -8.094 18.438 2.516 1 80.25 216 GLY B O 1
ATOM 3575 N N . LEU B 1 217 ? -8.898 16.578 3.289 1 83.94 217 LEU B N 1
ATOM 3576 C CA . LEU B 1 217 ? -7.703 16.219 4.039 1 83.94 217 LEU B CA 1
ATOM 3577 C C . LEU B 1 217 ? -6.453 16.422 3.191 1 83.94 217 LEU B C 1
ATOM 3579 O O . LEU B 1 217 ? -5.461 16.984 3.658 1 83.94 217 LEU B O 1
ATOM 3583 N N . MET B 1 218 ? -6.465 15.984 1.955 1 84.19 218 MET B N 1
ATOM 3584 C CA . MET B 1 218 ? -5.273 16.078 1.115 1 84.19 218 MET B CA 1
ATOM 3585 C C . MET B 1 218 ? -4.906 17.531 0.847 1 84.19 218 MET B C 1
ATOM 3587 O O . MET B 1 218 ? -3.73 17.891 0.907 1 84.19 218 MET B O 1
ATOM 3591 N N . ALA B 1 219 ? -5.891 18.312 0.538 1 84.94 219 ALA B N 1
ATOM 3592 C CA . ALA B 1 219 ? -5.648 19.734 0.317 1 84.94 219 ALA B CA 1
ATOM 3593 C C . ALA B 1 219 ? -5.199 20.422 1.603 1 84.94 219 ALA B C 1
ATOM 3595 O O . ALA B 1 219 ? -4.316 21.281 1.577 1 84.94 219 ALA B O 1
ATOM 3596 N N . ALA B 1 220 ? -5.809 20.031 2.67 1 87.94 220 ALA B N 1
ATOM 3597 C CA . ALA B 1 220 ? -5.445 20.609 3.961 1 87.94 220 ALA B CA 1
ATOM 3598 C C . ALA B 1 220 ? -4.008 20.266 4.332 1 87.94 220 ALA B C 1
ATOM 3600 O O . ALA B 1 220 ? -3.271 21.109 4.852 1 87.94 220 ALA B O 1
ATOM 3601 N N . GLN B 1 221 ? -3.678 19.094 4.086 1 88.44 221 GLN B N 1
ATOM 3602 C CA . GLN B 1 221 ? -2.316 18.656 4.371 1 88.44 221 GLN B CA 1
ATOM 3603 C C . GLN B 1 221 ? -1.307 19.391 3.492 1 88.44 221 GLN B C 1
ATOM 3605 O O . GLN B 1 221 ? -0.213 19.734 3.947 1 88.44 221 GLN B O 1
ATOM 3610 N N . ARG B 1 222 ? -1.697 19.5 2.283 1 89.31 222 ARG B N 1
ATOM 3611 C CA . ARG B 1 222 ? -0.833 20.25 1.379 1 89.31 222 ARG B CA 1
ATOM 3612 C C . ARG B 1 222 ? -0.638 21.688 1.869 1 89.31 222 ARG B C 1
ATOM 3614 O O . ARG B 1 222 ? 0.484 22.188 1.883 1 89.31 222 ARG B O 1
ATOM 3621 N N . SER B 1 223 ? -1.699 22.328 2.221 1 89.69 223 SER B N 1
ATOM 3622 C CA . SER B 1 223 ? -1.622 23.688 2.736 1 89.69 223 SER B CA 1
ATOM 3623 C C . SER B 1 223 ? -0.771 23.75 4 1 89.69 223 SER B C 1
ATOM 3625 O O . SER B 1 223 ? 0.046 24.656 4.156 1 89.69 223 SER B O 1
ATOM 3627 N N . TRP B 1 224 ? -0.963 22.797 4.801 1 90.5 224 TRP B N 1
ATOM 3628 C CA . TRP B 1 224 ? -0.201 22.734 6.043 1 90.5 224 TRP B CA 1
ATOM 3629 C C . TRP B 1 224 ? 1.29 22.578 5.758 1 90.5 224 TRP B C 1
ATOM 3631 O O . TRP B 1 224 ? 2.117 23.25 6.375 1 90.5 224 TRP B O 1
ATOM 3641 N N . SER B 1 225 ? 1.642 21.719 4.863 1 89.31 225 SER B N 1
ATOM 3642 C CA . SER B 1 225 ? 3.041 21.484 4.52 1 89.31 225 SER B CA 1
ATOM 3643 C C . SER B 1 225 ? 3.68 22.734 3.92 1 89.31 225 SER B C 1
ATOM 3645 O O . SER B 1 225 ? 4.852 23.016 4.176 1 89.31 225 SER B O 1
ATOM 3647 N N . ARG B 1 226 ? 2.982 23.406 3.15 1 88.19 226 ARG B N 1
ATOM 3648 C CA . ARG B 1 226 ? 3.467 24.641 2.547 1 88.19 226 ARG B CA 1
ATOM 3649 C C . ARG B 1 226 ? 3.715 25.703 3.607 1 88.19 226 ARG B C 1
ATOM 3651 O O . ARG B 1 226 ? 4.711 26.438 3.549 1 88.19 226 ARG B O 1
ATOM 3658 N N . ASP B 1 227 ? 2.801 25.766 4.492 1 89.62 227 ASP B N 1
ATOM 3659 C CA . ASP B 1 227 ? 2.936 26.734 5.566 1 89.62 227 ASP B CA 1
ATOM 3660 C C . ASP B 1 227 ? 4.156 26.438 6.434 1 89.62 227 ASP B C 1
ATOM 3662 O O . ASP B 1 227 ? 4.863 27.344 6.859 1 89.62 227 ASP B O 1
ATOM 3666 N N . GLU B 1 228 ? 4.383 25.188 6.684 1 87.5 228 GLU B N 1
ATOM 3667 C CA . GLU B 1 228 ? 5.535 24.781 7.477 1 87.5 228 GLU B CA 1
ATOM 3668 C C . GLU B 1 228 ? 6.844 25.094 6.758 1 87.5 228 GLU B C 1
ATOM 3670 O O . GLU B 1 228 ? 7.828 25.484 7.395 1 87.5 228 GLU B O 1
ATOM 3675 N N . SER B 1 229 ? 6.852 24.922 5.504 1 84.38 229 SER B N 1
ATOM 3676 C CA . SER B 1 229 ? 8.039 25.219 4.707 1 84.38 229 SER B CA 1
ATOM 3677 C C . SER B 1 229 ? 8.336 26.719 4.691 1 84.38 229 SER B C 1
ATOM 3679 O O . SER B 1 229 ? 9.5 27.125 4.758 1 84.38 229 SER B O 1
ATOM 3681 N N . LYS B 1 230 ? 7.352 27.484 4.625 1 84.75 230 LYS B N 1
ATOM 3682 C CA . LYS B 1 230 ? 7.516 28.938 4.633 1 84.75 230 LYS B CA 1
ATOM 3683 C C . LYS B 1 230 ? 8.016 29.438 5.988 1 84.75 230 LYS B C 1
ATOM 3685 O O . LYS B 1 230 ? 8.828 30.359 6.062 1 84.75 230 LYS B O 1
ATOM 3690 N N . SER B 1 231 ? 7.52 28.875 6.957 1 83.38 231 SER B N 1
ATOM 3691 C CA . SER B 1 231 ? 7.914 29.266 8.305 1 83.38 231 SER B CA 1
ATOM 3692 C C . SER B 1 231 ? 9.375 28.938 8.57 1 83.38 231 SER B C 1
ATOM 3694 O O . SER B 1 231 ? 10.078 29.688 9.258 1 83.38 231 SER B O 1
ATOM 3696 N N . LYS B 1 232 ? 9.867 27.938 8.086 1 80 232 LYS B N 1
ATOM 3697 C CA . LYS B 1 232 ? 11.25 27.531 8.281 1 80 232 LYS B CA 1
ATOM 3698 C C . LYS B 1 232 ? 12.203 28.391 7.453 1 80 232 LYS B C 1
ATOM 3700 O O . LYS B 1 232 ? 13.312 28.703 7.902 1 80 232 LYS B O 1
ATOM 3705 N N . ASN B 1 233 ? 11.781 28.656 6.305 1 75 233 ASN B N 1
ATOM 3706 C CA . ASN B 1 233 ? 12.609 29.5 5.453 1 75 233 ASN B CA 1
ATOM 3707 C C . ASN B 1 233 ? 12.734 30.906 6.023 1 75 233 ASN B C 1
ATOM 3709 O O . ASN B 1 233 ? 13.734 31.594 5.785 1 75 233 ASN B O 1
ATOM 3713 N N . LYS B 1 234 ? 11.82 31.359 6.816 1 71.94 234 LYS B N 1
ATOM 3714 C CA . LYS B 1 234 ? 11.883 32.688 7.453 1 71.94 234 LYS B CA 1
ATOM 3715 C C . LYS B 1 234 ? 12.859 32.656 8.625 1 71.94 234 LYS B C 1
ATOM 3717 O O . LYS B 1 234 ? 13.469 33.688 8.938 1 71.94 234 LYS B O 1
ATOM 3722 N N . HIS B 1 235 ? 13.031 31.609 9.164 1 64.69 235 HIS B N 1
ATOM 3723 C CA . HIS B 1 235 ? 13.914 31.531 10.32 1 64.69 235 HIS B CA 1
ATOM 3724 C C . HIS B 1 235 ? 15.344 31.188 9.898 1 64.69 235 HIS B C 1
ATOM 3726 O O . HIS B 1 235 ? 16.266 31.281 10.703 1 64.69 235 HIS B O 1
ATOM 3732 N N . GLU B 1 236 ? 15.539 30.781 8.664 1 55.62 236 GLU B N 1
ATOM 3733 C CA . GLU B 1 236 ? 16.906 30.609 8.195 1 55.62 236 GLU B CA 1
ATOM 3734 C C . GLU B 1 236 ? 17.391 31.812 7.391 1 55.62 236 GLU B C 1
ATOM 3736 O O . GLU B 1 236 ? 16.594 32.438 6.688 1 55.62 236 GLU B O 1
#

Solvent-accessible surface area (backbone atoms only — not comparable to full-atom values): 24829 Å² total; per-residue (Å²): 137,86,77,71,83,65,80,77,80,79,75,74,78,72,65,83,64,76,67,67,69,66,48,49,44,47,42,66,73,42,44,25,66,20,52,79,86,39,86,54,20,62,60,40,30,53,44,55,36,44,65,61,48,48,50,42,32,45,51,44,48,29,71,70,61,23,28,51,68,54,45,53,52,47,49,44,52,52,50,51,51,49,51,45,52,53,43,16,70,68,65,57,34,70,34,78,37,73,86,80,46,88,65,53,22,29,42,23,59,66,28,18,50,38,25,20,50,33,43,31,52,47,53,48,38,64,74,53,43,57,41,75,76,49,63,65,60,55,52,55,50,52,46,40,50,50,48,35,51,50,40,44,50,40,36,48,73,69,40,53,32,46,71,65,22,36,51,49,8,31,51,53,11,35,49,48,13,52,53,43,49,51,42,40,67,69,44,49,49,54,49,39,58,73,68,30,42,49,80,29,73,64,8,60,72,62,43,33,29,65,59,84,73,45,66,31,52,63,59,47,49,32,53,50,36,52,52,51,42,52,56,50,56,69,74,98,140,81,77,73,79,66,79,76,81,77,76,77,78,72,65,84,63,77,65,68,70,66,49,48,46,46,44,67,72,42,44,23,65,20,51,79,83,39,85,56,20,61,60,39,31,53,43,55,34,43,65,60,50,47,50,42,31,45,52,42,47,29,70,70,61,23,28,50,68,55,44,50,51,46,50,44,54,52,51,51,50,51,51,45,51,52,43,16,71,68,63,57,35,70,33,77,38,74,85,81,49,89,67,53,22,29,45,23,59,67,28,19,52,37,24,21,51,33,42,30,50,48,53,48,38,63,75,52,44,57,43,76,77,49,62,63,59,55,51,55,51,53,45,40,50,52,48,34,51,50,40,44,50,40,36,47,73,69,40,53,33,45,70,66,22,37,50,49,7,30,51,52,11,34,49,49,12,52,53,44,49,50,44,40,67,69,43,49,50,53,48,38,58,73,68,30,42,50,80,29,71,65,7,61,73,63,44,32,29,63,59,85,72,46,66,31,52,64,59,47,50,30,53,48,37,52,51,51,43,52,56,51,56,69,74,97

pLDDT: mean 77.94, std 22.11, range [25.56, 98.69]